Protein AF-A0A9D1K550-F1 (afdb_monomer_lite)

Radius of gyration: 41.51 Å; chains: 1; bounding box: 102×46×121 Å

pLDDT: mean 84.15, std 12.92, range [33.88, 98.69]

InterPro domains:
  IPR007110 Immunoglobulin-like domain [PS50835] (464-558)

Foldseek 3Di:
DPFQAKAWDFPDDDDDAWDKDKDKAKLADLEKFWEPFVVTGIVPFLLDPPHIKIAMWMDINLFTDDQPPPQKDKAKWKDQDPGDIDHDDPQWDADSNMTTHNHPVLVPRPNQKMKMKIKMWGQDPVPRDIDIDIDMRMGGYAYWFYDFWAKEKDKDFEWAQEQVRDTPPQKMKIFMDIDSWFWPFKWKQDPVRDTDGQDCDPQHVDGRDRIDMDGPPGPQDDPFKIKMKTAIPDNLHMYIDMHGYAADHHDDPDPFFDKDKAKQAQEAEFEAEQQQFGAWDKDKIKIWMDRHNDTAAWDKDDKDWFAPQWDWDWDDDDPSIIIIMITGYGGDNRHGRDWDKTWIWIATPPPDGDIGIRIYTYGYTHNHDDDDDPDFQDKDKEKRWSVDQEAEQQADKTKIAMFIDRRSHTPPDQKWKWKFKDDPNDTHTPPPPTDRMDIDGSVVADQKIKMKMWIDHPNDIDIDIDMHGYSWFRKYWYWDWPFPSDDDPQFDKIKIATFIDGSNDTDPPVQPPKKKFKFKAAPVRHGDPNVDTPDITRMDMDTSVNADPTMMMMIGID

Secondary structure (DSSP, 8-state):
----EEEEE-----PPPPPEEEEEEESS-SEEEE--STT--EES-TTSSSPEEEEEEEEETTEEE-TT-TTEEEEEEEEETTS--BPPPTTEEEETTEEEE-S-TTTT-TTSEEEEEEEEEEE-TTT--EEEEEEEEEEEEEEPPPPPPEEEEEE--EEEE-TT--EESS-EEEEEEEESS-EEEEEEE-TTS-EEEPPPBTTBS-SSSSEEEE-TTSTT-BTTEEEEEEEESSTT-EEEEEEEEEEPPPSSTT----EEEEES-SEEEEEE-TT-PBPSEEEEEEEEEEETTEEEPPEE---B-PPTTEEEEE---BTTEEEEEEEEPTTB-TTSSS-EEEEEEEEEEESS-EEEEEEEEEEEPPPPSS---TTSPPEEEEEE-TT-SEEETT-SEEEEEEEEEETTEE--SS-EEEEEEEETTEEEE-TT--SSEEEEEGGG-SSEEEEEEEEEETTEEEEEEEEEEEEPPPPEEEEEETT-S--BTTB-EEEEEEEEEETTEEESTTS-SS-EEEEEE-TTSPBSGGG---EESSEEEEEGGG-SS--EEEEEE-

Structure (mmCIF, N/CA/C/O backbone):
data_AF-A0A9D1K550-F1
#
_entry.id   AF-A0A9D1K550-F1
#
loop_
_atom_site.group_PDB
_atom_site.id
_atom_site.type_symbol
_atom_site.label_atom_id
_atom_site.label_alt_id
_atom_site.label_comp_id
_atom_site.label_asym_id
_atom_site.label_entity_id
_atom_site.label_seq_id
_atom_site.pdbx_PDB_ins_code
_atom_site.Cartn_x
_atom_site.Cartn_y
_atom_site.Cartn_z
_atom_site.occupancy
_atom_site.B_iso_or_equiv
_atom_site.auth_seq_id
_atom_site.auth_comp_id
_atom_site.auth_asym_id
_atom_site.auth_atom_id
_atom_site.pdbx_PDB_model_num
ATOM 1 N N . MET A 1 1 ? -35.792 16.423 38.909 1.00 47.41 1 MET A N 1
ATOM 2 C CA . MET A 1 1 ? -34.567 16.105 38.147 1.00 47.41 1 MET A CA 1
ATOM 3 C C . MET A 1 1 ? -34.907 15.042 37.115 1.00 47.41 1 MET A C 1
ATOM 5 O O . MET A 1 1 ? -36.004 14.499 37.187 1.00 47.41 1 MET A O 1
ATOM 9 N N . ALA A 1 2 ? -34.054 14.816 36.116 1.00 53.75 2 ALA A N 1
ATOM 10 C CA . ALA A 1 2 ? -34.245 13.683 35.210 1.00 53.75 2 ALA A CA 1
ATOM 11 C C . ALA A 1 2 ? -33.967 12.390 35.993 1.00 53.75 2 ALA A C 1
ATOM 13 O O . ALA A 1 2 ? -33.024 12.370 36.774 1.00 53.75 2 ALA A O 1
ATOM 14 N N . ILE A 1 3 ? -34.781 11.347 35.825 1.00 52.69 3 ILE A N 1
ATOM 15 C CA . ILE A 1 3 ? -34.518 10.038 36.445 1.00 52.69 3 ILE A CA 1
ATOM 16 C C . ILE A 1 3 ? -33.219 9.492 35.837 1.00 52.69 3 ILE A C 1
ATOM 18 O O . ILE A 1 3 ? -33.113 9.396 34.613 1.00 52.69 3 ILE A O 1
ATOM 22 N N . ILE A 1 4 ? -32.235 9.181 36.681 1.00 56.97 4 ILE A N 1
ATOM 23 C CA . ILE A 1 4 ? -30.895 8.729 36.276 1.00 56.97 4 ILE A CA 1
ATOM 24 C C . ILE A 1 4 ? -30.722 7.211 36.393 1.00 56.97 4 ILE A C 1
ATOM 26 O O . ILE A 1 4 ? -29.876 6.646 35.704 1.00 56.97 4 ILE A O 1
ATOM 30 N N . ALA A 1 5 ? -31.537 6.551 37.222 1.00 50.38 5 ALA A N 1
ATOM 31 C CA . ALA A 1 5 ? -31.625 5.097 37.321 1.00 50.38 5 ALA A CA 1
ATOM 32 C C . ALA A 1 5 ? -32.988 4.672 37.879 1.00 50.38 5 ALA A C 1
ATOM 34 O O . ALA A 1 5 ? -33.584 5.374 38.694 1.00 50.38 5 ALA A O 1
ATOM 35 N N . THR A 1 6 ? -33.458 3.490 37.491 1.00 46.06 6 THR A N 1
ATOM 36 C CA . THR A 1 6 ? -34.639 2.861 38.090 1.00 46.06 6 THR A CA 1
ATOM 37 C C . THR A 1 6 ? -34.273 1.445 38.494 1.00 46.06 6 THR A C 1
ATOM 39 O O . THR A 1 6 ? -33.836 0.654 37.662 1.00 46.06 6 THR A O 1
ATOM 42 N N . GLY A 1 7 ? -34.429 1.140 39.777 1.00 44.31 7 GLY A N 1
ATOM 43 C CA . GLY A 1 7 ? -34.317 -0.206 40.315 1.00 44.31 7 GLY A CA 1
ATOM 44 C C . GLY A 1 7 ? -35.710 -0.791 40.479 1.00 44.31 7 GLY A C 1
ATOM 45 O O . GLY A 1 7 ? -36.635 -0.103 40.906 1.00 44.31 7 GLY A O 1
ATOM 46 N N . GLN A 1 8 ? -35.877 -2.066 40.159 1.00 58.56 8 GLN A N 1
ATOM 47 C CA . GLN A 1 8 ? -37.104 -2.801 40.436 1.00 58.56 8 GLN A CA 1
ATOM 48 C C . GLN A 1 8 ? -36.719 -4.140 41.043 1.00 58.56 8 GLN A C 1
ATOM 50 O O . GLN A 1 8 ? -35.890 -4.852 40.484 1.00 58.56 8 GLN A O 1
ATOM 55 N N . ILE A 1 9 ? -37.362 -4.511 42.147 1.00 52.75 9 ILE A N 1
ATOM 56 C CA . ILE A 1 9 ? -37.317 -5.882 42.645 1.00 52.75 9 ILE A CA 1
ATOM 57 C C . ILE A 1 9 ? -38.684 -6.516 42.417 1.00 52.75 9 ILE A C 1
ATOM 59 O O . ILE A 1 9 ? -39.733 -6.002 42.815 1.00 52.75 9 ILE A O 1
ATOM 63 N N . SER A 1 10 ? -38.680 -7.615 41.671 1.00 46.44 10 SER A N 1
ATOM 64 C CA . SER A 1 10 ? -39.824 -8.497 41.499 1.00 46.44 10 SER A CA 1
ATOM 65 C C . SER A 1 10 ? -39.397 -9.868 41.952 1.00 46.44 10 SER A C 1
ATOM 67 O O . SER A 1 10 ? -38.501 -10.490 41.402 1.00 46.44 10 SER A O 1
ATOM 69 N N . ILE A 1 11 ? -40.060 -10.322 42.984 1.00 44.62 11 ILE A N 1
ATOM 70 C CA . ILE A 1 11 ? -39.816 -11.604 43.603 1.00 44.62 11 ILE A CA 1
ATOM 71 C C . ILE A 1 11 ? -40.480 -12.675 42.714 1.00 44.62 11 ILE A C 1
ATOM 73 O O . ILE A 1 11 ? -41.689 -12.834 42.844 1.00 44.62 11 ILE A O 1
ATOM 77 N N . VAL A 1 12 ? -39.755 -13.281 41.742 1.00 45.56 12 VAL A N 1
ATOM 78 C CA . VAL A 1 12 ? -39.846 -14.674 41.178 1.00 45.56 12 VAL A CA 1
ATOM 79 C C . VAL A 1 12 ? -38.707 -14.963 40.138 1.00 45.56 12 VAL A C 1
ATOM 81 O O . VAL A 1 12 ? -38.238 -14.034 39.494 1.00 45.56 12 VAL A O 1
ATOM 84 N N . ASP A 1 13 ? -38.333 -16.249 39.949 1.00 36.47 13 ASP A N 1
ATOM 85 C CA . ASP A 1 13 ? -37.163 -16.875 39.248 1.00 36.47 13 ASP A CA 1
ATOM 86 C C . ASP A 1 13 ? -37.141 -16.912 37.686 1.00 36.47 13 ASP A C 1
ATOM 88 O O . ASP A 1 13 ? -38.083 -17.438 37.087 1.00 36.47 13 ASP A O 1
ATOM 92 N N . LEU A 1 14 ? -36.049 -16.418 37.052 1.00 34.91 14 LEU A N 1
ATOM 93 C CA . LEU A 1 14 ? -35.301 -16.973 35.883 1.00 34.91 14 LEU A CA 1
ATOM 94 C C . LEU A 1 14 ? -34.209 -16.000 35.362 1.00 34.91 14 LEU A C 1
ATOM 96 O O . LEU A 1 14 ? -34.393 -14.787 35.396 1.00 34.91 14 LEU A O 1
ATOM 100 N N . SER A 1 15 ? -33.096 -16.546 34.846 1.00 46.16 15 SER A N 1
ATOM 101 C CA . SER A 1 15 ? -31.867 -15.843 34.428 1.00 46.16 15 SER A CA 1
ATOM 102 C C . SER A 1 15 ? -31.845 -15.372 32.964 1.00 46.16 15 SER A C 1
ATOM 104 O O . SER A 1 15 ? -32.106 -16.141 32.037 1.00 46.16 15 SER A O 1
ATOM 106 N N . ASP A 1 16 ? -31.451 -14.119 32.737 1.00 50.94 16 ASP A N 1
ATOM 107 C CA . ASP A 1 16 ? -31.070 -13.566 31.439 1.00 50.94 16 ASP A CA 1
ATOM 108 C C . ASP A 1 16 ? -29.541 -13.609 31.231 1.00 50.94 16 ASP A C 1
ATOM 110 O O . ASP A 1 16 ? -28.740 -13.522 32.159 1.00 50.94 16 ASP A O 1
ATOM 114 N N . GLY A 1 17 ? -29.112 -13.832 29.984 1.00 53.78 17 GLY A N 1
ATOM 115 C CA . GLY A 1 17 ? -27.692 -13.895 29.623 1.00 53.78 17 GLY A CA 1
ATOM 116 C C . GLY A 1 17 ? -27.080 -12.503 29.442 1.00 53.78 17 GLY A C 1
ATOM 117 O O . GLY A 1 17 ? -27.728 -11.593 28.926 1.00 53.78 17 GLY A O 1
ATOM 118 N N . LYS A 1 18 ? -25.804 -12.346 29.812 1.00 70.38 18 LYS A N 1
ATOM 119 C CA . LYS A 1 18 ? -25.053 -11.090 29.637 1.00 70.38 18 LYS A CA 1
ATOM 120 C C . LYS A 1 18 ? -24.854 -10.750 28.143 1.00 70.38 18 LYS A C 1
ATOM 122 O O . LYS A 1 18 ? -24.731 -11.628 27.295 1.00 70.38 18 LYS A O 1
ATOM 127 N N . SER A 1 19 ? -24.784 -9.467 27.803 1.00 78.19 19 SER A N 1
ATOM 128 C CA . SER A 1 19 ? -24.378 -8.951 26.486 1.00 78.19 19 SER A CA 1
ATOM 129 C C . SER A 1 19 ? -22.854 -8.789 26.407 1.00 78.19 19 SER A C 1
ATOM 131 O O . SER A 1 19 ? -22.213 -8.502 27.416 1.00 78.19 19 SER A O 1
ATOM 133 N N . LEU A 1 20 ? -22.258 -8.960 25.223 1.00 83.31 20 LEU A N 1
ATOM 134 C CA . LEU A 1 20 ? -20.806 -8.873 25.014 1.00 83.31 20 LEU A CA 1
ATOM 135 C C . LEU A 1 20 ? -20.486 -7.895 23.874 1.00 83.31 20 LEU A C 1
ATOM 137 O O . LEU A 1 20 ? -21.152 -7.913 22.841 1.00 83.31 20 LEU A O 1
ATOM 141 N N . SER A 1 21 ? -19.456 -7.062 24.039 1.00 85.31 21 SER A N 1
ATOM 142 C CA . SER A 1 21 ? -18.899 -6.227 22.966 1.00 85.31 21 SER A CA 1
ATOM 143 C C . SER A 1 21 ? -17.369 -6.276 22.955 1.00 85.31 21 SER A C 1
ATOM 145 O O . SER A 1 21 ? -16.747 -6.486 23.995 1.00 85.31 21 SER A O 1
ATOM 147 N N . CYS A 1 22 ? -16.760 -6.130 21.776 1.00 87.62 22 CYS A N 1
ATOM 148 C CA . CYS A 1 22 ? -15.312 -6.210 21.597 1.00 87.62 22 CYS A CA 1
ATOM 149 C C . CYS A 1 22 ? -14.833 -5.218 20.526 1.00 87.62 22 CYS A C 1
ATOM 151 O O . CYS A 1 22 ? -15.425 -5.117 19.450 1.00 87.62 22 CYS A O 1
ATOM 153 N N . TYR A 1 23 ? -13.722 -4.536 20.796 1.00 87.69 23 TYR A N 1
ATOM 154 C CA . TYR A 1 23 ? -13.047 -3.605 19.887 1.00 87.69 23 TYR A CA 1
ATOM 155 C C . TYR A 1 23 ? -11.584 -4.017 19.726 1.00 87.69 23 TYR A C 1
ATOM 157 O O . TYR A 1 23 ? -11.017 -4.597 20.646 1.00 87.69 23 TYR A O 1
ATOM 165 N N . ILE A 1 24 ? -10.963 -3.736 18.578 1.00 90.19 24 ILE A N 1
ATOM 166 C CA . ILE A 1 24 ? -9.556 -4.083 18.327 1.00 90.19 24 ILE A CA 1
ATOM 167 C C . ILE A 1 24 ? -8.733 -2.807 18.161 1.00 90.19 24 ILE A C 1
ATOM 169 O O . ILE A 1 24 ? -8.994 -1.994 17.273 1.00 90.19 24 ILE A O 1
ATOM 173 N N . THR A 1 25 ? -7.708 -2.674 18.993 1.00 92.44 25 THR A N 1
ATOM 174 C CA . THR A 1 25 ? -6.690 -1.624 18.925 1.00 92.44 25 THR A CA 1
ATOM 175 C C . THR A 1 25 ? -5.508 -2.090 18.082 1.00 92.44 25 THR A C 1
ATOM 177 O O . THR A 1 25 ? -5.098 -3.243 18.194 1.00 92.44 25 THR A O 1
ATOM 180 N N . SER A 1 26 ? -4.946 -1.190 17.271 1.00 92.81 26 SER A N 1
ATOM 181 C CA . SER A 1 26 ? -3.698 -1.400 16.527 1.00 92.81 26 SER A CA 1
ATOM 182 C C . SER A 1 26 ? -2.679 -0.350 16.945 1.00 92.81 26 SER A C 1
ATOM 184 O O . SER A 1 26 ? -2.975 0.842 16.870 1.00 92.81 26 SER A O 1
ATOM 186 N N . ASN A 1 27 ? -1.477 -0.786 17.326 1.00 95.00 27 ASN A N 1
ATOM 187 C CA . ASN A 1 27 ? -0.378 0.120 17.672 1.00 95.00 27 ASN A CA 1
ATOM 188 C C . ASN A 1 27 ? 0.268 0.800 16.448 1.00 95.00 27 ASN A C 1
ATOM 190 O O . ASN A 1 27 ? 1.025 1.749 16.611 1.00 95.00 27 ASN A O 1
ATOM 194 N N . LEU A 1 28 ? 0.004 0.298 15.239 1.00 94.19 28 LEU A N 1
ATOM 195 C CA . LEU A 1 28 ? 0.546 0.817 13.983 1.00 94.19 28 LEU A CA 1
ATOM 196 C C . LEU A 1 28 ? -0.572 1.191 12.993 1.00 94.19 28 LEU A C 1
ATOM 198 O O . LEU A 1 28 ? -1.701 0.694 13.121 1.00 94.19 28 LEU A O 1
ATOM 202 N N . PRO A 1 29 ? -0.264 2.020 11.976 1.00 90.19 29 PRO A N 1
ATOM 203 C CA . PRO A 1 29 ? -1.187 2.351 10.896 1.00 90.19 29 PRO A CA 1
ATOM 204 C C . PRO A 1 29 ? -1.807 1.126 10.221 1.00 90.19 29 PRO A C 1
ATOM 206 O O . PRO A 1 29 ? -1.158 0.101 10.006 1.00 90.19 29 PRO A O 1
ATOM 209 N N . LYS A 1 30 ? -3.074 1.266 9.813 1.00 89.25 30 LYS A N 1
ATOM 210 C CA . LYS A 1 30 ? -3.814 0.220 9.084 1.00 89.25 30 LYS A CA 1
ATOM 211 C C . LYS A 1 30 ? -3.387 0.092 7.618 1.00 89.25 30 LYS A C 1
ATOM 213 O O . LYS A 1 30 ? -3.807 -0.835 6.933 1.00 89.25 30 LYS A O 1
ATOM 218 N N . VAL A 1 31 ? -2.560 1.012 7.132 1.00 89.62 31 VAL A N 1
ATOM 219 C CA . VAL A 1 31 ? -2.038 1.021 5.767 1.00 89.62 31 VAL A CA 1
ATOM 220 C C . VAL A 1 31 ? -0.533 0.802 5.818 1.00 89.62 31 VAL A C 1
ATOM 222 O O . VAL A 1 31 ? 0.168 1.506 6.539 1.00 89.62 31 VAL A O 1
ATOM 225 N N . GLN A 1 32 ? -0.043 -0.151 5.032 1.00 92.12 32 GLN A N 1
ATOM 226 C CA . GLN A 1 32 ? 1.377 -0.362 4.785 1.00 92.12 32 GLN A CA 1
ATOM 227 C C . GLN A 1 32 ? 1.710 0.079 3.360 1.00 92.12 32 GLN A C 1
ATOM 229 O O . GLN A 1 32 ? 1.052 -0.332 2.404 1.00 92.12 32 GLN A O 1
ATOM 234 N N . VAL A 1 33 ? 2.739 0.908 3.204 1.00 88.75 33 VAL A N 1
ATOM 235 C CA . VAL A 1 33 ? 3.223 1.356 1.898 1.00 88.75 33 VAL A CA 1
ATOM 236 C C . VAL A 1 33 ? 4.479 0.580 1.517 1.00 88.75 33 VAL A C 1
ATOM 238 O O . VAL A 1 33 ? 5.413 0.489 2.308 1.00 88.75 33 VAL A O 1
ATOM 241 N N . SER A 1 34 ? 4.499 0.012 0.314 1.00 86.50 34 SER A N 1
ATOM 242 C CA . SER A 1 34 ? 5.617 -0.746 -0.247 1.00 86.50 34 SER A CA 1
ATOM 243 C C . SER A 1 34 ? 6.256 0.014 -1.399 1.00 86.50 34 SER A C 1
ATOM 245 O O . SER A 1 34 ? 5.579 0.346 -2.373 1.00 86.50 34 SER A O 1
ATOM 247 N N . ASP A 1 35 ? 7.563 0.239 -1.308 1.00 82.12 35 ASP A N 1
ATOM 248 C CA . ASP A 1 35 ? 8.385 0.681 -2.428 1.00 82.12 35 ASP A CA 1
ATOM 249 C C . ASP A 1 35 ? 9.135 -0.516 -3.039 1.00 82.12 35 ASP A C 1
ATOM 251 O O . ASP A 1 35 ? 10.073 -1.026 -2.422 1.00 82.12 35 ASP A O 1
ATOM 255 N N . PRO A 1 36 ? 8.728 -0.998 -4.230 1.00 74.31 36 PRO A N 1
ATOM 256 C CA . PRO A 1 36 ? 9.333 -2.158 -4.879 1.00 74.31 36 PRO A CA 1
ATOM 257 C C . PRO A 1 36 ? 10.646 -1.823 -5.609 1.00 74.31 36 PRO A C 1
ATOM 259 O O . PRO A 1 36 ? 11.246 -2.711 -6.220 1.00 74.31 36 PRO A O 1
ATOM 262 N N . ASN A 1 37 ? 11.076 -0.556 -5.622 1.00 71.50 37 ASN A N 1
ATOM 263 C CA . ASN A 1 37 ? 12.279 -0.140 -6.335 1.00 71.50 37 ASN A CA 1
ATOM 264 C C . ASN A 1 37 ? 13.560 -0.571 -5.598 1.00 71.50 37 ASN A C 1
ATOM 266 O O . ASN A 1 37 ? 13.537 -0.802 -4.388 1.00 71.50 37 ASN A O 1
ATOM 270 N N . PRO A 1 38 ? 14.711 -0.680 -6.292 1.00 68.00 38 PRO A N 1
ATOM 271 C CA . PRO A 1 38 ? 15.984 -0.987 -5.643 1.00 68.00 38 PRO A CA 1
ATOM 272 C C . PRO A 1 38 ? 16.301 -0.004 -4.505 1.00 68.00 38 PRO A C 1
ATOM 274 O O . PRO A 1 38 ? 16.378 1.201 -4.731 1.00 68.00 38 PRO A O 1
ATOM 277 N N . GLY A 1 39 ? 16.503 -0.524 -3.291 1.00 72.00 39 GLY A N 1
ATOM 278 C CA . GLY A 1 39 ? 16.708 0.287 -2.082 1.00 72.00 39 GLY A CA 1
ATOM 279 C C . GLY A 1 39 ? 15.419 0.774 -1.404 1.00 72.00 39 GLY A C 1
ATOM 280 O O . GLY A 1 39 ? 15.506 1.413 -0.358 1.00 72.00 39 GLY A O 1
ATOM 281 N N . GLY A 1 40 ? 14.251 0.458 -1.970 1.00 76.06 40 GLY A N 1
ATOM 282 C CA . GLY A 1 40 ? 12.937 0.663 -1.369 1.00 76.06 40 GLY A CA 1
ATOM 283 C C . GLY A 1 40 ? 12.649 -0.311 -0.222 1.00 76.06 40 GLY A C 1
ATOM 284 O O . GLY A 1 40 ? 13.395 -1.261 0.027 1.00 76.06 40 GLY A O 1
ATOM 285 N N . GLY A 1 41 ? 11.562 -0.057 0.504 1.00 86.12 41 GLY A N 1
ATOM 286 C CA . GLY A 1 41 ? 11.186 -0.814 1.696 1.00 86.12 41 GLY A CA 1
ATOM 287 C C . GLY A 1 41 ? 9.695 -0.732 2.007 1.00 86.12 41 GLY A C 1
ATOM 288 O O . GLY A 1 41 ? 8.889 -0.318 1.172 1.00 86.12 41 GLY A O 1
ATOM 289 N N . LEU A 1 42 ? 9.329 -1.153 3.217 1.00 90.25 42 LEU A N 1
ATOM 290 C CA . LEU A 1 42 ? 7.956 -1.134 3.721 1.00 90.25 42 LEU A CA 1
ATOM 291 C C . LEU A 1 42 ? 7.831 -0.119 4.850 1.00 90.25 42 LEU A C 1
ATOM 293 O O . LEU A 1 42 ? 8.739 0.004 5.669 1.00 90.25 42 LEU A O 1
ATOM 297 N N . ASN A 1 43 ? 6.704 0.587 4.907 1.00 89.75 43 ASN A N 1
ATOM 298 C CA . ASN A 1 43 ? 6.416 1.501 6.004 1.00 89.75 43 ASN A CA 1
ATOM 299 C C . ASN A 1 43 ? 4.925 1.466 6.401 1.00 89.75 43 ASN A C 1
ATOM 301 O O . ASN A 1 43 ? 4.079 1.706 5.537 1.00 89.75 43 ASN A O 1
ATOM 305 N N . PRO A 1 44 ? 4.587 1.154 7.666 1.00 92.81 44 PRO A N 1
ATOM 306 C CA . PRO A 1 44 ? 5.500 0.642 8.694 1.00 92.81 44 PRO A CA 1
ATOM 307 C C . PRO A 1 44 ? 6.057 -0.738 8.312 1.00 92.81 44 PRO A C 1
ATOM 309 O O . PRO A 1 44 ? 5.372 -1.519 7.659 1.00 92.81 44 PRO A O 1
ATOM 312 N N . ASP A 1 45 ? 7.283 -1.053 8.724 1.00 93.81 45 ASP A N 1
ATOM 313 C CA . ASP A 1 45 ? 7.856 -2.400 8.607 1.00 93.81 45 ASP A CA 1
ATOM 314 C C . ASP A 1 45 ? 7.543 -3.200 9.878 1.00 93.81 45 ASP A C 1
ATOM 316 O O . ASP A 1 45 ? 8.074 -2.916 10.948 1.00 93.81 45 ASP A O 1
ATOM 320 N N . TRP A 1 46 ? 6.695 -4.223 9.770 1.00 95.62 46 TRP A N 1
ATOM 321 C CA . TRP A 1 46 ? 6.262 -5.037 10.913 1.00 95.62 46 TRP A CA 1
ATOM 322 C C . TRP A 1 46 ? 7.340 -6.002 11.420 1.00 95.62 46 TRP A C 1
ATOM 324 O O . TRP A 1 46 ? 7.143 -6.648 12.448 1.00 95.62 46 TRP A O 1
ATOM 334 N N . THR A 1 47 ? 8.464 -6.132 10.707 1.00 94.81 47 THR A N 1
ATOM 335 C CA . THR A 1 47 ? 9.637 -6.880 11.187 1.00 94.81 47 THR A CA 1
ATOM 336 C C . THR A 1 47 ? 10.528 -6.041 12.104 1.00 94.81 47 THR A C 1
ATOM 338 O O . THR A 1 47 ? 11.313 -6.599 12.873 1.00 94.81 47 THR A O 1
ATOM 341 N N . ALA A 1 48 ? 10.407 -4.711 12.037 1.00 89.62 48 ALA A N 1
ATOM 342 C CA . ALA A 1 48 ? 11.149 -3.778 12.869 1.00 89.62 48 ALA A CA 1
ATOM 343 C C . ALA A 1 48 ? 10.473 -3.579 14.237 1.00 89.62 48 ALA A C 1
ATOM 345 O O . ALA A 1 48 ? 9.366 -4.052 14.483 1.00 89.62 48 ALA A O 1
ATOM 346 N N . SER A 1 49 ? 11.159 -2.881 15.148 1.00 89.31 49 SER A N 1
ATOM 347 C CA . SE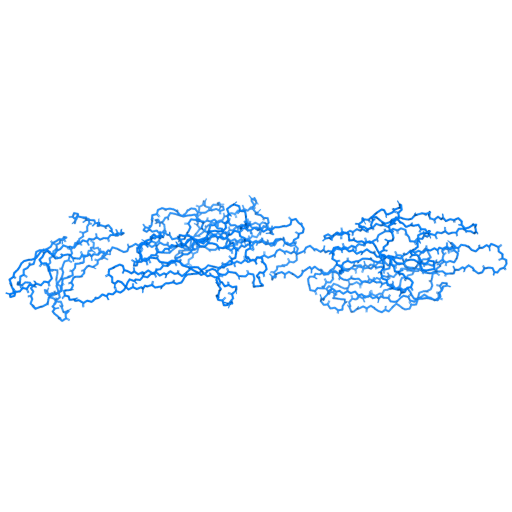R A 1 49 ? 10.585 -2.470 16.431 1.00 89.31 49 SER A CA 1
ATOM 348 C C . SER A 1 49 ? 9.993 -1.057 16.317 1.00 89.31 49 SER A C 1
ATOM 350 O O . SER A 1 49 ? 10.737 -0.149 15.939 1.00 89.31 49 SER A O 1
ATOM 352 N N . PRO A 1 50 ? 8.728 -0.836 16.716 1.00 91.50 50 PRO A N 1
ATOM 353 C CA . PRO A 1 50 ? 7.791 -1.840 17.226 1.00 91.50 50 PRO A CA 1
ATOM 354 C C . PRO A 1 50 ? 7.189 -2.703 16.102 1.00 91.50 50 PRO A C 1
ATOM 356 O O . PRO A 1 50 ? 6.880 -2.199 15.026 1.00 91.50 50 PRO A O 1
ATOM 359 N N . SER A 1 51 ? 6.971 -3.993 16.376 1.00 95.88 51 SER A N 1
ATOM 360 C CA . SER A 1 51 ? 6.197 -4.872 15.489 1.00 95.88 51 SER A CA 1
ATOM 361 C C . SER A 1 51 ? 4.700 -4.549 15.581 1.00 95.88 51 SER A C 1
ATOM 363 O O . SER A 1 51 ? 4.265 -3.857 16.509 1.00 95.88 51 SER A O 1
ATOM 365 N N . LEU A 1 52 ? 3.883 -5.088 14.672 1.00 97.94 52 LEU A N 1
ATOM 366 C CA . LEU A 1 52 ? 2.431 -4.908 14.743 1.00 97.94 52 LEU A CA 1
ATOM 367 C C . LEU A 1 52 ? 1.843 -5.714 15.913 1.00 97.94 52 LEU A C 1
ATOM 369 O O . LEU A 1 52 ? 2.099 -6.911 16.054 1.00 97.94 52 LEU A O 1
ATOM 373 N N . VAL A 1 53 ? 1.035 -5.053 16.738 1.00 98.06 53 VAL A N 1
ATOM 374 C CA . VAL A 1 53 ? 0.347 -5.615 17.903 1.00 98.06 53 VAL A CA 1
ATOM 375 C C . VAL A 1 53 ? -1.122 -5.213 17.850 1.00 98.06 53 VAL A C 1
ATOM 377 O O . VAL A 1 53 ? -1.450 -4.028 17.751 1.00 98.06 53 VAL A O 1
ATOM 380 N N . LEU A 1 54 ? -1.999 -6.214 17.931 1.00 98.12 54 LEU A N 1
ATOM 381 C CA . LEU A 1 54 ? -3.446 -6.056 17.956 1.00 98.12 54 LEU A CA 1
ATOM 382 C C . LEU A 1 54 ? -3.993 -6.468 19.322 1.00 98.12 54 LEU A C 1
ATOM 384 O O . LEU A 1 54 ? -3.877 -7.630 19.725 1.00 98.12 54 LEU A O 1
ATOM 388 N N . THR A 1 55 ? -4.618 -5.518 20.014 1.00 97.00 55 THR A N 1
ATOM 389 C CA . THR A 1 55 ? -5.107 -5.698 21.386 1.00 97.00 55 THR A CA 1
ATOM 390 C C . THR A 1 55 ? -6.629 -5.596 21.415 1.00 97.00 55 THR A C 1
ATOM 392 O O . THR A 1 55 ? -7.166 -4.540 21.070 1.00 97.00 55 THR A O 1
ATOM 395 N N . PRO A 1 56 ? -7.351 -6.656 21.815 1.00 95.31 56 PRO A N 1
ATOM 396 C CA . PRO A 1 56 ? -8.789 -6.583 21.991 1.00 95.31 56 PRO A CA 1
ATOM 397 C C . PRO A 1 56 ? -9.153 -5.893 23.311 1.00 95.31 56 PRO A C 1
ATOM 399 O O . PRO A 1 56 ? -8.513 -6.112 24.337 1.00 95.31 56 PRO A O 1
ATOM 402 N N . VAL A 1 57 ? -10.220 -5.098 23.285 1.00 92.56 57 VAL A N 1
ATOM 403 C CA . VAL A 1 57 ? -10.860 -4.491 24.457 1.00 92.56 57 VAL A CA 1
ATOM 404 C C . VAL A 1 57 ? -12.273 -5.052 24.548 1.00 92.56 57 VAL A C 1
ATOM 406 O O . VAL A 1 57 ? -13.061 -4.879 23.616 1.00 92.56 57 VAL A O 1
ATOM 409 N N . VAL A 1 58 ? -12.576 -5.753 25.640 1.00 92.06 58 VAL A N 1
ATOM 410 C CA . VAL A 1 58 ? -13.810 -6.534 25.809 1.00 92.06 58 VAL A CA 1
ATOM 411 C C . VAL A 1 58 ? -14.667 -5.929 26.915 1.00 92.06 58 VAL A C 1
ATOM 413 O O . VAL A 1 58 ? -14.146 -5.516 27.948 1.00 92.06 58 VAL A O 1
ATOM 416 N N . PHE A 1 59 ? -15.983 -5.914 26.712 1.00 86.31 59 PHE A N 1
ATOM 417 C CA . PHE A 1 59 ? -16.961 -5.486 27.710 1.00 86.31 59 PHE A CA 1
ATOM 418 C C . PHE A 1 59 ? -18.087 -6.506 27.827 1.00 86.31 59 PHE A C 1
ATOM 420 O O . PHE A 1 59 ? -18.644 -6.910 26.803 1.00 86.31 59 PHE A O 1
ATOM 427 N N . ALA A 1 60 ? -18.461 -6.859 29.054 1.00 84.62 60 ALA A N 1
ATOM 428 C CA . ALA A 1 60 ? -19.639 -7.664 29.361 1.00 84.62 60 ALA A CA 1
ATOM 429 C C . ALA A 1 60 ? -20.664 -6.783 30.085 1.00 84.62 60 ALA A C 1
ATOM 431 O O . ALA A 1 60 ? -20.335 -6.175 31.098 1.00 84.62 60 ALA A O 1
ATOM 432 N N . ASN A 1 61 ? -21.887 -6.679 29.556 1.00 79.38 61 ASN A N 1
ATOM 433 C CA . ASN A 1 61 ? -22.910 -5.746 30.048 1.00 79.38 61 ASN A CA 1
ATOM 434 C C . ASN A 1 61 ? -22.379 -4.317 30.235 1.00 79.38 61 ASN A C 1
ATOM 436 O O . ASN A 1 61 ? -22.665 -3.672 31.235 1.00 79.38 61 ASN A O 1
ATOM 440 N N . GLN A 1 62 ? -21.604 -3.838 29.256 1.00 73.25 62 GLN A N 1
ATOM 441 C CA . GLN A 1 62 ? -20.971 -2.510 29.239 1.00 73.25 62 GLN A CA 1
ATOM 442 C C . GLN A 1 62 ? -19.823 -2.313 30.243 1.00 73.25 62 GLN A C 1
ATOM 444 O O . GLN A 1 62 ? -19.021 -1.412 30.033 1.00 73.25 62 GLN A O 1
ATOM 449 N N . THR A 1 63 ? -19.633 -3.219 31.203 1.00 78.88 63 THR A N 1
ATOM 450 C CA . THR A 1 63 ? -18.488 -3.208 32.118 1.00 78.88 63 THR A CA 1
ATOM 451 C C . THR A 1 63 ? -17.239 -3.785 31.456 1.00 78.88 63 THR A C 1
ATOM 453 O O . THR A 1 63 ? -17.291 -4.837 30.808 1.00 78.88 63 THR A O 1
ATOM 456 N N . ALA A 1 64 ? -16.100 -3.109 31.627 1.00 85.81 64 ALA A N 1
ATOM 457 C CA . ALA A 1 64 ? -14.818 -3.558 31.090 1.00 85.81 64 ALA A CA 1
ATOM 458 C C . ALA A 1 64 ? -14.438 -4.938 31.648 1.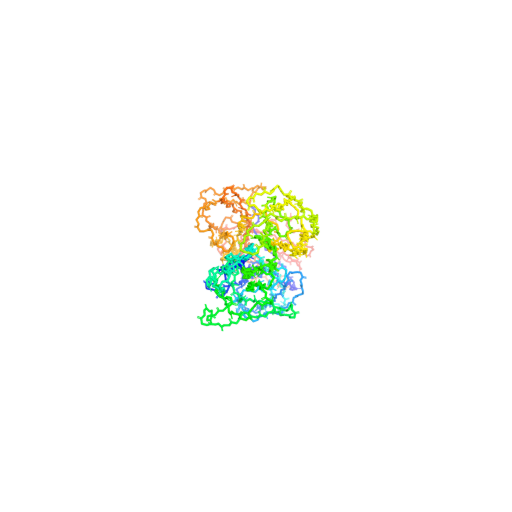00 85.81 64 ALA A C 1
ATOM 460 O O . ALA A 1 64 ? -14.442 -5.163 32.858 1.00 85.81 64 ALA A O 1
ATOM 461 N N . LEU A 1 65 ? -14.076 -5.858 30.754 1.00 89.69 65 LEU A N 1
ATOM 462 C CA . LEU A 1 65 ? -13.651 -7.211 31.085 1.00 89.69 65 LEU A CA 1
ATOM 463 C C . LEU A 1 65 ? -12.165 -7.378 30.723 1.00 89.69 65 LEU A C 1
ATOM 465 O O . LEU A 1 65 ? -11.837 -7.508 29.539 1.00 89.69 65 LEU A O 1
ATOM 469 N N . PRO A 1 66 ? -11.252 -7.361 31.714 1.00 92.69 66 PRO A N 1
ATOM 470 C CA . PRO A 1 66 ? -9.822 -7.500 31.465 1.00 92.69 66 PRO A CA 1
ATOM 471 C C . PRO A 1 66 ? -9.459 -8.801 30.740 1.00 92.69 66 PRO A C 1
ATOM 473 O O . PRO A 1 66 ? -10.042 -9.864 30.970 1.00 92.69 66 PRO A O 1
ATOM 476 N N . LEU A 1 67 ? -8.434 -8.744 29.886 1.00 93.81 67 LEU A N 1
ATOM 477 C CA . LEU A 1 67 ? -7.894 -9.951 29.263 1.00 93.81 67 LEU A CA 1
ATOM 478 C C . LEU A 1 67 ? -7.342 -10.897 30.340 1.00 93.81 67 LEU A C 1
ATOM 480 O O . LEU A 1 67 ? -6.636 -10.476 31.254 1.00 93.81 67 LEU A O 1
ATOM 484 N N . GLY A 1 68 ? -7.674 -12.184 30.224 1.00 91.88 68 GLY A N 1
ATOM 485 C CA . GLY A 1 68 ? -7.311 -13.208 31.208 1.00 91.88 68 GLY A CA 1
ATOM 486 C C . GLY A 1 68 ? -8.315 -13.397 32.351 1.00 91.88 68 GLY A C 1
ATOM 487 O O . GLY A 1 68 ? -8.101 -14.279 33.182 1.00 91.88 68 GLY A O 1
ATOM 488 N N . SER A 1 69 ? -9.414 -12.633 32.393 1.00 93.62 69 SER A N 1
ATOM 489 C CA . SER A 1 69 ? -10.522 -12.889 33.321 1.00 93.62 69 SER A CA 1
ATOM 490 C C . SER A 1 69 ? -11.061 -14.321 33.201 1.00 93.62 69 SER A C 1
ATOM 492 O O . SER A 1 69 ? -11.105 -14.906 32.117 1.00 93.62 69 SER A O 1
ATOM 494 N N . ALA A 1 70 ? -11.503 -14.895 34.323 1.00 91.44 70 ALA A N 1
ATOM 495 C CA . ALA A 1 70 ? -12.096 -16.230 34.338 1.00 91.44 70 ALA A CA 1
ATOM 496 C C . ALA A 1 70 ? -13.322 -16.301 33.410 1.00 91.44 70 ALA A C 1
ATOM 498 O O . ALA A 1 70 ? -14.131 -15.376 33.367 1.00 91.44 70 ALA A O 1
ATOM 499 N N . GLY A 1 71 ? -13.443 -17.394 32.654 1.00 91.12 71 GLY A N 1
ATOM 500 C CA . GLY A 1 71 ? -14.518 -17.580 31.674 1.00 91.12 71 GLY A CA 1
ATOM 501 C C . GLY A 1 71 ? -14.313 -16.841 30.346 1.00 91.12 71 GLY A C 1
ATOM 502 O O . GLY A 1 71 ? -15.066 -17.107 29.414 1.00 91.12 71 GLY A O 1
ATOM 503 N N . LEU A 1 72 ? -13.301 -15.970 30.220 1.00 95.62 72 LEU A N 1
ATOM 504 C CA . LEU A 1 72 ? -12.970 -15.279 28.973 1.00 95.62 72 LEU A CA 1
ATOM 505 C C . LEU A 1 72 ? -11.999 -16.106 28.118 1.00 95.62 72 LEU A C 1
ATOM 507 O O . LEU A 1 72 ? -10.902 -16.461 28.550 1.00 95.62 72 LEU A O 1
ATOM 511 N N . SER A 1 73 ? -12.377 -16.354 26.869 1.00 96.19 73 SER A N 1
ATOM 512 C CA . SER A 1 73 ? -11.535 -16.955 25.839 1.00 96.19 73 SER A CA 1
ATOM 513 C C . SER A 1 73 ? -11.437 -16.023 24.638 1.00 96.19 73 SER A C 1
ATOM 515 O O . SER A 1 73 ? -12.444 -15.489 24.178 1.00 96.19 73 SER A O 1
ATOM 517 N N . VAL A 1 74 ? -10.219 -15.836 24.127 1.00 97.88 74 VAL A N 1
ATOM 518 C CA . VAL A 1 74 ? -9.934 -15.014 22.948 1.00 97.88 74 VAL A CA 1
ATOM 519 C C . VAL A 1 74 ? -9.099 -15.830 21.973 1.00 97.88 74 VAL A C 1
ATOM 521 O O . VAL A 1 74 ? -8.037 -16.343 22.330 1.00 97.88 74 VAL A O 1
ATOM 524 N N . THR A 1 75 ? -9.565 -15.941 20.734 1.00 97.81 75 THR A N 1
ATOM 525 C CA . THR A 1 75 ? -8.856 -16.627 19.648 1.00 97.81 75 THR A CA 1
ATOM 526 C C . THR A 1 75 ? -8.846 -15.771 18.390 1.00 97.81 75 THR A C 1
ATOM 528 O O . THR A 1 75 ? -9.691 -14.899 18.210 1.00 97.81 75 THR A O 1
ATOM 531 N N . TRP A 1 76 ? -7.870 -16.007 17.516 1.00 98.62 76 TRP A N 1
ATOM 532 C CA . TRP A 1 76 ? -7.648 -15.180 16.334 1.00 98.62 76 TRP A CA 1
ATOM 533 C C . TRP A 1 76 ? -7.634 -16.011 15.054 1.00 98.62 76 TRP A C 1
ATOM 535 O O . TRP A 1 76 ? -7.124 -17.133 15.022 1.00 98.62 76 TRP A O 1
ATOM 545 N N . LYS A 1 77 ? -8.163 -15.420 13.985 1.00 98.25 77 LYS A N 1
ATOM 546 C CA . LYS A 1 77 ? -8.087 -15.918 12.608 1.00 98.25 77 LYS A CA 1
ATOM 547 C C . LYS A 1 77 ? -7.735 -14.783 11.653 1.00 98.25 77 LYS A C 1
ATOM 549 O O . LYS A 1 77 ? -7.770 -13.613 12.030 1.00 98.25 77 LYS A O 1
ATOM 554 N N . ARG A 1 78 ? -7.438 -15.123 10.400 1.00 97.62 78 ARG A N 1
ATOM 555 C CA . ARG A 1 78 ? -7.201 -14.159 9.315 1.00 97.62 78 ARG A CA 1
ATOM 556 C C . ARG A 1 78 ? -8.000 -14.506 8.064 1.00 97.62 78 ARG A C 1
ATOM 558 O O . ARG A 1 78 ? -8.351 -15.663 7.864 1.00 97.62 78 ARG A O 1
ATOM 565 N N . LYS A 1 79 ? -8.254 -13.530 7.197 1.00 95.12 79 LYS A N 1
ATOM 566 C CA . LYS A 1 79 ? -8.749 -13.744 5.827 1.00 95.12 79 LYS A CA 1
ATOM 567 C C . LYS A 1 79 ? -8.148 -12.714 4.876 1.00 95.12 79 LYS A C 1
ATOM 569 O O . LYS A 1 79 ? -7.907 -11.573 5.263 1.00 95.12 79 LYS A O 1
ATOM 574 N N . GLU A 1 80 ? -7.921 -13.114 3.633 1.00 93.00 80 GLU A N 1
ATOM 575 C CA . GLU A 1 80 ? -7.402 -12.230 2.584 1.00 93.00 80 GLU A CA 1
ATOM 576 C C . GLU A 1 80 ? -8.553 -11.662 1.754 1.00 93.00 80 GLU A C 1
ATOM 578 O O . GLU A 1 80 ? -9.320 -12.412 1.150 1.00 93.00 80 GLU A O 1
ATOM 583 N N . GLY A 1 81 ? -8.688 -10.333 1.721 1.00 87.06 81 GLY A N 1
ATOM 584 C CA . GLY A 1 81 ? -9.812 -9.648 1.080 1.00 87.06 81 GLY A CA 1
ATOM 585 C C . GLY A 1 81 ? -11.175 -10.226 1.491 1.00 87.06 81 GLY A C 1
ATOM 586 O O . GLY A 1 81 ? -11.489 -10.345 2.674 1.00 87.06 81 GLY A O 1
ATOM 587 N N . ALA A 1 82 ? -11.984 -10.607 0.499 1.00 85.62 82 ALA A N 1
ATOM 588 C CA . ALA A 1 82 ? -13.278 -11.269 0.697 1.00 85.62 82 ALA A CA 1
ATOM 589 C C . ALA A 1 82 ? -13.187 -12.813 0.728 1.00 85.62 82 ALA A C 1
ATOM 591 O O . ALA A 1 82 ? -14.198 -13.494 0.565 1.00 85.62 82 ALA A O 1
ATOM 592 N N . GLY A 1 83 ? -11.981 -13.370 0.877 1.00 89.94 83 GLY A N 1
ATOM 593 C CA . GLY A 1 83 ? -11.736 -14.809 0.930 1.00 89.94 83 GLY A CA 1
ATOM 594 C C . GLY A 1 83 ? -12.232 -15.478 2.216 1.00 89.94 83 GLY A C 1
ATOM 595 O O . GLY A 1 83 ? -12.765 -14.842 3.127 1.00 89.94 83 GLY A O 1
ATOM 596 N N . THR A 1 84 ? -12.040 -16.796 2.289 1.00 94.44 84 THR A N 1
ATOM 597 C CA . THR A 1 84 ? -12.405 -17.607 3.458 1.00 94.44 84 THR A CA 1
ATOM 598 C C . THR A 1 84 ? -11.460 -17.373 4.633 1.00 94.44 84 THR A C 1
ATOM 600 O O . THR A 1 84 ? -10.279 -17.078 4.446 1.00 94.44 84 THR A O 1
ATOM 603 N N . GLU A 1 85 ? -11.962 -17.572 5.850 1.00 96.88 85 GLU A N 1
ATOM 604 C CA . GLU A 1 85 ? -11.128 -17.547 7.051 1.00 96.88 85 GLU A CA 1
ATOM 605 C C . GLU A 1 85 ? -10.082 -18.665 7.054 1.00 96.88 85 GLU A C 1
ATOM 607 O O . GLU A 1 85 ? -10.348 -19.801 6.661 1.00 96.88 85 GLU A O 1
ATOM 612 N N . ALA A 1 86 ? -8.909 -18.340 7.578 1.00 96.56 86 ALA A N 1
ATOM 613 C CA . ALA A 1 86 ? -7.784 -19.225 7.788 1.00 96.56 86 ALA A CA 1
ATOM 614 C C . ALA A 1 86 ? -7.233 -19.055 9.211 1.00 96.56 86 ALA A C 1
ATOM 616 O O . ALA A 1 86 ? -7.445 -18.037 9.880 1.00 96.56 86 ALA A O 1
ATOM 617 N N . VAL A 1 87 ? -6.511 -20.074 9.674 1.00 97.19 87 VAL A N 1
ATOM 618 C CA . VAL A 1 87 ? -5.721 -19.997 10.909 1.00 97.19 87 VAL A CA 1
ATOM 619 C C . VAL A 1 87 ? -4.567 -18.999 10.756 1.00 97.19 87 VAL A C 1
ATOM 621 O O . VAL A 1 87 ? -4.202 -18.629 9.638 1.00 97.19 87 VAL A O 1
ATOM 624 N N . LEU A 1 88 ? -3.988 -18.578 11.881 1.00 97.69 88 LEU A N 1
ATOM 625 C CA . LEU A 1 88 ? -2.787 -17.744 11.888 1.00 97.69 88 LEU A CA 1
ATOM 626 C C . LEU A 1 88 ? -1.613 -18.440 11.178 1.00 97.69 88 LEU A C 1
ATOM 628 O O . LEU A 1 88 ? -1.444 -19.659 11.258 1.00 97.69 88 LEU A O 1
ATOM 632 N N . ALA A 1 89 ? -0.798 -17.652 10.485 1.00 95.88 89 ALA A N 1
ATOM 633 C CA . ALA A 1 89 ? 0.396 -18.091 9.776 1.00 95.88 89 ALA A CA 1
ATOM 634 C C . ALA A 1 89 ? 1.670 -17.908 10.628 1.00 95.88 89 ALA A C 1
ATOM 636 O O . ALA A 1 89 ? 1.679 -17.227 11.647 1.00 95.88 89 ALA A O 1
ATOM 637 N N . SER A 1 90 ? 2.797 -18.477 10.184 1.00 96.25 90 SER A N 1
ATOM 638 C CA . SER A 1 90 ? 4.106 -18.299 10.844 1.00 96.25 90 SER A CA 1
ATOM 639 C C . SER A 1 90 ? 4.426 -16.822 11.100 1.00 96.25 90 SER A C 1
ATOM 641 O O . SER A 1 90 ? 4.346 -16.036 10.171 1.00 96.25 90 SER A O 1
ATOM 643 N N . GLY A 1 91 ? 4.862 -16.432 12.298 1.00 96.25 91 GLY A N 1
ATOM 644 C CA . GLY A 1 91 ? 5.149 -15.024 12.621 1.00 96.25 91 GLY A CA 1
ATOM 645 C C . GLY A 1 91 ? 3.921 -14.200 13.029 1.00 96.25 91 GLY A C 1
ATOM 646 O O . GLY A 1 91 ? 4.055 -12.997 13.231 1.00 96.25 91 GLY A O 1
ATOM 647 N N . GLU A 1 92 ? 2.757 -14.836 13.165 1.00 98.25 92 GLU A N 1
ATOM 648 C CA . GLU A 1 92 ? 1.575 -14.319 13.858 1.00 98.25 92 GLU A CA 1
ATOM 649 C C . GLU A 1 92 ? 1.357 -15.168 15.115 1.00 98.25 92 GLU A C 1
ATOM 651 O O . GLU A 1 92 ? 1.123 -16.375 15.026 1.00 98.25 92 GLU A O 1
ATOM 656 N N . THR A 1 93 ? 1.442 -14.552 16.291 1.00 98.12 93 THR A N 1
ATOM 657 C CA . THR A 1 93 ? 1.371 -15.263 17.572 1.00 98.12 93 THR A CA 1
ATOM 658 C C . THR A 1 93 ? 0.317 -14.623 18.459 1.00 98.12 93 THR A C 1
ATOM 660 O O . THR A 1 93 ? 0.435 -13.453 18.813 1.00 98.12 93 THR A O 1
ATOM 663 N N . ALA A 1 94 ? -0.692 -15.402 18.852 1.00 97.50 94 ALA A N 1
ATOM 664 C CA . ALA A 1 94 ? -1.658 -15.000 19.868 1.00 97.50 94 ALA A CA 1
ATOM 665 C C . ALA A 1 94 ? -1.189 -15.466 21.256 1.00 97.50 94 ALA A C 1
ATOM 667 O O . ALA A 1 94 ? -0.952 -16.656 21.464 1.00 97.50 94 ALA A O 1
ATOM 668 N N . SER A 1 95 ? -1.066 -14.542 22.206 1.00 96.56 95 SER A N 1
ATOM 669 C CA . SER A 1 95 ? -0.702 -14.832 23.597 1.00 96.56 95 SER A CA 1
ATOM 670 C C . SER A 1 95 ? -1.430 -13.879 24.540 1.00 96.56 95 SER A C 1
ATOM 672 O O . SER A 1 95 ? -1.485 -12.678 24.289 1.00 96.56 95 SER A O 1
ATOM 674 N N . GLY A 1 96 ? -2.039 -14.407 25.607 1.00 95.00 96 GLY A N 1
ATOM 675 C CA . GLY A 1 96 ? -2.825 -13.595 26.549 1.00 95.00 96 GLY A CA 1
ATOM 676 C C . GLY A 1 96 ? -4.004 -12.849 25.903 1.00 95.00 96 GLY A C 1
ATOM 677 O O . GLY A 1 96 ? -4.402 -11.798 26.389 1.00 95.00 96 GLY A O 1
ATOM 678 N N . GLY A 1 97 ? -4.528 -13.352 24.779 1.00 95.69 97 GLY A N 1
ATOM 679 C CA . GLY A 1 97 ? -5.570 -12.694 23.979 1.00 95.69 97 GLY A CA 1
ATOM 680 C C . GLY A 1 97 ? -5.066 -11.609 23.018 1.00 95.69 97 GLY A C 1
ATOM 681 O O . GLY A 1 97 ? -5.818 -11.197 22.139 1.00 95.69 97 GLY A O 1
ATOM 682 N N . VAL A 1 98 ? -3.800 -11.199 23.114 1.00 98.06 98 VAL A N 1
ATOM 683 C CA . VAL A 1 98 ? -3.162 -10.208 22.232 1.00 98.06 98 VAL A CA 1
ATOM 684 C C . VAL A 1 98 ? -2.512 -10.910 21.041 1.00 98.06 98 VAL A C 1
ATOM 686 O O . VAL A 1 98 ? -1.885 -11.958 21.208 1.00 98.06 98 VAL A O 1
ATOM 689 N N . LEU A 1 99 ? -2.653 -10.345 19.841 1.00 98.69 99 LEU A N 1
ATOM 690 C CA . LEU A 1 99 ? -2.038 -10.866 18.620 1.00 98.69 99 LEU A CA 1
ATOM 691 C C . LEU A 1 99 ? -0.823 -10.017 18.223 1.00 98.69 99 LEU A C 1
ATOM 693 O O . LEU A 1 99 ? -0.958 -8.830 17.939 1.00 98.69 99 LEU A O 1
ATOM 697 N N . THR A 1 100 ? 0.352 -10.642 18.147 1.00 98.38 100 THR A N 1
ATOM 698 C CA . THR A 1 100 ? 1.602 -10.015 17.692 1.00 98.38 100 THR A CA 1
ATOM 699 C C . THR A 1 100 ? 1.992 -10.546 16.317 1.00 98.38 100 THR A C 1
ATOM 701 O O . THR A 1 100 ? 2.053 -11.760 16.112 1.00 98.38 100 THR A O 1
ATOM 704 N N . ILE A 1 101 ? 2.299 -9.647 15.382 1.00 98.38 101 ILE A N 1
ATOM 705 C CA . ILE A 1 101 ? 2.703 -9.957 14.011 1.00 98.38 101 ILE A CA 1
ATOM 706 C C . ILE A 1 101 ? 4.103 -9.390 13.759 1.00 98.38 101 ILE A C 1
ATOM 708 O O . ILE A 1 101 ? 4.297 -8.178 13.767 1.00 98.38 101 ILE A O 1
ATOM 712 N N . VAL A 1 102 ? 5.071 -10.276 13.508 1.00 97.44 102 VAL A N 1
ATOM 713 C CA . VAL A 1 102 ? 6.506 -9.940 13.354 1.00 97.44 102 VAL A CA 1
ATOM 714 C C . VAL A 1 102 ? 7.019 -10.095 11.917 1.00 97.44 102 VAL A C 1
ATOM 716 O O . VAL A 1 102 ? 8.217 -10.219 11.669 1.00 97.44 102 VAL A O 1
ATOM 719 N N . GLN A 1 103 ? 6.106 -10.173 10.949 1.00 96.00 103 GLN A N 1
ATOM 720 C CA . GLN A 1 103 ? 6.411 -10.300 9.524 1.00 96.00 103 GLN A CA 1
ATOM 721 C C . GLN A 1 103 ? 5.486 -9.406 8.707 1.00 96.00 103 GLN A C 1
ATOM 723 O O . GLN A 1 103 ? 4.326 -9.238 9.063 1.00 96.00 103 GLN A O 1
ATOM 728 N N . ASN A 1 104 ? 5.953 -8.908 7.563 1.00 95.06 104 ASN A N 1
ATOM 729 C CA . ASN A 1 104 ? 5.134 -8.114 6.645 1.00 95.06 104 ASN A CA 1
ATOM 730 C C . ASN A 1 104 ? 4.140 -8.992 5.872 1.00 95.06 104 ASN A C 1
ATOM 732 O O . ASN A 1 104 ? 4.394 -9.412 4.746 1.00 95.06 104 ASN A O 1
ATOM 736 N N . LYS A 1 105 ? 3.001 -9.299 6.502 1.00 94.81 105 LYS A N 1
ATOM 737 C CA . LYS A 1 105 ? 2.012 -10.273 6.006 1.00 94.81 105 LYS A CA 1
ATOM 738 C C . LYS A 1 105 ? 1.177 -9.822 4.823 1.00 94.81 105 LYS A C 1
ATOM 740 O O . LYS A 1 105 ? 0.512 -10.658 4.223 1.00 94.81 105 LYS A O 1
ATOM 745 N N . LEU A 1 106 ? 1.198 -8.533 4.516 1.00 90.69 106 LEU A N 1
ATOM 746 C CA . LEU A 1 106 ? 0.539 -7.972 3.346 1.00 90.69 106 LEU A CA 1
ATOM 747 C C . LEU A 1 106 ? 1.337 -8.205 2.054 1.00 90.69 106 LEU A C 1
ATOM 749 O O . LEU A 1 106 ? 0.753 -8.231 0.972 1.00 90.69 106 LEU A O 1
ATOM 753 N N . VAL A 1 107 ? 2.657 -8.406 2.148 1.00 84.88 107 VAL A N 1
ATOM 754 C CA . VAL A 1 107 ? 3.504 -8.669 0.979 1.00 84.88 107 VAL A CA 1
ATOM 755 C C . VAL A 1 107 ? 3.135 -10.024 0.383 1.00 84.88 107 VAL A C 1
ATOM 757 O O . VAL A 1 107 ? 3.173 -11.048 1.061 1.00 84.88 107 VAL A O 1
ATOM 760 N N . GLY A 1 108 ? 2.783 -10.026 -0.903 1.00 80.31 108 GLY A N 1
ATOM 761 C CA . GLY A 1 108 ? 2.353 -11.229 -1.616 1.00 80.31 108 GLY A CA 1
ATOM 762 C C . GLY A 1 108 ? 0.863 -11.556 -1.486 1.00 80.31 108 GLY A C 1
ATOM 763 O O . GLY A 1 108 ? 0.427 -12.515 -2.116 1.00 80.31 108 GLY A O 1
ATOM 764 N N . VAL A 1 109 ? 0.075 -10.763 -0.744 1.00 85.25 109 VAL A N 1
ATOM 765 C CA . VAL A 1 109 ? -1.393 -10.886 -0.708 1.00 85.25 109 VAL A CA 1
ATOM 766 C C . VAL A 1 109 ? -1.981 -10.256 -1.978 1.00 85.25 109 VAL A C 1
ATOM 768 O O . VAL A 1 109 ? -1.902 -9.035 -2.131 1.00 85.25 109 VAL A O 1
ATOM 771 N N . PRO A 1 110 ? -2.608 -11.026 -2.891 1.00 81.00 110 PRO A N 1
ATOM 772 C CA . PRO A 1 110 ? -3.030 -10.502 -4.195 1.00 81.00 110 PRO A CA 1
ATOM 773 C C . PRO A 1 110 ? -4.083 -9.393 -4.122 1.00 81.00 110 PRO A C 1
ATOM 775 O O . PRO A 1 110 ? -4.117 -8.515 -4.979 1.00 81.00 110 PRO A O 1
ATOM 778 N N . SER A 1 111 ? -4.953 -9.426 -3.107 1.00 84.00 111 SER A N 1
ATOM 779 C CA . SER A 1 111 ? -5.977 -8.396 -2.895 1.00 84.00 111 SER A CA 1
ATOM 780 C C . SER A 1 111 ? -5.406 -7.090 -2.340 1.00 84.00 111 SER A C 1
ATOM 782 O O . SER A 1 111 ? -6.111 -6.084 -2.332 1.00 84.00 111 SER A O 1
ATOM 784 N N . GLY A 1 112 ? -4.179 -7.114 -1.809 1.00 86.94 112 GLY A N 1
ATOM 785 C CA . GLY A 1 112 ? -3.630 -6.036 -0.994 1.00 86.94 112 GLY A CA 1
ATOM 786 C C . GLY A 1 112 ? -4.401 -5.796 0.309 1.00 86.94 112 GLY A C 1
ATOM 787 O O . GLY A 1 112 ? -4.171 -4.776 0.941 1.00 86.94 112 GLY A O 1
ATOM 788 N N . LEU A 1 113 ? -5.316 -6.687 0.714 1.00 89.25 113 LEU A N 1
ATOM 789 C CA . LEU A 1 113 ? -6.151 -6.542 1.908 1.00 89.25 113 LEU A CA 1
ATOM 790 C C . LEU A 1 113 ? -6.034 -7.777 2.800 1.00 89.25 113 LEU A C 1
ATOM 792 O O . LEU A 1 113 ? -6.284 -8.897 2.348 1.00 89.25 113 LEU A O 1
ATOM 796 N N . LEU A 1 114 ? -5.735 -7.566 4.079 1.00 95.62 114 LEU A N 1
ATOM 797 C CA . LEU A 1 114 ? -5.663 -8.622 5.083 1.00 95.62 114 LEU A CA 1
ATOM 798 C C . LEU A 1 114 ? -6.491 -8.243 6.310 1.00 95.62 114 LEU A C 1
ATOM 800 O O . LEU A 1 114 ? -6.243 -7.217 6.938 1.00 95.62 114 LEU A O 1
ATOM 804 N N . THR A 1 115 ? -7.462 -9.082 6.660 1.00 96.62 115 THR A N 1
ATOM 805 C CA . THR A 1 115 ? -8.341 -8.880 7.814 1.00 96.62 115 THR A CA 1
ATOM 806 C C . THR A 1 115 ? -8.006 -9.884 8.908 1.00 96.62 115 THR A C 1
ATOM 808 O O . THR A 1 115 ? -7.982 -11.088 8.648 1.00 96.62 115 THR A O 1
ATOM 811 N N . TYR A 1 116 ? -7.806 -9.406 10.134 1.00 98.12 116 TYR A N 1
ATOM 812 C CA . TYR A 1 116 ? -7.713 -10.241 11.332 1.00 98.12 116 TYR A CA 1
ATOM 813 C C . TYR A 1 116 ? -9.049 -10.237 12.067 1.00 98.12 116 TYR A C 1
ATOM 815 O O . TYR A 1 116 ? -9.643 -9.178 12.260 1.00 98.12 116 TYR A O 1
ATOM 823 N N . LEU A 1 117 ? -9.512 -11.420 12.468 1.00 97.31 117 LEU A N 1
ATOM 824 C CA . LEU A 1 117 ? -10.759 -11.623 13.198 1.00 97.31 117 LEU A CA 1
ATOM 825 C C . LEU A 1 117 ? -10.446 -12.100 14.615 1.00 97.31 117 LEU A C 1
ATOM 827 O O . LEU A 1 117 ? -9.780 -13.122 14.792 1.00 97.31 117 LEU A O 1
ATOM 831 N N . CYS A 1 118 ? -10.948 -11.369 15.602 1.00 96.88 118 CYS A N 1
ATOM 832 C CA . CYS A 1 118 ? -10.896 -11.693 17.017 1.00 96.88 118 CYS A CA 1
ATOM 833 C C . CYS A 1 118 ? -12.216 -12.347 17.424 1.00 96.88 118 CYS A C 1
ATOM 835 O O . CYS A 1 118 ? -13.270 -11.715 17.389 1.00 96.88 118 CYS A O 1
ATOM 837 N N . TYR A 1 119 ? -12.149 -13.616 17.798 1.00 96.56 119 TYR A N 1
ATOM 838 C CA . TYR A 1 119 ? -13.257 -14.391 18.333 1.00 96.56 119 TYR A CA 1
ATOM 839 C C . TYR A 1 119 ? -13.179 -14.369 19.855 1.00 96.56 119 TYR A C 1
ATOM 841 O O . TYR A 1 119 ? -12.194 -14.846 20.425 1.00 96.56 119 TYR A O 1
ATOM 849 N N . VAL A 1 120 ? -14.217 -13.852 20.506 1.00 95.69 120 VAL A N 1
ATOM 850 C CA . VAL A 1 120 ? -14.296 -13.752 21.964 1.00 95.69 120 VAL A CA 1
ATOM 851 C C . VAL A 1 120 ? -15.487 -14.553 22.473 1.00 95.69 120 VAL A C 1
ATOM 853 O O . VAL A 1 120 ? -16.608 -14.375 21.999 1.00 95.69 120 VAL A O 1
ATOM 856 N N . THR A 1 121 ? -15.240 -15.395 23.470 1.00 94.94 121 THR A N 1
ATOM 857 C CA . THR A 1 121 ? -16.264 -16.122 24.225 1.00 94.94 121 THR A CA 1
ATOM 858 C C . THR A 1 121 ? -16.138 -15.753 25.694 1.00 94.94 121 THR A C 1
ATOM 860 O O . THR A 1 121 ? -15.047 -15.834 26.251 1.00 94.94 121 THR A O 1
ATOM 863 N N . TYR A 1 122 ? -17.243 -15.384 26.333 1.00 93.31 122 TYR A N 1
ATOM 864 C CA . TYR A 1 122 ? -17.319 -15.202 27.778 1.00 93.31 122 TYR A CA 1
ATOM 865 C C . TYR A 1 122 ? -18.388 -16.123 28.359 1.00 93.31 122 TYR A C 1
ATOM 867 O O . TYR A 1 122 ? -19.560 -16.013 28.004 1.00 93.31 122 TYR A O 1
ATOM 875 N N . THR A 1 123 ? -17.979 -17.036 29.238 1.00 90.50 123 THR A N 1
ATOM 876 C CA . THR A 1 123 ? -18.895 -17.853 30.038 1.00 90.50 123 THR A CA 1
ATOM 877 C C . THR A 1 123 ? -19.134 -17.159 31.364 1.00 90.50 123 THR A C 1
ATOM 879 O O . THR A 1 123 ? -18.213 -17.044 32.174 1.00 90.50 123 THR A O 1
ATOM 882 N N . ASP A 1 124 ? -20.366 -16.705 31.578 1.00 80.06 124 ASP A N 1
ATOM 883 C CA . ASP A 1 124 ? -20.759 -16.041 32.815 1.00 80.06 124 ASP A CA 1
ATOM 884 C C . ASP A 1 124 ? -20.624 -17.008 34.010 1.00 80.06 124 ASP A C 1
ATOM 886 O O . ASP A 1 124 ? -21.264 -18.061 34.000 1.00 80.06 124 ASP A O 1
ATOM 890 N N . PRO A 1 125 ? -19.809 -16.699 35.035 1.00 78.25 125 PRO A N 1
ATOM 891 C CA . PRO A 1 125 ? -19.595 -17.585 36.180 1.00 78.25 125 PRO A CA 1
ATOM 892 C C . PRO A 1 125 ? -20.859 -17.882 36.995 1.00 78.25 125 PRO A C 1
ATOM 894 O O . PRO A 1 125 ? -20.913 -18.911 37.664 1.00 78.25 125 PRO A O 1
ATOM 897 N N . GLU A 1 126 ? -21.851 -16.988 36.959 1.00 75.69 126 GLU A N 1
ATOM 898 C CA . GLU A 1 126 ? -23.084 -17.111 37.745 1.00 75.69 126 GLU A CA 1
ATOM 899 C C . GLU A 1 126 ? -24.100 -18.029 37.063 1.00 75.69 126 GLU A C 1
ATOM 901 O O . GLU A 1 126 ? -24.685 -18.906 37.696 1.00 75.69 126 GLU A O 1
ATOM 906 N N . THR A 1 127 ? -24.281 -17.858 35.753 1.00 76.19 127 THR A N 1
ATOM 907 C CA . THR A 1 127 ? -25.282 -18.598 34.970 1.00 76.19 127 THR A CA 1
ATOM 908 C C . THR A 1 127 ? -24.696 -19.793 34.218 1.00 76.19 127 THR A C 1
ATOM 910 O O . THR A 1 127 ? -25.434 -20.672 33.775 1.00 76.19 127 THR A O 1
ATOM 913 N N . ASN A 1 128 ? -23.369 -19.848 34.073 1.00 80.69 128 ASN A N 1
ATOM 914 C CA . ASN A 1 128 ? -22.625 -20.801 33.247 1.00 80.69 128 ASN A CA 1
ATOM 915 C C . ASN A 1 128 ? -23.050 -20.793 31.761 1.00 80.69 128 ASN A C 1
ATOM 917 O O . ASN A 1 128 ? -22.864 -21.778 31.042 1.00 80.69 128 ASN A O 1
ATOM 921 N N . ILE A 1 129 ? -23.625 -19.679 31.290 1.00 79.62 129 ILE A N 1
ATOM 922 C CA . ILE A 1 129 ? -24.061 -19.490 29.902 1.00 79.62 129 ILE A CA 1
ATOM 923 C C . ILE A 1 129 ? -22.938 -18.802 29.104 1.00 79.62 129 ILE A C 1
ATOM 925 O O . ILE A 1 129 ? -22.458 -17.743 29.516 1.00 79.62 129 ILE A O 1
ATOM 929 N N . PRO A 1 130 ? -22.508 -19.366 27.958 1.00 86.94 130 PRO A N 1
ATOM 930 C CA . PRO A 1 130 ? -21.524 -18.733 27.088 1.00 86.94 130 PRO A CA 1
ATOM 931 C C . PRO A 1 130 ? -22.159 -17.705 26.145 1.00 86.94 130 PRO A C 1
ATOM 933 O O . PRO A 1 130 ? -23.182 -17.960 25.507 1.00 86.94 130 PRO A O 1
ATOM 936 N N . VAL A 1 131 ? -21.480 -16.573 25.984 1.00 87.25 131 VAL A N 1
ATOM 937 C CA . VAL A 1 131 ? -21.821 -15.492 25.052 1.00 87.25 131 VAL A CA 1
ATOM 938 C C . VAL A 1 131 ? -20.635 -15.269 24.121 1.00 87.25 131 VAL A C 1
ATOM 940 O O . VAL A 1 131 ? -19.489 -15.278 24.568 1.00 87.25 131 VAL A O 1
ATOM 943 N N . ASN A 1 132 ? -20.891 -15.085 22.825 1.00 91.06 132 ASN A N 1
ATOM 944 C CA . ASN A 1 132 ? -19.848 -14.988 21.803 1.00 91.06 132 ASN A CA 1
ATOM 945 C C . ASN A 1 132 ? -19.959 -13.685 21.009 1.00 91.06 132 ASN A C 1
ATOM 947 O O . ASN A 1 132 ? -21.064 -13.249 20.692 1.00 91.06 132 ASN A O 1
ATOM 951 N N . ILE A 1 133 ? -18.821 -13.118 20.612 1.00 90.12 133 ILE A N 1
ATOM 952 C CA . ILE A 1 133 ? -18.742 -12.031 19.632 1.00 90.12 133 ILE A CA 1
ATOM 953 C C . ILE A 1 133 ? -17.523 -12.217 18.728 1.00 90.12 133 ILE A C 1
ATOM 955 O O . ILE A 1 133 ? -16.517 -12.806 19.125 1.00 90.12 133 ILE A O 1
ATOM 959 N N . VAL A 1 134 ? -17.619 -11.701 17.504 1.00 92.44 134 VAL A N 1
ATOM 960 C CA . VAL A 1 134 ? -16.492 -11.588 16.579 1.00 92.44 134 VAL A CA 1
ATOM 961 C C . VAL A 1 134 ? -16.305 -10.123 16.223 1.00 92.44 134 VAL A C 1
ATOM 963 O O . VAL A 1 134 ? -17.264 -9.461 15.826 1.00 92.44 134 VAL A O 1
ATOM 966 N N . SER A 1 135 ? -15.073 -9.643 16.337 1.00 88.88 135 SER A N 1
ATOM 967 C CA . SER A 1 135 ? -14.662 -8.318 15.869 1.00 88.88 135 SER A CA 1
ATOM 968 C C . SER A 1 135 ? -13.556 -8.469 14.838 1.00 88.88 135 SER A C 1
ATOM 970 O O . SER A 1 135 ? -12.796 -9.436 14.884 1.00 88.88 135 SER A O 1
ATOM 972 N N . ASP A 1 136 ? -13.427 -7.518 13.920 1.00 93.31 136 ASP A N 1
ATOM 973 C CA . ASP A 1 136 ? -12.395 -7.566 12.890 1.00 93.31 136 ASP A CA 1
ATOM 974 C C . ASP A 1 136 ? -11.665 -6.234 12.700 1.00 93.31 136 ASP A C 1
ATOM 976 O O . ASP A 1 136 ? -12.141 -5.162 13.079 1.00 93.31 136 ASP A O 1
ATOM 980 N N . ILE A 1 137 ? -10.457 -6.327 12.148 1.00 91.31 137 ILE A N 1
ATOM 981 C CA . ILE A 1 137 ? -9.641 -5.190 11.731 1.00 91.31 137 ILE A CA 1
ATOM 982 C C . ILE A 1 137 ? -8.967 -5.519 10.400 1.00 91.31 137 ILE A C 1
ATOM 984 O O . ILE A 1 137 ? -8.375 -6.587 10.235 1.00 91.31 137 ILE A O 1
ATOM 988 N N . THR A 1 138 ? -9.061 -4.600 9.440 1.00 93.00 138 THR A N 1
ATOM 989 C CA . THR A 1 138 ? -8.516 -4.781 8.088 1.00 93.00 138 THR A CA 1
ATOM 990 C C . THR A 1 138 ? -7.341 -3.846 7.840 1.00 93.00 138 THR A C 1
ATOM 992 O O . THR A 1 138 ? -7.429 -2.649 8.112 1.00 93.00 138 THR A O 1
ATOM 995 N N . PHE A 1 139 ? -6.268 -4.415 7.293 1.00 93.62 139 PHE A N 1
ATOM 996 C CA . PHE A 1 139 ? -5.069 -3.721 6.846 1.00 93.62 139 PHE A CA 1
ATOM 997 C C . PHE A 1 139 ? -4.974 -3.735 5.321 1.00 93.62 139 PHE A C 1
ATOM 999 O O . PHE A 1 139 ? -5.400 -4.704 4.684 1.00 93.62 139 PHE A O 1
ATOM 1006 N N . SER A 1 140 ? -4.392 -2.687 4.740 1.00 91.12 140 SER A N 1
ATOM 1007 C CA . SER A 1 140 ? -4.198 -2.564 3.294 1.00 91.12 140 SER A CA 1
ATOM 1008 C C . SER A 1 140 ? -2.742 -2.315 2.900 1.00 91.12 140 SER A C 1
ATOM 1010 O O . SER A 1 140 ? -1.991 -1.662 3.621 1.00 91.12 140 SER A O 1
ATOM 1012 N N . LEU A 1 141 ? -2.349 -2.835 1.736 1.00 88.19 141 LEU A N 1
ATOM 1013 C CA . LEU A 1 141 ? -1.067 -2.574 1.091 1.00 88.19 141 LEU A CA 1
ATOM 1014 C C . LEU A 1 141 ? -1.246 -1.579 -0.050 1.00 88.19 141 LEU A C 1
ATOM 1016 O O . LEU A 1 141 ? -2.042 -1.805 -0.962 1.00 88.19 141 LEU A O 1
ATOM 1020 N N . ILE A 1 142 ? -0.448 -0.519 -0.038 1.00 84.31 142 ILE A N 1
ATOM 1021 C CA . ILE A 1 142 ? -0.318 0.412 -1.158 1.00 84.31 142 ILE A CA 1
ATOM 1022 C C . ILE A 1 142 ? 1.088 0.270 -1.726 1.00 84.31 142 ILE A C 1
ATOM 1024 O O . ILE A 1 142 ? 2.062 0.338 -0.988 1.00 84.31 142 ILE A O 1
ATOM 1028 N N . GLN A 1 143 ? 1.209 0.088 -3.038 1.00 79.06 143 GLN A N 1
ATOM 1029 C CA . GLN A 1 143 ? 2.507 -0.016 -3.704 1.00 79.06 143 GLN A CA 1
ATOM 1030 C C . GLN A 1 143 ? 2.823 1.270 -4.471 1.00 79.06 143 GLN A C 1
ATOM 1032 O O . GLN A 1 143 ? 1.967 1.795 -5.188 1.00 79.06 143 GLN A O 1
ATOM 1037 N N . THR A 1 144 ? 4.051 1.771 -4.335 1.00 71.81 144 THR A N 1
ATOM 1038 C CA . THR A 1 144 ? 4.539 2.918 -5.111 1.00 71.81 144 THR A CA 1
ATOM 1039 C C . THR A 1 144 ? 4.798 2.530 -6.574 1.00 71.81 144 THR A C 1
ATOM 1041 O O . THR A 1 144 ? 4.770 1.356 -6.958 1.00 71.81 144 THR A O 1
ATOM 1044 N N . ALA A 1 145 ? 5.021 3.532 -7.428 1.00 61.91 145 ALA A N 1
ATOM 1045 C CA . ALA A 1 145 ? 5.314 3.298 -8.837 1.00 61.91 145 ALA A CA 1
ATOM 1046 C C . ALA A 1 145 ? 6.706 2.671 -9.029 1.00 61.91 145 ALA A C 1
ATOM 1048 O O . ALA A 1 145 ? 7.679 3.075 -8.396 1.00 61.91 145 ALA A O 1
ATOM 1049 N N . LEU A 1 146 ? 6.808 1.726 -9.964 1.00 64.94 146 LEU A N 1
ATOM 1050 C CA . LEU A 1 146 ? 8.089 1.182 -10.410 1.00 64.94 146 LEU A CA 1
ATOM 1051 C C . LEU A 1 146 ? 8.830 2.193 -11.289 1.00 64.94 146 LEU A C 1
ATOM 1053 O O . LEU A 1 146 ? 8.236 2.816 -12.174 1.00 64.94 146 LEU A O 1
ATOM 1057 N N . HIS A 1 147 ? 10.141 2.307 -11.101 1.00 64.31 147 HIS A N 1
ATOM 1058 C CA . HIS A 1 147 ? 10.995 3.092 -11.977 1.00 64.31 147 HIS A CA 1
ATOM 1059 C C . HIS A 1 147 ? 11.032 2.494 -13.393 1.00 64.31 147 HIS A C 1
ATOM 1061 O O . HIS A 1 147 ? 11.050 1.275 -13.576 1.00 64.31 147 HIS A O 1
ATOM 1067 N N . ALA A 1 148 ? 11.110 3.352 -14.414 1.00 62.94 148 ALA A N 1
ATOM 1068 C CA . ALA A 1 148 ? 11.343 2.906 -15.785 1.00 62.94 148 ALA A CA 1
ATOM 1069 C C . ALA A 1 148 ? 12.735 2.261 -15.910 1.00 62.94 148 ALA A C 1
ATOM 1071 O O . ALA A 1 148 ? 13.736 2.834 -15.476 1.00 62.94 148 ALA A O 1
ATOM 1072 N N . GLN A 1 149 ? 12.789 1.075 -16.512 1.00 68.44 149 GLN A N 1
ATOM 1073 C CA . GLN A 1 149 ? 14.013 0.298 -16.707 1.00 68.44 149 GLN A CA 1
ATOM 1074 C C . GLN A 1 149 ? 14.534 0.475 -18.131 1.00 68.44 149 GLN A C 1
ATOM 1076 O O . GLN A 1 149 ? 13.770 0.305 -19.074 1.00 68.44 149 GLN A O 1
ATOM 1081 N N . SER A 1 150 ? 15.814 0.793 -18.323 1.00 70.00 150 SER A N 1
ATOM 1082 C CA . SER A 1 150 ? 16.380 0.932 -19.672 1.00 70.00 150 SER A CA 1
ATOM 1083 C C . SER A 1 150 ? 17.847 0.535 -19.748 1.00 70.00 150 SER A C 1
ATOM 1085 O O . SER A 1 150 ? 18.567 0.531 -18.750 1.00 70.00 150 SER A O 1
ATOM 1087 N N . VAL A 1 151 ? 18.287 0.212 -20.963 1.00 77.75 151 VAL A N 1
ATOM 1088 C CA . VAL A 1 151 ? 19.698 0.060 -21.308 1.00 77.75 151 VAL A CA 1
ATOM 1089 C C . VAL A 1 151 ? 19.914 0.503 -22.752 1.00 77.75 151 VAL A C 1
ATOM 1091 O O . VAL A 1 151 ? 19.045 0.283 -23.591 1.00 77.75 151 VAL A O 1
ATOM 1094 N N . TRP A 1 152 ? 21.046 1.142 -23.036 1.00 78.19 152 TRP A N 1
ATOM 1095 C CA . TRP A 1 152 ? 21.482 1.439 -24.402 1.00 78.19 152 TRP A CA 1
ATOM 1096 C C . TRP A 1 152 ? 23.008 1.396 -24.520 1.00 78.19 152 TRP A C 1
ATOM 1098 O O . TRP A 1 152 ? 23.711 1.619 -23.535 1.00 78.19 152 TRP A O 1
ATOM 1108 N N . ILE A 1 153 ? 23.520 1.091 -25.708 1.00 84.69 153 ILE A N 1
ATOM 1109 C CA . ILE A 1 153 ? 24.932 0.901 -26.024 1.00 84.69 153 ILE A CA 1
ATOM 1110 C C . ILE A 1 153 ? 25.428 2.083 -26.861 1.00 84.69 153 ILE A C 1
ATOM 1112 O O . ILE A 1 153 ? 24.777 2.525 -27.804 1.00 84.69 153 ILE A O 1
ATOM 1116 N N . SER A 1 154 ? 26.620 2.577 -26.540 1.00 81.12 154 SER A N 1
ATOM 1117 C CA . SER A 1 154 ? 27.348 3.574 -27.330 1.00 81.12 154 SER A CA 1
ATOM 1118 C C . SER A 1 154 ? 28.765 3.109 -27.628 1.00 81.12 154 SER A C 1
ATOM 1120 O O . SER A 1 154 ? 29.384 2.490 -26.766 1.00 81.12 154 SER A O 1
ATOM 1122 N N . GLY A 1 155 ? 29.323 3.479 -28.777 1.00 84.00 155 GLY A N 1
ATOM 1123 C CA . GLY A 1 155 ? 30.730 3.239 -29.094 1.00 84.00 155 GLY A CA 1
ATOM 1124 C C . GLY A 1 155 ? 31.034 3.412 -30.579 1.00 84.00 155 GLY A C 1
ATOM 1125 O O . GLY A 1 155 ? 30.146 3.714 -31.371 1.00 84.00 155 GLY A O 1
ATOM 1126 N N . GLU A 1 156 ? 32.299 3.230 -30.950 1.00 85.94 156 GLU A N 1
ATOM 1127 C CA . GLU A 1 156 ? 32.721 3.185 -32.356 1.00 85.94 156 GLU A CA 1
ATOM 1128 C C . GLU A 1 156 ? 32.196 1.904 -33.030 1.00 85.94 156 GLU A C 1
ATOM 1130 O O . GLU A 1 156 ? 32.126 0.855 -32.392 1.00 85.94 156 GLU A O 1
ATOM 1135 N N . GLN A 1 157 ? 31.836 1.975 -34.314 1.00 86.00 157 GLN A N 1
ATOM 1136 C CA . GLN A 1 157 ? 31.281 0.833 -35.056 1.00 86.00 157 GLN A CA 1
ATOM 1137 C C . GLN A 1 157 ? 32.263 0.238 -36.062 1.00 86.00 157 GLN A C 1
ATOM 1139 O O . GLN A 1 157 ? 32.026 -0.864 -36.559 1.00 86.00 157 GLN A O 1
ATOM 1144 N N . LEU A 1 158 ? 33.362 0.933 -36.371 1.00 86.69 158 LEU A N 1
ATOM 1145 C CA . LEU A 1 158 ? 34.234 0.563 -37.478 1.00 86.69 158 LEU A CA 1
ATOM 1146 C C . LEU A 1 158 ? 35.655 0.207 -37.054 1.00 86.69 158 LEU A C 1
ATOM 1148 O O . LEU A 1 158 ? 36.317 0.918 -36.306 1.00 86.69 158 LEU A O 1
ATOM 1152 N N . PHE A 1 159 ? 36.156 -0.851 -37.682 1.00 87.75 159 PHE A N 1
ATOM 1153 C CA . PHE A 1 159 ? 37.570 -1.169 -37.800 1.00 87.75 159 PHE A CA 1
ATOM 1154 C C . PHE A 1 159 ? 38.006 -0.970 -39.247 1.00 87.75 159 PHE A C 1
ATOM 1156 O O . PHE A 1 159 ? 37.597 -1.738 -40.116 1.00 87.75 159 PHE A O 1
ATOM 1163 N N . LYS A 1 160 ? 38.824 0.047 -39.525 1.00 85.88 160 LYS A N 1
ATOM 1164 C CA . LYS A 1 160 ? 39.285 0.349 -40.888 1.00 85.88 160 LYS A CA 1
ATOM 1165 C C . LYS A 1 160 ? 40.651 -0.268 -41.133 1.00 85.88 160 LYS A C 1
ATOM 1167 O O . LYS A 1 160 ? 41.572 -0.018 -40.364 1.00 85.88 160 LYS A O 1
ATOM 1172 N N . TYR A 1 161 ? 40.777 -1.036 -42.205 1.00 84.62 161 TYR A N 1
ATOM 1173 C CA . TYR A 1 161 ? 42.015 -1.638 -42.677 1.00 84.62 161 TYR A CA 1
ATOM 1174 C C . TYR A 1 161 ? 42.498 -0.894 -43.919 1.00 84.62 161 TYR A C 1
ATOM 1176 O O . TYR A 1 161 ? 41.747 -0.784 -44.890 1.00 84.62 161 TYR A O 1
ATOM 1184 N N . ASN A 1 162 ? 43.739 -0.411 -43.893 1.00 81.94 162 ASN A N 1
ATOM 1185 C CA . ASN A 1 162 ? 44.385 0.127 -45.090 1.00 81.94 162 ASN A CA 1
ATOM 1186 C C . ASN A 1 162 ? 44.799 -1.003 -46.059 1.00 81.94 162 ASN A C 1
ATOM 1188 O O . ASN A 1 162 ? 44.650 -2.188 -45.746 1.00 81.94 162 ASN A O 1
ATOM 1192 N N . ALA A 1 163 ? 45.338 -0.637 -47.225 1.00 77.50 163 ALA A N 1
ATOM 1193 C CA . ALA A 1 163 ? 45.755 -1.586 -48.261 1.00 77.50 163 ALA A CA 1
ATOM 1194 C C . ALA A 1 163 ? 46.848 -2.570 -47.787 1.00 77.50 163 ALA A C 1
ATOM 1196 O O . ALA A 1 163 ? 46.910 -3.711 -48.251 1.00 77.50 163 ALA A O 1
ATOM 1197 N N . GLU A 1 164 ? 47.683 -2.162 -46.826 1.00 80.88 164 GLU A N 1
ATOM 1198 C CA . GLU A 1 164 ? 48.708 -3.003 -46.195 1.00 80.88 164 GLU A CA 1
ATOM 1199 C C . GLU A 1 164 ? 48.160 -3.902 -45.066 1.00 80.88 164 GLU A C 1
ATOM 1201 O O . GLU A 1 164 ? 48.903 -4.704 -44.499 1.00 80.88 164 GLU A O 1
ATOM 1206 N N . GLY A 1 165 ? 46.870 -3.794 -44.729 1.00 81.50 165 GLY A N 1
ATOM 1207 C CA . GLY A 1 165 ? 46.205 -4.585 -43.690 1.00 81.50 165 GLY A CA 1
ATOM 1208 C C . GLY A 1 165 ? 46.366 -4.055 -42.258 1.00 81.50 165 GLY A C 1
ATOM 1209 O O . GLY A 1 165 ? 45.976 -4.739 -41.309 1.00 81.50 165 GLY A O 1
ATOM 1210 N N . ALA A 1 166 ? 46.907 -2.850 -42.071 1.00 86.19 166 ALA A N 1
ATOM 1211 C CA . ALA A 1 166 ? 46.951 -2.179 -40.775 1.00 86.19 166 ALA A CA 1
ATOM 1212 C C . ALA A 1 166 ? 45.556 -1.674 -40.377 1.00 86.19 166 ALA A C 1
ATOM 1214 O O . ALA A 1 166 ? 44.870 -1.043 -41.180 1.00 86.19 166 ALA A O 1
ATOM 1215 N N . VAL A 1 167 ? 45.150 -1.936 -39.129 1.00 90.88 167 VAL A N 1
ATOM 1216 C CA . VAL A 1 167 ? 43.810 -1.620 -38.613 1.00 90.88 167 VAL A CA 1
ATOM 1217 C C . VAL A 1 167 ? 43.804 -0.386 -37.708 1.00 90.88 167 VAL A C 1
ATOM 1219 O O . VAL A 1 167 ? 44.656 -0.248 -36.830 1.00 90.88 167 VAL A O 1
ATOM 1222 N N . SER A 1 168 ? 42.817 0.493 -37.888 1.00 89.44 168 SER A N 1
ATOM 1223 C CA . SER A 1 168 ? 42.565 1.649 -37.027 1.00 89.44 168 SER A CA 1
ATOM 1224 C C . SER A 1 168 ? 41.058 1.865 -36.799 1.00 89.44 168 SER A C 1
ATOM 1226 O O . SER A 1 168 ? 40.301 1.899 -37.776 1.00 89.44 168 SER A O 1
ATOM 1228 N N . PRO A 1 169 ? 40.606 2.028 -35.541 1.00 94.00 169 PRO A N 1
ATOM 1229 C CA . PRO A 1 169 ? 41.374 1.827 -34.304 1.00 94.00 169 PRO A CA 1
ATOM 1230 C C . PRO A 1 169 ? 41.752 0.345 -34.096 1.00 94.00 169 PRO A C 1
ATOM 1232 O O . PRO A 1 169 ? 41.120 -0.539 -34.651 1.00 94.00 169 PRO A O 1
ATOM 1235 N N . ALA A 1 170 ? 42.773 0.025 -33.293 1.00 94.31 170 ALA A N 1
ATOM 1236 C CA . ALA A 1 170 ? 43.132 -1.381 -33.015 1.00 94.31 170 ALA A CA 1
ATOM 1237 C C . ALA A 1 170 ? 42.181 -2.074 -32.013 1.00 94.31 170 ALA A C 1
ATOM 1239 O O . ALA A 1 170 ? 42.135 -3.303 -31.929 1.00 94.31 170 ALA A O 1
ATOM 1240 N N . GLN A 1 171 ? 41.428 -1.278 -31.253 1.00 95.88 171 GLN A N 1
ATOM 1241 C CA . GLN A 1 171 ? 40.428 -1.694 -30.276 1.00 95.88 171 GLN A CA 1
ATOM 1242 C C . GLN A 1 171 ? 39.360 -0.602 -30.183 1.00 95.88 171 GLN A C 1
ATOM 1244 O O . GLN A 1 171 ? 39.689 0.583 -30.225 1.00 95.88 171 GLN A O 1
ATOM 1249 N N . ILE A 1 172 ? 38.106 -1.003 -30.009 1.00 95.50 172 ILE A N 1
ATOM 1250 C CA . ILE A 1 172 ? 36.995 -0.110 -29.667 1.00 95.50 172 ILE A CA 1
ATOM 1251 C C . ILE A 1 172 ? 36.480 -0.453 -28.271 1.00 95.50 172 ILE A C 1
ATOM 1253 O O . ILE A 1 172 ? 36.586 -1.600 -27.826 1.00 95.50 172 ILE A O 1
ATOM 1257 N N . ALA A 1 173 ? 35.909 0.536 -27.593 1.00 96.06 173 ALA A N 1
ATOM 1258 C CA . ALA A 1 173 ? 35.184 0.347 -26.347 1.00 96.06 173 ALA A CA 1
ATOM 1259 C C . ALA A 1 173 ? 33.703 0.639 -26.594 1.00 96.06 173 ALA A C 1
ATOM 1261 O O . ALA A 1 173 ? 33.354 1.716 -27.079 1.00 96.06 173 ALA A O 1
ATOM 1262 N N . LEU A 1 174 ? 32.854 -0.330 -26.266 1.00 95.44 174 LEU A N 1
ATOM 1263 C CA . LEU A 1 174 ? 31.411 -0.153 -26.205 1.00 95.44 174 LEU A CA 1
ATOM 1264 C C . LEU A 1 174 ? 31.014 0.075 -24.750 1.00 95.44 174 LEU A C 1
ATOM 1266 O O . LEU A 1 174 ? 31.537 -0.589 -23.856 1.00 95.44 174 LEU A O 1
ATOM 1270 N N . THR A 1 175 ? 30.089 0.993 -24.505 1.00 94.12 175 THR A N 1
ATOM 1271 C CA . THR A 1 175 ? 29.599 1.332 -23.167 1.00 94.12 175 THR A CA 1
ATOM 1272 C C . THR A 1 175 ? 28.093 1.151 -23.114 1.00 94.12 175 THR A C 1
ATOM 1274 O O . THR A 1 175 ? 27.378 1.750 -23.912 1.00 94.12 175 THR A O 1
ATOM 1277 N N . ALA A 1 176 ? 27.619 0.338 -22.175 1.00 90.44 176 ALA A N 1
ATOM 1278 C CA . ALA A 1 176 ? 26.214 0.187 -21.844 1.00 90.44 176 ALA A CA 1
ATOM 1279 C C . ALA A 1 176 ? 25.821 1.153 -20.721 1.00 90.44 176 ALA A C 1
ATOM 1281 O O . ALA A 1 176 ? 26.457 1.213 -19.667 1.00 90.44 176 ALA A O 1
ATOM 1282 N N . HIS A 1 177 ? 24.728 1.870 -20.944 1.00 83.12 177 HIS A N 1
ATOM 1283 C CA . HIS A 1 177 ? 24.151 2.853 -20.037 1.00 83.12 177 HIS A CA 1
ATOM 1284 C C . HIS A 1 177 ? 22.831 2.305 -19.506 1.00 83.12 177 HIS A C 1
ATOM 1286 O O . HIS A 1 177 ? 21.805 2.381 -20.181 1.00 83.12 177 HIS A O 1
ATOM 1292 N N . ALA A 1 178 ? 22.874 1.705 -18.319 1.00 83.25 178 ALA A N 1
ATOM 1293 C CA . ALA A 1 178 ? 21.716 1.091 -17.678 1.00 83.25 178 ALA A CA 1
ATOM 1294 C C . ALA A 1 178 ? 21.052 2.042 -16.669 1.00 83.25 178 ALA A C 1
ATOM 1296 O O . ALA A 1 178 ? 21.737 2.733 -15.915 1.00 83.25 178 ALA A O 1
ATOM 1297 N N . ALA A 1 179 ? 19.720 2.038 -16.616 1.00 77.56 179 ALA A N 1
ATOM 1298 C CA . ALA A 1 179 ? 18.927 2.740 -15.611 1.00 77.56 179 ALA A CA 1
ATOM 1299 C C . ALA A 1 179 ? 17.930 1.776 -14.955 1.00 77.56 179 ALA A C 1
ATOM 1301 O O . ALA A 1 179 ? 17.167 1.101 -15.645 1.00 77.56 179 ALA A O 1
ATOM 1302 N N . ASN A 1 180 ? 17.936 1.720 -13.617 1.00 72.19 180 ASN A N 1
ATOM 1303 C CA . ASN A 1 180 ? 17.069 0.861 -12.789 1.00 72.19 180 ASN A CA 1
ATOM 1304 C C . ASN A 1 180 ? 17.160 -0.653 -13.085 1.00 72.19 180 ASN A C 1
ATOM 1306 O O . ASN A 1 180 ? 16.285 -1.422 -12.688 1.00 72.19 180 ASN A O 1
ATOM 1310 N N . VAL A 1 181 ? 18.238 -1.076 -13.749 1.00 79.44 181 VAL A N 1
ATOM 1311 C CA . VAL A 1 181 ? 18.642 -2.469 -13.992 1.00 79.44 181 VAL A CA 1
ATOM 1312 C C . VAL A 1 181 ? 20.162 -2.573 -13.883 1.00 79.44 181 VAL A C 1
ATOM 1314 O O . VAL A 1 181 ? 20.868 -1.582 -14.074 1.00 79.44 181 VAL A O 1
ATOM 1317 N N . SER A 1 182 ? 20.681 -3.764 -13.586 1.0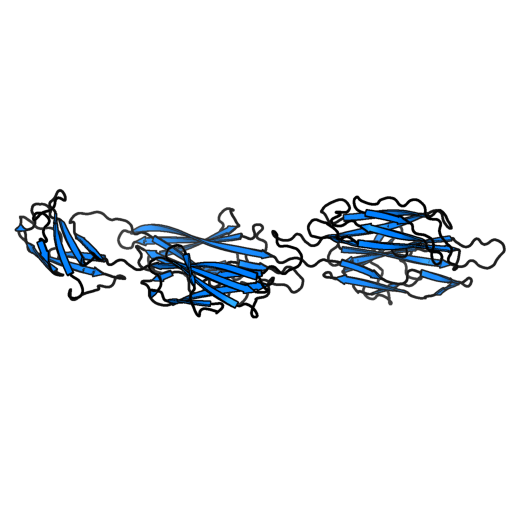0 89.06 182 SER A N 1
ATOM 1318 C CA . SER A 1 182 ? 22.122 -4.042 -13.626 1.00 89.06 182 SER A CA 1
ATOM 1319 C C . SER A 1 182 ? 22.487 -4.832 -14.880 1.00 89.06 182 SER A C 1
ATOM 1321 O O . SER A 1 182 ? 21.660 -5.555 -15.432 1.00 89.06 182 SER A O 1
ATOM 1323 N N . ILE A 1 183 ? 23.725 -4.702 -15.358 1.00 94.56 183 ILE A N 1
ATOM 1324 C CA . ILE A 1 183 ? 24.198 -5.477 -16.510 1.00 94.56 183 ILE A CA 1
ATOM 1325 C C . ILE A 1 183 ? 24.444 -6.912 -16.051 1.00 94.56 183 ILE A C 1
ATOM 1327 O O . ILE A 1 183 ? 25.251 -7.165 -15.161 1.00 94.56 183 ILE A O 1
ATOM 1331 N N . ALA A 1 184 ? 23.736 -7.856 -16.665 1.00 95.88 184 ALA A N 1
ATOM 1332 C CA . ALA A 1 184 ? 23.912 -9.272 -16.393 1.00 95.88 184 ALA A CA 1
ATOM 1333 C C . ALA A 1 184 ? 25.090 -9.827 -17.195 1.00 95.88 184 ALA A C 1
ATOM 1335 O O . ALA A 1 184 ? 25.953 -10.484 -16.618 1.00 95.88 184 ALA A O 1
ATOM 1336 N N . ARG A 1 185 ? 25.125 -9.577 -18.515 1.00 96.69 185 ARG A N 1
ATOM 1337 C CA . ARG A 1 185 ? 26.229 -9.996 -19.395 1.00 96.69 185 ARG A CA 1
ATOM 1338 C C . ARG A 1 185 ? 26.172 -9.384 -20.802 1.00 96.69 185 ARG A C 1
ATOM 1340 O O . ARG A 1 185 ? 25.089 -9.096 -21.309 1.00 96.69 185 ARG A O 1
ATOM 1347 N N . TRP A 1 186 ? 27.321 -9.302 -21.468 1.00 97.94 186 TRP A N 1
ATOM 1348 C CA . TRP A 1 186 ? 27.443 -9.064 -22.909 1.00 97.94 186 TRP A CA 1
ATOM 1349 C C . TRP A 1 186 ? 27.389 -10.369 -23.708 1.00 97.94 186 TRP A C 1
ATOM 1351 O O . TRP A 1 186 ? 27.946 -11.390 -23.301 1.00 97.94 186 TRP A O 1
ATOM 1361 N N . GLN A 1 187 ? 26.742 -10.332 -24.869 1.00 97.31 187 GLN A N 1
ATOM 1362 C CA . GLN A 1 187 ? 26.600 -11.474 -25.772 1.00 97.31 187 GLN A CA 1
ATOM 1363 C C . GLN A 1 187 ? 26.877 -11.063 -27.221 1.00 97.31 187 GLN A C 1
ATOM 1365 O O . GLN A 1 187 ? 26.754 -9.893 -27.577 1.00 97.31 187 GLN A O 1
ATOM 1370 N N . TYR A 1 188 ? 27.233 -12.030 -28.061 1.00 96.56 188 TYR A N 1
ATOM 1371 C CA . TYR A 1 188 ? 27.366 -11.867 -29.507 1.00 96.56 188 TYR A CA 1
ATOM 1372 C C . TYR A 1 188 ? 26.491 -12.882 -30.240 1.00 96.56 188 TYR A C 1
ATOM 1374 O O . TYR A 1 188 ? 26.132 -13.927 -29.693 1.00 96.56 188 TYR A O 1
ATOM 1382 N N . ARG A 1 189 ? 26.131 -12.566 -31.482 1.00 94.06 189 ARG A N 1
ATOM 1383 C CA . ARG A 1 189 ? 25.407 -13.479 -32.359 1.00 94.06 189 ARG A CA 1
ATOM 1384 C C . ARG A 1 189 ? 26.401 -14.347 -33.123 1.00 94.06 189 ARG A C 1
ATOM 1386 O O . ARG A 1 189 ? 27.236 -13.830 -33.861 1.00 94.06 189 ARG A O 1
ATOM 1393 N N . ASN A 1 190 ? 26.326 -15.657 -32.927 1.00 93.88 190 ASN A N 1
ATOM 1394 C CA . ASN A 1 190 ? 27.234 -16.610 -33.559 1.00 93.88 190 ASN A CA 1
ATOM 1395 C C . ASN A 1 190 ? 26.832 -16.907 -35.025 1.00 93.88 190 ASN A C 1
ATOM 1397 O O . ASN A 1 190 ? 25.838 -16.391 -35.542 1.00 93.88 190 ASN A O 1
ATOM 1401 N N . ALA A 1 191 ? 27.591 -17.776 -35.702 1.00 89.94 191 ALA A N 1
ATOM 1402 C CA . ALA A 1 191 ? 27.338 -18.142 -37.099 1.00 89.94 191 ALA A CA 1
ATOM 1403 C C . ALA A 1 191 ? 26.016 -18.911 -37.328 1.00 89.94 191 ALA A C 1
ATOM 1405 O O . ALA A 1 191 ? 25.499 -18.879 -38.443 1.00 89.94 191 ALA A O 1
ATOM 1406 N N . SER A 1 192 ? 25.449 -19.568 -36.303 1.00 92.06 192 SER A N 1
ATOM 1407 C CA . SER A 1 192 ? 24.112 -20.186 -36.363 1.00 92.06 192 SER A CA 1
ATOM 1408 C C . SER A 1 192 ? 22.978 -19.183 -36.115 1.00 92.06 192 SER A C 1
ATOM 1410 O O . SER A 1 192 ? 21.807 -19.530 -36.249 1.00 92.06 192 SER A O 1
ATOM 1412 N N . GLY A 1 193 ? 23.297 -17.923 -35.799 1.00 84.12 193 GLY A N 1
ATOM 1413 C CA . GLY A 1 193 ? 22.312 -16.885 -35.510 1.00 84.12 193 GLY A CA 1
ATOM 1414 C C . GLY A 1 193 ? 21.787 -16.907 -34.071 1.00 84.12 193 GLY A C 1
ATOM 1415 O O . GLY A 1 193 ? 20.803 -16.218 -33.782 1.00 84.12 193 GLY A O 1
ATOM 1416 N N . GLU A 1 194 ? 22.424 -17.658 -33.177 1.00 92.69 194 GLU A N 1
ATOM 1417 C CA . GLU A 1 194 ? 22.081 -17.756 -31.759 1.00 92.69 194 GLU A CA 1
ATOM 1418 C C . GLU A 1 194 ? 22.898 -16.763 -30.926 1.00 92.69 194 GLU A C 1
ATOM 1420 O O . GLU A 1 194 ? 24.014 -16.381 -31.286 1.00 92.69 194 GLU A O 1
ATOM 1425 N N . TRP A 1 195 ? 22.337 -16.335 -29.795 1.00 94.94 195 TRP A N 1
ATOM 1426 C CA . TRP A 1 195 ? 23.038 -15.481 -28.841 1.00 94.94 195 TRP A CA 1
ATOM 1427 C C . TRP A 1 195 ? 23.942 -16.318 -27.934 1.00 94.94 195 TRP A C 1
ATOM 1429 O O . TRP A 1 195 ? 23.463 -17.184 -27.204 1.00 94.94 195 TRP A O 1
ATOM 1439 N N . THR A 1 196 ? 25.239 -16.025 -27.948 1.00 96.88 196 THR A N 1
ATOM 1440 C CA . THR A 1 196 ? 26.258 -16.666 -27.109 1.00 96.88 196 THR A CA 1
ATOM 1441 C C . THR A 1 196 ? 26.948 -15.621 -26.237 1.00 96.88 196 THR A C 1
ATOM 1443 O O . THR A 1 196 ? 27.138 -14.481 -26.658 1.00 96.88 196 THR A O 1
ATOM 1446 N N . ASP A 1 197 ? 27.332 -15.994 -25.016 1.00 97.81 197 ASP A N 1
ATOM 1447 C CA . ASP A 1 197 ? 28.094 -15.119 -24.119 1.00 97.81 197 ASP A CA 1
ATOM 1448 C C . ASP A 1 197 ? 29.395 -14.654 -24.781 1.00 97.81 197 ASP A C 1
ATOM 1450 O O . ASP A 1 197 ? 30.093 -15.429 -25.440 1.00 97.81 197 ASP A O 1
ATOM 1454 N N . TYR A 1 198 ? 29.709 -13.366 -24.631 1.00 97.62 198 TYR A N 1
ATOM 1455 C CA . TYR A 1 198 ? 30.957 -12.819 -25.147 1.00 97.62 198 TYR A CA 1
ATOM 1456 C C . TYR A 1 198 ? 32.141 -13.513 -24.448 1.00 97.62 198 TYR A C 1
ATOM 1458 O O . TYR A 1 198 ? 32.096 -13.703 -23.230 1.00 97.62 198 TYR A O 1
ATOM 1466 N N . PRO A 1 199 ? 33.200 -13.921 -25.170 1.00 95.00 199 PRO A N 1
ATOM 1467 C CA . PRO A 1 199 ? 34.311 -14.635 -24.554 1.00 95.00 199 PRO A CA 1
ATOM 1468 C C . PRO A 1 199 ? 35.038 -13.746 -23.541 1.00 95.00 199 PRO A C 1
ATOM 1470 O O . PRO A 1 199 ? 35.377 -12.600 -23.837 1.00 95.00 199 PRO A O 1
ATOM 1473 N N . THR A 1 200 ? 35.343 -14.281 -22.359 1.00 93.62 200 THR A N 1
ATOM 1474 C CA . THR A 1 200 ? 36.258 -13.611 -21.430 1.00 93.62 200 THR A CA 1
ATOM 1475 C C . THR A 1 200 ? 37.662 -13.624 -22.025 1.00 93.62 200 THR A C 1
ATOM 1477 O O . THR A 1 200 ? 38.209 -14.691 -22.313 1.00 93.62 200 THR A O 1
ATOM 1480 N N . THR A 1 201 ? 38.248 -12.448 -22.216 1.00 88.88 201 THR A N 1
ATOM 1481 C CA . THR A 1 201 ? 39.607 -12.274 -22.748 1.00 88.88 201 THR A CA 1
ATOM 1482 C C . THR A 1 201 ? 40.458 -11.497 -21.747 1.00 88.88 201 THR A C 1
ATOM 1484 O O . THR A 1 201 ? 39.950 -11.009 -20.739 1.00 88.88 201 THR A O 1
ATOM 1487 N N . SER A 1 202 ? 41.754 -11.318 -22.019 1.00 92.00 202 SER A N 1
ATOM 1488 C CA . SER A 1 202 ? 42.580 -10.382 -21.240 1.00 92.00 202 SER A CA 1
ATOM 1489 C C . SER A 1 202 ? 42.041 -8.946 -21.268 1.00 92.00 202 SER A C 1
ATOM 1491 O O . SER A 1 202 ? 42.323 -8.174 -20.360 1.00 92.00 202 SER A O 1
ATOM 1493 N N . ASP A 1 203 ? 41.263 -8.594 -22.296 1.00 93.19 203 ASP A N 1
ATOM 1494 C CA . ASP A 1 203 ? 40.647 -7.272 -22.459 1.00 93.19 203 ASP A CA 1
ATOM 1495 C C . ASP A 1 203 ? 39.288 -7.153 -21.752 1.00 93.19 203 ASP A C 1
ATOM 1497 O O . ASP A 1 203 ? 38.831 -6.040 -21.486 1.00 93.19 203 ASP A O 1
ATOM 1501 N N . ASN A 1 204 ? 38.649 -8.293 -21.456 1.00 94.81 204 ASN A N 1
ATOM 1502 C CA . ASN A 1 204 ? 37.368 -8.400 -20.757 1.00 94.81 204 ASN A CA 1
ATOM 1503 C C . ASN A 1 204 ? 37.419 -9.577 -19.778 1.00 94.81 204 ASN A C 1
ATOM 1505 O O . ASN A 1 204 ? 36.961 -10.682 -20.079 1.00 94.81 204 ASN A O 1
ATOM 1509 N N . THR A 1 205 ? 37.987 -9.346 -18.596 1.00 93.50 205 THR A N 1
ATOM 1510 C CA . THR A 1 205 ? 38.060 -10.360 -17.532 1.00 93.50 205 THR A CA 1
ATOM 1511 C C . THR A 1 205 ? 36.684 -10.703 -16.953 1.00 93.50 205 THR A C 1
ATOM 1513 O O . THR A 1 205 ? 36.505 -11.785 -16.399 1.00 93.50 205 THR A O 1
ATOM 1516 N N . ALA A 1 206 ? 35.704 -9.811 -17.125 1.00 93.69 206 ALA A N 1
ATOM 1517 C CA . ALA A 1 206 ? 34.293 -10.028 -16.844 1.00 93.69 206 ALA A CA 1
ATOM 1518 C C . ALA A 1 206 ? 33.435 -9.415 -17.958 1.00 93.69 206 ALA A C 1
ATOM 1520 O O . ALA A 1 206 ? 33.823 -8.432 -18.587 1.00 93.69 206 ALA A O 1
ATOM 1521 N N . ILE A 1 207 ? 32.251 -9.987 -18.173 1.00 96.06 207 ILE A N 1
ATOM 1522 C CA . ILE A 1 207 ? 31.301 -9.544 -19.206 1.00 96.06 207 ILE A CA 1
ATOM 1523 C C . ILE A 1 207 ? 30.026 -8.938 -18.620 1.00 96.06 207 ILE A C 1
ATOM 1525 O O . ILE A 1 207 ? 29.094 -8.675 -19.361 1.00 96.06 207 ILE A O 1
ATOM 1529 N N . ASN A 1 208 ? 29.957 -8.720 -17.309 1.00 95.88 208 ASN A N 1
ATOM 1530 C CA . ASN A 1 208 ? 28.829 -8.079 -16.622 1.00 95.88 208 ASN A CA 1
ATOM 1531 C C . ASN A 1 208 ? 29.082 -6.585 -16.322 1.00 95.88 208 ASN A C 1
ATOM 1533 O O . ASN A 1 208 ? 28.313 -5.950 -15.607 1.00 95.88 208 ASN A O 1
ATOM 1537 N N . GLY A 1 209 ? 30.176 -6.026 -16.846 1.00 94.00 209 GLY A N 1
ATOM 1538 C CA . GLY A 1 209 ? 30.536 -4.621 -16.677 1.00 94.00 209 GLY A CA 1
ATOM 1539 C C . GLY A 1 209 ? 29.870 -3.697 -17.697 1.00 94.00 209 GLY A C 1
ATOM 1540 O O . GLY A 1 209 ? 29.411 -4.129 -18.755 1.00 94.00 209 GLY A O 1
ATOM 1541 N N . ALA A 1 210 ? 29.881 -2.396 -17.399 1.00 94.31 210 ALA A N 1
ATOM 1542 C CA . ALA A 1 210 ? 29.376 -1.351 -18.294 1.00 94.31 210 ALA A CA 1
ATOM 1543 C C . ALA A 1 210 ? 30.167 -1.214 -19.596 1.00 94.31 210 ALA A C 1
ATOM 1545 O O . ALA A 1 210 ? 29.607 -0.778 -20.594 1.00 94.31 210 ALA A O 1
ATOM 1546 N N . THR A 1 211 ? 31.437 -1.614 -19.615 1.00 96.25 211 THR A N 1
ATOM 1547 C CA . THR A 1 211 ? 32.301 -1.480 -20.790 1.00 96.25 211 THR A CA 1
ATOM 1548 C C . THR A 1 211 ? 32.642 -2.842 -21.374 1.00 96.25 211 THR A C 1
ATOM 1550 O O . THR A 1 211 ? 33.021 -3.751 -20.637 1.00 96.25 211 THR A O 1
ATOM 1553 N N . LEU A 1 212 ? 32.565 -2.952 -22.700 1.00 97.62 212 LEU A N 1
ATOM 1554 C CA . LEU A 1 212 ? 33.034 -4.091 -23.479 1.00 97.62 212 LEU A CA 1
ATOM 1555 C C . LEU A 1 212 ? 34.121 -3.636 -24.458 1.00 97.62 212 LEU A C 1
ATOM 1557 O O . LEU A 1 212 ? 33.865 -2.860 -25.378 1.00 97.62 212 LEU A O 1
ATOM 1561 N N . ASN A 1 213 ? 35.335 -4.147 -24.283 1.00 97.44 213 ASN A N 1
ATOM 1562 C CA . ASN A 1 213 ? 36.442 -3.916 -25.203 1.00 97.44 213 ASN A CA 1
ATOM 1563 C C . ASN A 1 213 ? 36.390 -4.926 -26.352 1.00 97.44 213 ASN A C 1
ATOM 1565 O O . ASN A 1 213 ? 36.427 -6.143 -26.139 1.00 97.44 213 ASN A O 1
ATOM 1569 N N . VAL A 1 214 ? 36.357 -4.446 -27.589 1.00 97.25 214 VAL A N 1
ATOM 1570 C CA . VAL A 1 214 ? 36.326 -5.310 -28.770 1.00 97.25 214 VAL A CA 1
ATOM 1571 C C . VAL A 1 214 ? 37.570 -5.077 -29.609 1.00 97.25 214 VAL A C 1
ATOM 1573 O O . VAL A 1 214 ? 37.951 -3.938 -29.864 1.00 97.25 214 VAL A O 1
ATOM 1576 N N . LYS A 1 215 ? 38.210 -6.166 -30.040 1.00 95.56 215 LYS A N 1
ATOM 1577 C CA . LYS A 1 215 ? 39.313 -6.153 -31.002 1.00 95.56 215 LYS A CA 1
ATOM 1578 C C . LYS A 1 215 ? 38.905 -6.908 -32.259 1.00 95.56 215 LYS A C 1
ATOM 1580 O O . LYS A 1 215 ? 38.165 -7.889 -32.154 1.00 95.56 215 LYS A O 1
ATOM 1585 N N . PRO A 1 216 ? 39.459 -6.561 -33.431 1.00 92.62 216 PRO A N 1
ATOM 1586 C CA . PRO A 1 216 ? 39.188 -7.296 -34.662 1.00 92.62 216 PRO A CA 1
ATOM 1587 C C . PRO A 1 216 ? 39.601 -8.776 -34.609 1.00 92.62 216 PRO A C 1
ATOM 1589 O O . PRO A 1 216 ? 39.116 -9.580 -35.406 1.00 92.62 216 PRO A O 1
ATOM 1592 N N . THR A 1 217 ? 40.507 -9.130 -33.693 1.00 92.25 217 THR A N 1
ATOM 1593 C CA . THR A 1 217 ? 41.023 -10.487 -33.472 1.00 92.25 217 THR A CA 1
ATOM 1594 C C . THR A 1 217 ? 40.141 -11.348 -32.566 1.00 92.25 217 THR A C 1
ATOM 1596 O O . THR A 1 217 ? 40.382 -12.548 -32.465 1.00 92.25 217 THR A O 1
ATOM 1599 N N . HIS A 1 218 ? 39.126 -10.781 -31.906 1.00 94.81 218 HIS A N 1
ATOM 1600 C CA . HIS A 1 218 ? 38.200 -11.565 -31.090 1.00 94.81 218 HIS A CA 1
ATOM 1601 C C . HIS A 1 218 ? 37.327 -12.473 -31.966 1.00 94.81 218 HIS A C 1
ATOM 1603 O O . HIS A 1 218 ? 36.854 -12.070 -33.030 1.00 94.81 218 HIS A O 1
ATOM 1609 N N . SER A 1 219 ? 37.064 -13.694 -31.497 1.00 92.56 219 SER A N 1
ATOM 1610 C CA . SER A 1 219 ? 36.261 -14.707 -32.194 1.00 92.56 219 SER A CA 1
ATOM 1611 C C . SER A 1 219 ? 34.750 -14.456 -32.058 1.00 92.56 219 SER A C 1
ATOM 1613 O O . SER A 1 219 ? 34.004 -15.339 -31.646 1.00 92.56 219 SER A O 1
ATOM 1615 N N . VAL A 1 220 ? 34.316 -13.230 -32.356 1.00 94.88 220 VAL A N 1
ATOM 1616 C CA . VAL A 1 220 ? 32.918 -12.760 -32.247 1.00 94.88 220 VAL A CA 1
ATOM 1617 C C . VAL A 1 220 ? 32.349 -12.260 -33.578 1.00 94.88 220 VAL A C 1
ATOM 1619 O O . VAL A 1 220 ? 31.168 -11.939 -33.665 1.00 94.88 220 VAL A O 1
ATOM 1622 N N . PHE A 1 221 ? 33.187 -12.192 -34.616 1.00 92.25 221 PHE A N 1
ATOM 1623 C CA . PHE A 1 221 ? 32.803 -11.768 -35.961 1.00 92.25 221 PHE A CA 1
ATOM 1624 C C . PHE A 1 221 ? 32.352 -12.960 -36.810 1.00 92.25 221 PHE A C 1
ATOM 1626 O O . PHE A 1 221 ? 33.026 -13.990 -36.855 1.00 92.25 221 PHE A O 1
ATOM 1633 N N . VAL A 1 222 ? 31.253 -12.782 -37.541 1.00 87.38 222 VAL A N 1
ATOM 1634 C CA . VAL A 1 222 ? 30.784 -13.674 -38.604 1.00 87.38 222 VAL A CA 1
ATOM 1635 C C . VAL A 1 222 ? 31.084 -12.981 -39.934 1.00 87.38 222 VAL A C 1
ATOM 1637 O O . VAL A 1 222 ? 30.390 -12.054 -40.349 1.00 87.38 222 VAL A O 1
ATOM 1640 N N . GLY A 1 223 ? 32.181 -13.385 -40.577 1.00 87.00 223 GLY A N 1
ATOM 1641 C CA . GLY A 1 223 ? 32.760 -12.624 -41.686 1.00 87.00 223 GLY A CA 1
ATOM 1642 C C . GLY A 1 223 ? 33.369 -11.310 -41.188 1.00 87.00 223 GLY A C 1
ATOM 1643 O O . GLY A 1 223 ? 34.198 -11.314 -40.276 1.00 87.00 223 GLY A O 1
ATOM 1644 N N . ASP A 1 224 ? 32.955 -10.191 -41.781 1.00 86.25 224 ASP A N 1
ATOM 1645 C CA . ASP A 1 224 ? 33.431 -8.851 -41.416 1.00 86.25 224 ASP A CA 1
ATOM 1646 C C . ASP A 1 224 ? 32.488 -8.099 -40.458 1.00 86.25 224 ASP A C 1
ATOM 1648 O O . ASP A 1 224 ? 32.805 -6.985 -40.056 1.00 86.25 224 ASP A O 1
ATOM 1652 N N . GLY A 1 225 ? 31.367 -8.696 -40.038 1.00 85.69 225 GLY A N 1
ATOM 1653 C CA . GLY A 1 225 ? 30.427 -8.096 -39.082 1.00 85.69 225 GLY A CA 1
ATOM 1654 C C . GLY A 1 225 ? 30.356 -8.854 -37.757 1.00 85.69 225 GLY A C 1
ATOM 1655 O O . GLY A 1 225 ? 30.541 -10.069 -37.719 1.00 85.69 225 GLY A O 1
ATOM 1656 N N . ALA A 1 226 ? 30.058 -8.152 -36.667 1.00 91.62 226 ALA A N 1
ATOM 1657 C CA . ALA A 1 226 ? 29.646 -8.751 -35.400 1.00 91.62 226 ALA A CA 1
ATOM 1658 C C . ALA A 1 226 ? 28.405 -8.028 -34.867 1.00 91.62 226 ALA A C 1
ATOM 1660 O O . ALA A 1 226 ? 28.381 -6.801 -34.802 1.00 91.62 226 ALA A O 1
ATOM 1661 N N . THR A 1 227 ? 27.393 -8.793 -34.459 1.00 91.75 227 THR A N 1
ATOM 1662 C CA . THR A 1 227 ? 26.201 -8.272 -33.780 1.00 91.75 227 THR A CA 1
ATOM 1663 C C . THR A 1 227 ? 26.297 -8.626 -32.305 1.00 91.75 227 THR A C 1
ATOM 1665 O O . THR A 1 227 ? 26.412 -9.798 -31.947 1.00 91.75 227 THR A O 1
ATOM 1668 N N . LEU A 1 228 ? 26.269 -7.613 -31.454 1.00 94.44 228 LEU A N 1
ATOM 1669 C CA . LEU A 1 228 ? 26.468 -7.696 -30.014 1.00 94.44 228 LEU A CA 1
ATOM 1670 C C . LEU A 1 228 ? 25.183 -7.281 -29.297 1.00 94.44 228 LEU A C 1
ATOM 1672 O O . LEU A 1 228 ? 24.392 -6.518 -29.842 1.00 94.44 228 LEU A O 1
ATOM 1676 N N . ARG A 1 229 ? 24.969 -7.761 -28.073 1.00 92.50 229 ARG A N 1
ATOM 1677 C CA . ARG A 1 229 ? 23.907 -7.261 -27.194 1.00 92.50 229 ARG A CA 1
ATOM 1678 C C . ARG A 1 229 ? 24.341 -7.191 -25.743 1.00 92.50 229 ARG A C 1
ATOM 1680 O O . ARG A 1 229 ? 25.204 -7.959 -25.314 1.00 92.50 229 ARG A O 1
ATOM 1687 N N . VAL A 1 230 ? 23.669 -6.337 -24.983 1.00 93.38 230 VAL A N 1
ATOM 1688 C CA . VAL A 1 230 ? 23.739 -6.308 -23.520 1.00 93.38 230 VAL A CA 1
ATOM 1689 C C . VAL A 1 230 ? 22.454 -6.893 -22.934 1.00 93.38 230 VAL A C 1
ATOM 1691 O O . VAL A 1 230 ? 21.351 -6.477 -23.286 1.00 93.38 230 VAL A O 1
ATOM 1694 N N . LEU A 1 231 ? 22.600 -7.883 -22.054 1.00 91.69 231 LEU A N 1
ATOM 1695 C CA . LEU A 1 231 ? 21.518 -8.457 -21.256 1.00 91.69 231 LEU A CA 1
ATOM 1696 C C . LEU A 1 231 ? 21.584 -7.873 -19.845 1.00 91.69 231 LEU A C 1
ATOM 1698 O O . LEU A 1 231 ? 22.670 -7.794 -19.263 1.00 91.69 231 LEU A O 1
ATOM 1702 N N . THR A 1 232 ? 20.442 -7.489 -19.283 1.00 88.00 232 THR A N 1
ATOM 1703 C CA . THR A 1 232 ? 20.366 -6.901 -17.937 1.00 88.00 232 THR A CA 1
ATOM 1704 C C . THR A 1 232 ? 19.753 -7.872 -16.925 1.00 88.00 232 THR A C 1
ATOM 1706 O O . THR A 1 232 ? 19.402 -9.003 -17.263 1.00 88.00 232 THR A O 1
ATOM 1709 N N . SER A 1 233 ? 19.634 -7.450 -15.664 1.00 84.50 233 SER A N 1
ATOM 1710 C CA . SER A 1 233 ? 18.917 -8.172 -14.608 1.00 84.50 233 SER A CA 1
ATOM 1711 C C . SER A 1 233 ? 17.445 -8.430 -14.943 1.00 84.50 233 SER A C 1
ATOM 1713 O O . SER A 1 233 ? 16.843 -9.322 -14.353 1.00 84.50 233 SER A O 1
ATOM 1715 N N . ASN A 1 234 ? 16.875 -7.673 -15.886 1.00 78.00 234 ASN A N 1
ATOM 1716 C CA . ASN A 1 234 ? 15.608 -7.983 -16.531 1.00 78.00 234 ASN A CA 1
ATOM 1717 C C . ASN A 1 234 ? 15.885 -8.461 -17.968 1.00 78.00 234 ASN A C 1
ATOM 1719 O O . ASN A 1 234 ? 16.380 -7.700 -18.798 1.00 78.00 234 ASN A O 1
ATOM 1723 N N . ALA A 1 235 ? 15.556 -9.718 -18.272 1.00 78.25 235 ALA A N 1
ATOM 1724 C CA . ALA A 1 235 ? 15.848 -10.320 -19.573 1.00 78.25 235 ALA A CA 1
ATOM 1725 C C . ALA A 1 235 ? 15.115 -9.647 -20.749 1.00 78.25 235 ALA A C 1
ATOM 1727 O O . ALA A 1 235 ? 15.577 -9.758 -21.884 1.00 78.25 235 ALA A O 1
ATOM 1728 N N . ASP A 1 236 ? 14.028 -8.922 -20.474 1.00 74.38 236 ASP A N 1
ATOM 1729 C CA . ASP A 1 236 ? 13.258 -8.177 -21.474 1.00 74.38 236 ASP A CA 1
ATOM 1730 C C . ASP A 1 236 ? 13.845 -6.779 -21.755 1.00 74.38 236 ASP A C 1
ATOM 1732 O O . ASP A 1 236 ? 13.470 -6.124 -22.726 1.00 74.38 236 ASP A O 1
ATOM 1736 N N . VAL A 1 237 ? 14.792 -6.312 -20.930 1.00 73.56 237 VAL A N 1
ATOM 1737 C CA . VAL A 1 237 ? 15.482 -5.024 -21.094 1.00 73.56 237 VAL A CA 1
ATOM 1738 C C . VAL A 1 237 ? 16.874 -5.291 -21.659 1.00 73.56 237 VAL A C 1
ATOM 1740 O O . VAL A 1 237 ? 17.802 -5.656 -20.931 1.00 73.56 237 VAL A O 1
ATOM 1743 N N . THR A 1 238 ? 17.010 -5.130 -22.976 1.00 82.25 238 THR A N 1
ATOM 1744 C CA . THR A 1 238 ? 18.252 -5.372 -23.725 1.00 82.25 238 THR A CA 1
ATOM 1745 C C . THR A 1 238 ? 18.485 -4.299 -24.777 1.00 82.25 238 THR A C 1
ATOM 1747 O O . THR A 1 238 ? 17.550 -3.619 -25.197 1.00 82.25 238 THR A O 1
ATOM 1750 N N . ASP A 1 239 ? 19.733 -4.180 -25.222 1.00 82.06 239 ASP A N 1
ATOM 1751 C CA . ASP A 1 239 ? 20.084 -3.390 -26.399 1.00 82.06 239 ASP A CA 1
ATOM 1752 C C . ASP A 1 239 ? 21.043 -4.167 -27.309 1.00 82.06 239 ASP A C 1
ATOM 1754 O O . ASP A 1 239 ? 21.813 -4.998 -26.822 1.00 82.06 239 ASP A O 1
ATOM 1758 N N . VAL A 1 240 ? 20.977 -3.918 -28.618 1.00 85.12 240 VAL A N 1
ATOM 1759 C CA . VAL A 1 240 ? 21.719 -4.609 -29.680 1.00 85.12 240 VAL A CA 1
ATOM 1760 C C . VAL A 1 240 ? 22.546 -3.588 -30.455 1.00 85.12 240 VAL A C 1
ATOM 1762 O O . VAL A 1 240 ? 22.040 -2.545 -30.851 1.00 85.12 240 VAL A O 1
ATOM 1765 N N . PHE A 1 241 ? 23.807 -3.915 -30.718 1.00 83.94 241 PHE A N 1
ATOM 1766 C CA . PHE A 1 241 ? 24.771 -3.037 -31.371 1.00 83.94 241 PHE A CA 1
ATOM 1767 C C . PHE A 1 241 ? 25.600 -3.823 -32.388 1.00 83.94 241 PHE A C 1
ATOM 1769 O O . PHE A 1 241 ? 26.067 -4.920 -32.079 1.00 83.94 241 PHE A O 1
ATOM 1776 N N . SER A 1 242 ? 25.798 -3.294 -33.597 1.00 87.00 242 SER A N 1
ATOM 1777 C CA . SER A 1 242 ? 26.600 -3.966 -34.630 1.00 87.00 242 SER A CA 1
ATOM 1778 C C . SER A 1 242 ? 27.891 -3.214 -34.926 1.00 87.00 242 SER A C 1
ATOM 1780 O O . SER A 1 242 ? 27.925 -1.986 -34.923 1.00 87.00 242 SER A O 1
ATOM 1782 N N . ILE A 1 243 ? 28.955 -3.971 -35.189 1.00 88.31 243 ILE A N 1
ATOM 1783 C CA . ILE A 1 243 ? 30.283 -3.458 -35.533 1.00 88.31 243 ILE A CA 1
ATOM 1784 C C . ILE A 1 243 ? 30.819 -4.165 -36.778 1.00 88.31 243 ILE A C 1
ATOM 1786 O O . ILE A 1 243 ? 30.478 -5.323 -37.040 1.00 88.31 243 ILE A O 1
ATOM 1790 N N . TYR A 1 244 ? 31.692 -3.491 -37.526 1.00 85.50 244 TYR A N 1
ATOM 1791 C CA . TYR A 1 244 ? 32.131 -3.949 -38.840 1.00 85.50 244 TYR A CA 1
ATOM 1792 C C . TYR A 1 244 ? 33.622 -3.714 -39.103 1.00 85.50 244 TYR A C 1
ATOM 1794 O O . TYR A 1 244 ? 34.225 -2.746 -38.639 1.00 85.50 244 TYR A O 1
ATOM 1802 N N . LYS A 1 245 ? 34.210 -4.599 -39.910 1.00 85.31 245 LYS A N 1
ATOM 1803 C CA . LYS A 1 245 ? 35.544 -4.469 -40.501 1.00 85.31 245 LYS A CA 1
ATOM 1804 C C . LYS A 1 245 ? 35.405 -3.928 -41.922 1.00 85.31 245 LYS A C 1
ATOM 1806 O O . LYS A 1 245 ? 34.698 -4.507 -42.739 1.00 85.31 245 LYS A O 1
ATOM 1811 N N . VAL A 1 246 ? 36.105 -2.840 -42.218 1.00 81.75 246 VAL A N 1
ATOM 1812 C CA . VAL A 1 246 ? 36.124 -2.171 -43.527 1.00 81.75 246 VAL A CA 1
ATOM 1813 C C . VAL A 1 246 ? 37.526 -2.285 -44.098 1.00 81.75 246 VAL A C 1
ATOM 1815 O O . VAL A 1 246 ? 38.474 -1.968 -43.387 1.00 81.75 246 VAL A O 1
ATOM 1818 N N . ARG A 1 247 ? 37.689 -2.730 -45.346 1.00 78.50 247 ARG A N 1
ATOM 1819 C CA . ARG A 1 247 ? 39.016 -2.985 -45.930 1.00 78.50 247 ARG A CA 1
ATOM 1820 C C . ARG A 1 247 ? 39.211 -2.251 -47.250 1.00 78.50 247 ARG A C 1
ATOM 1822 O O . ARG A 1 247 ? 38.326 -2.297 -48.102 1.00 78.50 247 ARG A O 1
ATOM 1829 N N . ASP A 1 248 ? 40.386 -1.656 -47.432 1.00 68.06 248 ASP A N 1
ATOM 1830 C CA . ASP A 1 248 ? 40.877 -1.262 -48.753 1.00 68.06 248 ASP A CA 1
ATOM 1831 C C . ASP A 1 248 ? 41.441 -2.469 -49.515 1.00 68.06 248 ASP A C 1
ATOM 1833 O O . ASP A 1 248 ? 42.034 -3.380 -48.932 1.00 68.06 248 ASP A O 1
ATOM 1837 N N . GLY A 1 249 ? 41.224 -2.496 -50.832 1.00 59.50 249 GLY A N 1
ATOM 1838 C CA . GLY A 1 249 ? 41.881 -3.455 -51.721 1.00 59.50 249 GLY A CA 1
ATOM 1839 C C . GLY A 1 249 ? 43.331 -3.047 -51.990 1.00 59.50 249 GLY A C 1
ATOM 1840 O O . GLY A 1 249 ? 43.673 -1.876 -51.859 1.00 59.50 249 GLY A O 1
ATOM 1841 N N . GLN A 1 250 ? 44.188 -3.994 -52.386 1.00 53.25 250 GLN A N 1
ATOM 1842 C CA . GLN A 1 250 ? 45.501 -3.630 -52.928 1.00 53.25 250 GLN A CA 1
ATOM 1843 C C . GLN A 1 250 ? 45.337 -2.927 -54.280 1.00 53.25 250 GLN A C 1
ATOM 1845 O O . GLN A 1 250 ? 44.526 -3.359 -55.103 1.00 53.25 250 GLN A O 1
ATOM 1850 N N . ASP A 1 251 ? 46.137 -1.888 -54.524 1.00 50.50 251 ASP A N 1
ATOM 1851 C CA . ASP A 1 251 ? 46.187 -1.201 -55.814 1.00 50.50 251 ASP A CA 1
ATOM 1852 C C . ASP A 1 251 ? 46.694 -2.154 -56.911 1.00 50.50 251 ASP A C 1
ATOM 1854 O O . ASP A 1 251 ? 47.887 -2.420 -57.057 1.00 50.50 251 ASP A O 1
ATOM 1858 N N . GLY A 1 252 ? 45.759 -2.676 -57.704 1.00 48.47 252 GLY A N 1
ATOM 1859 C CA . GLY A 1 252 ? 45.989 -3.458 -58.916 1.00 48.47 252 GLY A CA 1
ATOM 1860 C C . GLY A 1 252 ? 44.821 -3.260 -59.882 1.00 48.47 252 GLY A C 1
ATOM 1861 O O . GLY A 1 252 ? 43.682 -3.056 -59.455 1.00 48.47 252 GLY A O 1
ATOM 1862 N N . THR A 1 253 ? 45.084 -3.269 -61.193 1.00 47.03 253 THR A N 1
ATOM 1863 C CA . THR A 1 253 ? 44.063 -3.021 -62.223 1.00 47.03 253 THR A CA 1
ATOM 1864 C C . THR A 1 253 ? 42.890 -4.003 -62.071 1.00 47.03 253 THR A C 1
ATOM 1866 O O . THR A 1 253 ? 43.023 -5.190 -62.352 1.00 47.03 253 THR A O 1
ATOM 1869 N N . LEU A 1 254 ? 41.735 -3.471 -61.636 1.00 49.06 254 LEU A N 1
ATOM 1870 C CA . LEU A 1 254 ? 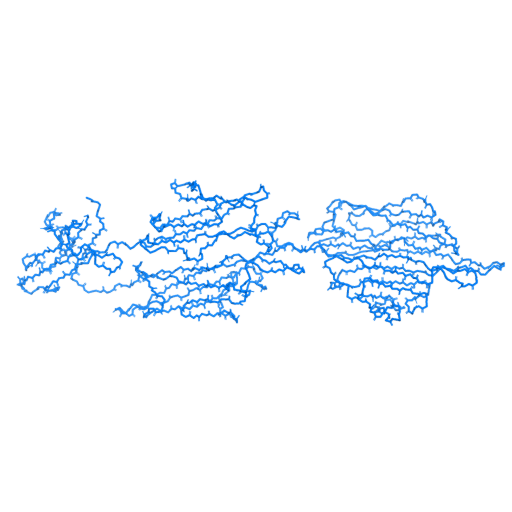40.447 -4.151 -61.394 1.00 49.06 254 LEU A CA 1
ATOM 1871 C C . LEU A 1 254 ? 40.346 -5.066 -60.149 1.00 49.06 254 LEU A C 1
ATOM 1873 O O . LEU A 1 254 ? 39.670 -6.093 -60.187 1.00 49.06 254 LEU A O 1
ATOM 1877 N N . GLY A 1 255 ? 40.901 -4.661 -59.004 1.00 49.12 255 GLY A N 1
ATOM 1878 C CA . GLY A 1 255 ? 40.413 -5.136 -57.699 1.00 49.12 255 GLY A CA 1
ATOM 1879 C C . GLY A 1 255 ? 39.197 -4.320 -57.237 1.00 49.12 255 GLY A C 1
ATOM 1880 O O . GLY A 1 255 ? 39.357 -3.185 -56.804 1.00 49.12 255 GLY A O 1
ATOM 1881 N N . ALA A 1 256 ? 37.972 -4.845 -57.350 1.00 49.09 256 ALA A N 1
ATOM 1882 C CA . ALA A 1 256 ? 36.767 -4.118 -56.933 1.00 49.09 256 ALA A CA 1
ATOM 1883 C C . ALA A 1 256 ? 36.746 -3.903 -55.405 1.00 49.09 256 ALA A C 1
ATOM 1885 O O . ALA A 1 256 ? 36.715 -4.869 -54.644 1.00 49.09 256 ALA A O 1
ATOM 1886 N N . SER A 1 257 ? 36.743 -2.645 -54.952 1.00 57.25 257 SER A N 1
ATOM 1887 C CA . SER A 1 257 ? 36.543 -2.283 -53.543 1.00 57.25 257 SER A CA 1
ATOM 1888 C C . SER A 1 257 ? 35.248 -2.908 -53.011 1.00 57.25 257 SER A C 1
ATOM 1890 O O . SER A 1 257 ? 34.200 -2.743 -53.639 1.00 57.25 257 SER A O 1
ATOM 1892 N N . ALA A 1 258 ? 35.298 -3.600 -51.867 1.00 63.91 258 ALA A N 1
ATOM 1893 C CA . ALA A 1 258 ? 34.118 -4.219 -51.263 1.00 63.91 258 ALA A CA 1
ATOM 1894 C C . ALA A 1 258 ? 33.144 -3.128 -50.772 1.00 63.91 258 ALA A C 1
ATOM 1896 O O . ALA A 1 258 ? 33.512 -2.348 -49.887 1.00 63.91 258 ALA A O 1
ATOM 1897 N N . PRO A 1 259 ? 31.931 -3.018 -51.345 1.00 74.06 259 PRO A N 1
ATOM 1898 C CA . PRO A 1 259 ? 30.955 -2.044 -50.894 1.00 74.06 259 PRO A CA 1
ATOM 1899 C C . PRO A 1 259 ? 30.249 -2.548 -49.633 1.00 74.06 259 PRO A C 1
ATOM 1901 O O . PRO A 1 259 ? 29.887 -3.721 -49.532 1.00 74.06 259 PRO A O 1
ATOM 1904 N N . MET A 1 260 ? 30.000 -1.650 -48.687 1.00 78.94 260 MET A N 1
ATOM 1905 C CA . MET A 1 260 ? 29.230 -1.942 -47.481 1.00 78.94 260 MET A CA 1
ATOM 1906 C C . MET A 1 260 ? 28.289 -0.794 -47.142 1.00 78.94 260 MET A C 1
ATOM 1908 O O . MET A 1 260 ? 28.554 0.361 -47.472 1.00 78.94 260 MET A O 1
ATOM 1912 N N . ALA A 1 261 ? 27.202 -1.118 -46.452 1.00 82.81 261 ALA A N 1
ATOM 1913 C CA . ALA A 1 261 ? 26.282 -0.149 -45.884 1.00 82.81 261 ALA A CA 1
ATOM 1914 C C . ALA A 1 261 ? 25.900 -0.590 -44.470 1.00 82.81 261 ALA A C 1
ATOM 1916 O O . ALA A 1 261 ? 25.781 -1.788 -44.213 1.00 82.81 261 ALA A O 1
ATOM 1917 N N . PHE A 1 262 ? 25.720 0.368 -43.570 1.00 80.81 262 PHE A N 1
ATOM 1918 C CA . PHE A 1 262 ? 25.291 0.151 -42.191 1.00 80.81 262 PHE A CA 1
ATOM 1919 C C . PHE A 1 262 ? 24.477 1.356 -41.699 1.00 80.81 262 PHE A C 1
ATOM 1921 O O . PHE A 1 262 ? 24.349 2.369 -42.393 1.00 80.81 262 PHE A O 1
ATOM 1928 N N . LEU A 1 263 ? 23.875 1.218 -40.523 1.00 81.88 263 LEU A N 1
ATOM 1929 C CA . LEU A 1 263 ? 23.091 2.267 -39.882 1.00 81.88 263 LEU A CA 1
ATOM 1930 C C . LEU A 1 263 ? 23.942 2.901 -38.782 1.00 81.88 263 LEU A C 1
ATOM 1932 O O . LEU A 1 263 ? 24.626 2.195 -38.058 1.00 81.88 263 LEU A O 1
ATOM 1936 N N . SER A 1 264 ? 23.875 4.219 -38.616 1.00 76.81 264 SER A N 1
ATOM 1937 C CA . SER A 1 264 ? 24.542 4.897 -37.494 1.00 76.81 264 SER A CA 1
ATOM 1938 C C . SER A 1 264 ? 23.911 4.554 -36.142 1.00 76.81 264 SER A C 1
ATOM 1940 O O . SER A 1 264 ? 24.454 4.896 -35.096 1.00 76.81 264 SER A O 1
ATOM 1942 N N . ASN A 1 265 ? 22.696 3.999 -36.166 1.00 72.12 265 ASN A N 1
ATOM 1943 C CA . ASN A 1 265 ? 22.042 3.422 -35.008 1.00 72.12 265 ASN A CA 1
ATOM 1944 C C . ASN A 1 265 ? 21.045 2.332 -35.436 1.00 72.12 265 ASN A C 1
ATOM 1946 O O . ASN A 1 265 ? 19.998 2.620 -36.021 1.00 72.12 265 ASN A O 1
ATOM 1950 N N . GLU A 1 266 ? 21.361 1.078 -35.139 1.00 75.50 266 GLU A N 1
ATOM 1951 C CA . GLU A 1 266 ? 20.512 -0.073 -35.431 1.00 75.50 266 GLU A CA 1
ATOM 1952 C C . GLU A 1 266 ? 19.398 -0.311 -34.401 1.00 75.50 266 GLU A C 1
ATOM 1954 O O . GLU A 1 266 ? 18.514 -1.116 -34.694 1.00 75.50 266 GLU A O 1
ATOM 1959 N N . ASN A 1 267 ? 19.397 0.352 -33.233 1.00 71.94 267 ASN A N 1
ATOM 1960 C CA . ASN A 1 267 ? 18.373 0.132 -32.208 1.00 71.94 267 ASN A CA 1
ATOM 1961 C C . ASN A 1 267 ? 17.841 1.418 -31.557 1.00 71.94 267 ASN A C 1
ATOM 1963 O O . ASN A 1 267 ? 18.575 2.281 -31.072 1.00 71.94 267 ASN A O 1
ATOM 1967 N N . LEU A 1 268 ? 16.515 1.544 -31.511 1.00 78.50 268 LEU A N 1
ATOM 1968 C CA . LEU A 1 268 ? 15.828 2.711 -30.969 1.00 78.50 268 LEU A CA 1
ATOM 1969 C C . LEU A 1 268 ? 14.849 2.310 -29.870 1.00 78.50 268 LEU A C 1
ATOM 1971 O O . LEU A 1 268 ? 13.863 1.621 -30.111 1.00 78.50 268 LEU A O 1
ATOM 1975 N N . SER A 1 269 ? 15.089 2.816 -28.663 1.00 77.19 269 SER A N 1
ATOM 1976 C CA . SER A 1 269 ? 14.183 2.623 -27.531 1.00 77.19 269 SER A CA 1
ATOM 1977 C C . SER A 1 269 ? 13.258 3.825 -27.340 1.00 77.19 269 SER A C 1
ATOM 1979 O O . SER A 1 269 ? 13.697 4.981 -27.334 1.00 77.19 269 SER A O 1
ATOM 1981 N N . PHE A 1 270 ? 11.974 3.547 -27.123 1.00 82.12 270 PHE A N 1
ATOM 1982 C CA . PHE A 1 270 ? 10.946 4.542 -26.830 1.00 82.12 270 PHE A CA 1
ATOM 1983 C C . PHE A 1 270 ? 10.351 4.310 -25.441 1.00 82.12 270 PHE A C 1
ATOM 1985 O O . PHE A 1 270 ? 9.831 3.233 -25.151 1.00 82.12 270 PHE A O 1
ATOM 1992 N N . ALA A 1 271 ? 10.395 5.333 -24.587 1.00 77.50 271 ALA A N 1
ATOM 1993 C CA . ALA A 1 271 ? 9.752 5.283 -23.279 1.00 77.50 271 ALA A CA 1
ATOM 1994 C C . ALA A 1 271 ? 8.227 5.403 -23.421 1.00 77.50 271 ALA A C 1
ATOM 1996 O O . ALA A 1 271 ? 7.725 6.290 -24.118 1.00 77.50 271 ALA A O 1
ATOM 1997 N N . ALA A 1 272 ? 7.503 4.528 -22.732 1.00 76.12 272 ALA A N 1
ATOM 1998 C CA . ALA A 1 272 ? 6.053 4.483 -22.697 1.00 76.12 272 ALA A CA 1
ATOM 1999 C C . ALA A 1 272 ? 5.522 4.427 -21.258 1.00 76.12 272 ALA A C 1
ATOM 2001 O O . ALA A 1 272 ? 6.192 3.963 -20.332 1.00 76.12 272 ALA A O 1
ATOM 2002 N N . ASN A 1 273 ? 4.289 4.888 -21.060 1.00 74.56 273 ASN A N 1
ATOM 2003 C CA . ASN A 1 273 ? 3.598 4.751 -19.777 1.00 74.56 273 ASN A CA 1
ATOM 2004 C C . ASN A 1 273 ? 3.117 3.301 -19.534 1.00 74.56 273 ASN A C 1
ATOM 2006 O O . ASN A 1 273 ? 3.312 2.419 -20.371 1.00 74.56 273 ASN A O 1
ATOM 2010 N N . ALA A 1 274 ? 2.455 3.057 -18.398 1.00 71.88 274 ALA A N 1
ATOM 2011 C CA . ALA A 1 274 ? 1.920 1.740 -18.027 1.00 71.88 274 ALA A CA 1
ATOM 2012 C C . ALA A 1 274 ? 0.893 1.162 -19.021 1.00 71.88 274 ALA A C 1
ATOM 2014 O O . ALA A 1 274 ? 0.751 -0.052 -19.126 1.00 71.88 274 ALA A O 1
ATOM 2015 N N . ASN A 1 275 ? 0.221 2.019 -19.796 1.00 76.00 275 ASN A N 1
ATOM 2016 C CA . ASN A 1 275 ? -0.716 1.612 -20.850 1.00 76.00 275 ASN A CA 1
ATOM 2017 C C . ASN A 1 275 ? -0.018 1.391 -22.204 1.00 76.00 275 ASN A C 1
ATOM 2019 O O . ASN A 1 275 ? -0.673 1.201 -23.231 1.00 76.00 275 ASN A O 1
ATOM 2023 N N . GLY A 1 276 ? 1.313 1.467 -22.228 1.00 80.19 276 GLY A N 1
ATOM 2024 C CA . GLY A 1 276 ? 2.123 1.315 -23.422 1.00 80.19 276 GLY A CA 1
ATOM 2025 C C . GLY A 1 276 ? 2.035 2.488 -24.392 1.00 80.19 276 GLY A C 1
ATOM 2026 O O . GLY A 1 276 ? 2.267 2.274 -25.578 1.00 80.19 276 GLY A O 1
ATOM 2027 N N . GLN A 1 277 ? 1.708 3.695 -23.923 1.00 87.69 277 GLN A N 1
ATOM 2028 C CA . GLN A 1 277 ? 1.614 4.905 -24.745 1.00 87.69 277 GLN A CA 1
ATOM 2029 C C . GLN A 1 277 ? 2.912 5.720 -24.705 1.00 87.69 277 GLN A C 1
ATOM 2031 O O . GLN A 1 277 ? 3.418 6.030 -23.626 1.00 87.69 277 GLN A O 1
ATOM 2036 N N . VAL A 1 278 ? 3.416 6.102 -25.878 1.00 84.19 278 VAL A N 1
ATOM 2037 C CA . VAL A 1 278 ? 4.665 6.856 -26.065 1.00 84.19 278 VAL A CA 1
ATOM 2038 C C . VAL A 1 278 ? 4.374 8.357 -26.199 1.00 84.19 278 VAL A C 1
ATOM 2040 O O . VAL A 1 278 ? 3.414 8.763 -26.858 1.00 84.19 278 VAL A O 1
ATOM 2043 N N . ALA A 1 279 ? 5.199 9.205 -25.576 1.00 84.44 279 ALA A N 1
ATOM 2044 C CA . ALA A 1 279 ? 5.128 10.656 -25.768 1.00 84.44 279 ALA A CA 1
ATOM 2045 C C . ALA A 1 279 ? 5.577 11.046 -27.187 1.00 84.44 279 ALA A C 1
ATOM 2047 O O . ALA A 1 279 ? 6.419 10.371 -27.777 1.00 84.44 279 ALA A O 1
ATOM 2048 N N . ALA A 1 280 ? 5.060 12.157 -27.726 1.00 88.88 280 ALA A N 1
ATOM 2049 C CA . ALA A 1 280 ? 5.484 12.620 -29.047 1.00 88.88 280 ALA A CA 1
ATOM 2050 C C . ALA A 1 280 ? 7.006 12.799 -29.084 1.00 88.88 280 ALA A C 1
ATOM 2052 O O . ALA A 1 280 ? 7.580 13.523 -28.267 1.00 88.88 280 ALA A O 1
ATOM 2053 N N . THR A 1 281 ? 7.669 12.107 -30.005 1.00 89.38 281 THR A N 1
ATOM 2054 C CA . THR A 1 281 ? 9.126 12.135 -30.079 1.00 89.38 281 THR A CA 1
ATOM 2055 C C . THR A 1 281 ? 9.622 11.804 -31.472 1.00 89.38 281 THR A C 1
ATOM 2057 O O . THR A 1 281 ? 8.951 11.116 -32.240 1.00 89.38 281 THR A O 1
ATOM 2060 N N . THR A 1 282 ? 10.827 12.273 -31.771 1.00 88.19 282 THR A N 1
ATOM 2061 C CA . THR A 1 282 ? 11.492 12.035 -33.047 1.00 88.19 282 THR A CA 1
ATOM 2062 C C . THR A 1 282 ? 12.886 11.473 -32.800 1.00 88.19 282 THR A C 1
ATOM 2064 O O . THR A 1 282 ? 13.594 11.908 -31.886 1.00 88.19 282 THR A O 1
ATOM 2067 N N . ARG A 1 283 ? 13.279 10.475 -33.590 1.00 84.00 283 ARG A N 1
ATOM 2068 C CA . ARG A 1 283 ? 14.627 9.898 -33.609 1.00 84.00 283 ARG A CA 1
ATOM 2069 C C . ARG A 1 283 ? 15.161 9.904 -35.029 1.00 84.00 283 ARG A C 1
ATOM 2071 O O . ARG A 1 283 ? 14.392 9.774 -35.977 1.00 84.00 283 ARG A O 1
ATOM 2078 N N . VAL A 1 284 ? 16.470 10.067 -35.162 1.00 85.06 284 VAL A N 1
ATOM 2079 C CA . VAL A 1 284 ? 17.152 10.044 -36.456 1.00 85.06 284 VAL A CA 1
ATOM 2080 C C . VAL A 1 284 ? 18.214 8.958 -36.420 1.00 85.06 284 VAL A C 1
ATOM 2082 O O . VAL A 1 284 ? 18.979 8.868 -35.464 1.00 85.06 284 VAL A O 1
ATOM 2085 N N . CYS A 1 285 ? 18.232 8.141 -37.463 1.00 84.50 285 CYS A N 1
ATOM 2086 C CA . CYS A 1 285 ? 19.282 7.182 -37.759 1.00 84.50 285 CYS A CA 1
ATOM 2087 C C . CYS A 1 285 ? 19.782 7.458 -39.175 1.00 84.50 285 CYS A C 1
ATOM 2089 O O . CYS A 1 285 ? 18.972 7.715 -40.056 1.00 84.50 285 CYS A O 1
ATOM 2091 N N . ASN A 1 286 ? 21.086 7.419 -39.414 1.00 86.62 286 ASN A N 1
ATOM 2092 C CA . ASN A 1 286 ? 21.647 7.660 -40.734 1.00 86.62 286 ASN A CA 1
ATOM 2093 C C . ASN A 1 286 ? 22.027 6.346 -41.412 1.00 86.62 286 ASN A C 1
ATOM 2095 O O . ASN A 1 286 ? 22.607 5.462 -40.789 1.00 86.62 286 ASN A O 1
ATOM 2099 N N . VAL A 1 287 ? 21.747 6.230 -42.707 1.00 90.38 287 VAL A N 1
ATOM 2100 C CA . VAL A 1 287 ? 22.352 5.198 -43.549 1.00 90.38 287 VAL A CA 1
ATOM 2101 C C . VAL A 1 287 ? 23.704 5.701 -44.013 1.00 90.38 287 VAL A C 1
ATOM 2103 O O . VAL A 1 287 ? 23.793 6.748 -44.659 1.00 90.38 287 VAL A O 1
ATOM 2106 N N . VAL A 1 288 ? 24.736 4.917 -43.734 1.00 88.19 288 VAL A N 1
ATOM 2107 C CA . VAL A 1 288 ? 26.115 5.194 -44.118 1.00 88.19 288 VAL A CA 1
ATOM 2108 C C . VAL A 1 288 ? 26.598 4.087 -45.037 1.00 88.19 288 VAL A C 1
ATOM 2110 O O . VAL A 1 288 ? 26.320 2.912 -44.797 1.00 88.19 288 VAL A O 1
ATOM 2113 N N . ALA A 1 289 ? 27.331 4.442 -46.088 1.00 86.56 289 ALA A N 1
ATOM 2114 C CA . ALA A 1 289 ? 27.958 3.462 -46.956 1.00 86.56 289 ALA A CA 1
ATOM 2115 C C . ALA A 1 289 ? 29.408 3.805 -47.274 1.00 86.56 289 ALA A C 1
ATOM 2117 O O . ALA A 1 289 ? 29.822 4.965 -47.278 1.00 86.56 289 ALA A O 1
ATOM 2118 N N . TYR A 1 290 ? 30.173 2.756 -47.544 1.00 81.00 290 TYR A N 1
ATOM 2119 C CA . TYR A 1 290 ? 31.583 2.820 -47.882 1.00 81.00 290 TYR A CA 1
ATOM 2120 C C . TYR A 1 290 ? 31.873 1.949 -49.098 1.00 81.00 290 TYR A C 1
ATOM 2122 O O . TYR A 1 290 ? 31.252 0.903 -49.299 1.00 81.00 290 TYR A O 1
ATOM 2130 N N . GLN A 1 291 ? 32.841 2.386 -49.894 1.00 80.12 291 GLN A N 1
ATOM 2131 C CA . GLN A 1 291 ? 33.480 1.598 -50.936 1.00 80.12 291 GLN A CA 1
ATOM 2132 C C . GLN A 1 291 ? 34.989 1.654 -50.673 1.00 80.12 291 GLN A C 1
ATOM 2134 O O . GLN A 1 291 ? 35.616 2.697 -50.853 1.00 80.12 291 GLN A O 1
ATOM 2139 N N . GLY A 1 292 ? 35.553 0.556 -50.159 1.00 74.94 292 GLY A N 1
ATOM 2140 C CA . GLY A 1 292 ? 36.853 0.617 -49.478 1.00 74.94 292 GLY A CA 1
ATOM 2141 C C . GLY A 1 292 ? 36.743 1.433 -48.184 1.00 74.94 292 GLY A C 1
ATOM 2142 O O . GLY A 1 292 ? 35.724 1.378 -47.502 1.00 74.94 292 GLY A O 1
ATOM 2143 N N . THR A 1 293 ? 37.745 2.242 -47.854 1.00 73.38 293 THR A N 1
ATOM 2144 C CA . THR A 1 293 ? 37.735 3.171 -46.709 1.00 73.38 293 THR A CA 1
ATOM 2145 C C . THR A 1 293 ? 37.097 4.525 -47.026 1.00 73.38 293 THR A C 1
ATOM 2147 O O . THR A 1 293 ? 36.909 5.349 -46.123 1.00 73.38 293 THR A O 1
ATOM 2150 N N . SER A 1 294 ? 36.699 4.749 -48.284 1.00 79.69 294 SER A N 1
ATOM 2151 C CA . SER A 1 294 ? 36.030 5.971 -48.732 1.00 79.69 294 SER A CA 1
ATOM 2152 C C . SER A 1 294 ? 34.523 5.901 -48.516 1.00 79.69 294 SER A C 1
ATOM 2154 O O . SER A 1 294 ? 33.851 4.966 -48.954 1.00 79.69 294 SER A O 1
ATOM 2156 N N . LYS A 1 295 ? 33.983 6.920 -47.847 1.00 84.69 295 LYS A N 1
ATOM 2157 C CA . LYS A 1 295 ? 32.545 7.073 -47.621 1.00 84.69 295 LYS A CA 1
ATOM 2158 C C . LYS A 1 295 ? 31.861 7.483 -48.926 1.00 84.69 295 LYS A C 1
ATOM 2160 O O . LYS A 1 295 ? 32.325 8.407 -49.591 1.00 84.69 295 LYS A O 1
ATOM 2165 N N . VAL A 1 296 ? 30.757 6.830 -49.275 1.00 89.62 296 VAL A N 1
ATOM 2166 C CA . VAL A 1 296 ? 29.981 7.089 -50.498 1.00 89.62 296 VAL A CA 1
ATOM 2167 C C . VAL A 1 296 ? 28.509 7.293 -50.156 1.00 89.62 296 VAL A C 1
ATOM 2169 O O . VAL A 1 296 ? 28.011 6.700 -49.204 1.00 89.62 296 VAL A O 1
ATOM 2172 N N . THR A 1 297 ? 27.800 8.123 -50.926 1.00 92.44 297 THR A N 1
ATOM 2173 C CA . THR A 1 297 ? 26.364 8.361 -50.695 1.00 92.44 297 THR A CA 1
ATOM 2174 C C . THR A 1 297 ? 25.553 7.098 -51.038 1.00 92.44 297 THR A C 1
ATOM 2176 O O . THR A 1 297 ? 25.580 6.674 -52.198 1.00 92.44 297 THR A O 1
ATOM 2179 N N . PRO A 1 298 ? 24.807 6.498 -50.087 1.00 93.12 298 PRO A N 1
ATOM 2180 C CA . PRO A 1 298 ? 23.985 5.326 -50.364 1.00 93.12 298 PRO A CA 1
ATOM 2181 C C . PRO A 1 298 ? 22.680 5.678 -51.085 1.00 93.12 298 PRO A C 1
ATOM 2183 O O . PRO A 1 298 ? 22.096 6.744 -50.883 1.00 93.12 298 PRO A O 1
ATOM 2186 N N . ALA A 1 299 ? 22.164 4.731 -51.870 1.00 93.38 299 ALA A N 1
ATOM 2187 C CA . ALA A 1 299 ? 20.804 4.781 -52.395 1.00 93.38 299 ALA A CA 1
ATOM 2188 C C . ALA A 1 299 ? 19.874 3.943 -51.507 1.00 93.38 299 ALA A C 1
ATOM 2190 O O . ALA A 1 299 ? 20.040 2.728 -51.403 1.00 93.38 299 ALA A O 1
ATOM 2191 N N . VAL A 1 300 ? 18.899 4.603 -50.875 1.00 94.81 300 VAL A N 1
ATOM 2192 C CA . VAL A 1 300 ? 17.942 3.989 -49.938 1.00 94.81 300 VAL A CA 1
ATOM 2193 C C . VAL A 1 300 ? 16.557 3.891 -50.581 1.00 94.81 300 VAL A C 1
ATOM 2195 O O . VAL A 1 300 ? 16.005 4.905 -51.038 1.00 94.81 300 VAL A O 1
ATOM 2198 N N . GLY A 1 301 ? 16.011 2.674 -50.607 1.00 92.31 301 GLY A N 1
ATOM 2199 C CA . GLY A 1 301 ? 14.668 2.342 -51.080 1.00 92.31 301 GLY A CA 1
ATOM 2200 C C . GLY A 1 301 ? 13.559 2.739 -50.100 1.00 92.31 301 GLY A C 1
ATOM 2201 O O . GLY A 1 301 ? 13.769 3.532 -49.182 1.00 92.31 301 GLY A O 1
ATOM 2202 N N . GLU A 1 302 ? 12.354 2.213 -50.317 1.00 93.88 302 GLU A N 1
ATOM 2203 C CA . GLU A 1 302 ? 11.214 2.448 -49.426 1.00 93.88 302 GLU A CA 1
ATOM 2204 C C . GLU A 1 302 ? 11.382 1.675 -48.112 1.00 93.88 302 GLU A C 1
ATOM 2206 O O . GLU A 1 302 ? 11.643 0.472 -48.114 1.00 93.88 302 GLU A O 1
ATOM 2211 N N . ILE A 1 303 ? 11.242 2.378 -46.988 1.00 94.69 303 ILE A N 1
ATOM 2212 C CA . ILE A 1 303 ? 11.378 1.796 -45.652 1.00 94.69 303 ILE A CA 1
ATOM 2213 C C . ILE A 1 303 ? 10.030 1.211 -45.242 1.00 94.69 303 ILE A C 1
ATOM 2215 O O . ILE A 1 303 ? 9.003 1.879 -45.348 1.00 94.69 303 ILE A O 1
ATOM 2219 N N . THR A 1 304 ? 10.034 -0.026 -44.753 1.00 93.00 304 THR A N 1
ATOM 2220 C CA . THR A 1 304 ? 8.814 -0.779 -44.422 1.00 93.00 304 THR A CA 1
ATOM 2221 C C . THR A 1 304 ? 8.858 -1.307 -42.985 1.00 93.00 304 THR A C 1
ATOM 2223 O O . THR A 1 304 ? 9.900 -1.262 -42.334 1.00 93.00 304 THR A O 1
ATOM 2226 N N . GLY A 1 305 ? 7.722 -1.790 -42.465 1.00 89.56 305 GLY A N 1
ATOM 2227 C CA . GLY A 1 305 ? 7.633 -2.392 -41.122 1.00 89.56 305 GLY A CA 1
ATOM 2228 C C . GLY A 1 305 ? 7.249 -1.434 -39.988 1.00 89.56 305 GLY A C 1
ATOM 2229 O O . GLY A 1 305 ? 7.253 -1.833 -38.826 1.00 89.56 305 GLY A O 1
ATOM 2230 N N . ALA A 1 306 ? 6.897 -0.181 -40.297 1.00 91.12 306 ALA A N 1
ATOM 2231 C CA . ALA A 1 306 ? 6.474 0.782 -39.282 1.00 91.12 306 ALA A CA 1
ATOM 2232 C C . ALA A 1 306 ? 5.147 0.355 -38.616 1.00 91.12 306 ALA A C 1
ATOM 2234 O O . ALA A 1 306 ? 4.162 0.128 -39.325 1.00 91.12 306 ALA A O 1
ATOM 2235 N N . PRO A 1 307 ? 5.086 0.249 -37.273 1.00 90.31 307 PRO A N 1
ATOM 2236 C CA . PRO A 1 307 ? 3.842 -0.031 -36.567 1.00 90.31 307 PRO A CA 1
ATOM 2237 C C . PRO A 1 307 ? 2.893 1.175 -36.610 1.00 90.31 307 PRO A C 1
ATOM 2239 O O . PRO A 1 307 ? 3.296 2.315 -36.857 1.00 90.31 307 PRO A O 1
ATOM 2242 N N . ALA A 1 308 ? 1.620 0.943 -36.285 1.00 87.94 308 ALA A N 1
ATOM 2243 C CA . ALA A 1 308 ? 0.644 2.021 -36.150 1.00 87.94 308 ALA A CA 1
ATOM 2244 C C . ALA A 1 308 ? 1.119 3.085 -35.136 1.00 87.94 308 ALA A C 1
ATOM 2246 O O . ALA A 1 308 ? 1.486 2.768 -34.002 1.00 87.94 308 ALA A O 1
ATOM 2247 N N . GLY A 1 309 ? 1.095 4.355 -35.551 1.00 87.19 309 GLY A N 1
ATOM 2248 C CA . GLY A 1 309 ? 1.559 5.493 -34.748 1.00 87.19 309 GLY A CA 1
ATOM 2249 C C . GLY A 1 309 ? 3.044 5.849 -34.909 1.00 87.19 309 GLY A C 1
ATOM 2250 O O . GLY A 1 309 ? 3.483 6.831 -34.309 1.00 87.19 309 GLY A O 1
ATOM 2251 N N . MET A 1 310 ? 3.797 5.109 -35.734 1.00 93.88 310 MET A N 1
ATOM 2252 C CA . MET A 1 310 ? 5.147 5.466 -36.177 1.00 93.88 310 MET A CA 1
ATOM 2253 C C . MET A 1 310 ? 5.118 5.925 -37.637 1.00 93.88 310 MET A C 1
ATOM 2255 O O . MET A 1 310 ? 4.649 5.208 -38.516 1.00 93.88 310 MET A O 1
ATOM 2259 N N . SER A 1 311 ? 5.638 7.121 -37.896 1.00 93.94 311 SER A N 1
ATOM 2260 C CA . SER A 1 311 ? 5.835 7.659 -39.246 1.00 93.94 311 SER A CA 1
ATOM 2261 C C . SER A 1 311 ? 7.320 7.699 -39.582 1.00 93.94 311 SER A C 1
ATOM 2263 O O . SER A 1 311 ? 8.129 8.099 -38.745 1.00 93.94 311 SER A O 1
ATOM 2265 N N . ILE A 1 312 ? 7.673 7.313 -40.807 1.00 95.19 312 ILE A N 1
ATOM 2266 C CA . ILE A 1 312 ? 9.057 7.269 -41.287 1.00 95.19 312 ILE A CA 1
ATOM 2267 C C . ILE A 1 312 ? 9.227 8.261 -42.431 1.00 95.19 312 ILE A C 1
ATOM 2269 O O . ILE A 1 312 ? 8.425 8.271 -43.364 1.00 95.19 312 ILE A O 1
ATOM 2273 N N . SER A 1 313 ? 10.292 9.059 -42.398 1.00 93.62 313 SER A N 1
ATOM 2274 C CA . SER A 1 313 ? 10.684 9.899 -43.529 1.00 93.62 313 SER A CA 1
ATOM 2275 C C . SER A 1 313 ? 12.163 9.743 -43.859 1.00 93.62 313 SER A C 1
ATOM 2277 O O . SER A 1 313 ? 13.020 9.836 -42.980 1.00 93.62 313 SER A O 1
ATOM 2279 N N . LYS A 1 314 ? 12.454 9.560 -45.149 1.00 93.31 314 LYS A N 1
ATOM 2280 C CA . LYS A 1 314 ? 13.806 9.609 -45.710 1.00 93.31 314 LYS A CA 1
ATOM 2281 C C . LYS A 1 314 ? 14.170 11.061 -46.026 1.00 93.31 314 LYS A C 1
ATOM 2283 O O . LYS A 1 314 ? 13.471 11.702 -46.809 1.00 93.31 314 LYS A O 1
ATOM 2288 N N . GLY A 1 315 ? 15.244 11.567 -45.432 1.00 90.56 315 GLY A N 1
ATOM 2289 C CA . GLY A 1 315 ? 15.752 12.912 -45.691 1.00 90.56 315 GLY A CA 1
ATOM 2290 C C . GLY A 1 315 ? 16.688 12.992 -46.900 1.00 90.56 315 GLY A C 1
ATOM 2291 O O . GLY A 1 315 ? 17.001 11.992 -47.550 1.00 90.56 315 GLY A O 1
ATOM 2292 N N . ALA A 1 316 ? 17.122 14.214 -47.211 1.00 92.31 316 ALA A N 1
ATOM 2293 C CA . ALA A 1 316 ? 18.132 14.471 -48.234 1.00 92.31 316 ALA A CA 1
ATOM 2294 C C . ALA A 1 316 ? 19.529 14.062 -47.744 1.00 92.31 316 ALA A C 1
ATOM 2296 O O . ALA A 1 316 ? 19.796 14.088 -46.543 1.00 92.31 316 ALA A O 1
ATOM 2297 N N . ALA A 1 317 ? 20.417 13.712 -48.678 1.00 91.75 317 ALA A N 1
ATOM 2298 C CA . ALA A 1 317 ? 21.786 13.339 -48.346 1.00 91.75 317 ALA A CA 1
ATOM 2299 C C . ALA A 1 317 ? 22.558 14.507 -47.715 1.00 91.75 317 ALA A C 1
ATOM 2301 O O . ALA A 1 317 ? 22.540 15.619 -48.247 1.00 91.75 317 ALA A O 1
ATOM 2302 N N . ALA A 1 318 ? 23.274 14.230 -46.628 1.00 89.88 318 ALA A N 1
ATOM 2303 C CA . ALA A 1 318 ? 24.210 15.148 -45.983 1.00 89.88 318 ALA A CA 1
ATOM 2304 C C . ALA A 1 318 ? 25.480 14.371 -45.609 1.00 89.88 318 ALA A C 1
ATOM 2306 O O . ALA A 1 318 ? 25.388 13.265 -45.088 1.00 89.88 318 ALA A O 1
ATOM 2307 N N . ASP A 1 319 ? 26.662 14.901 -45.932 1.00 89.25 319 ASP A N 1
ATOM 2308 C CA . ASP A 1 319 ? 27.965 14.270 -45.645 1.00 89.25 319 ASP A CA 1
ATOM 2309 C C . ASP A 1 319 ? 28.093 12.799 -46.089 1.00 89.25 319 ASP A C 1
ATOM 2311 O O . ASP A 1 319 ? 28.713 11.972 -45.412 1.00 89.25 319 ASP A O 1
ATOM 2315 N N . ASN A 1 320 ? 27.522 12.470 -47.254 1.00 90.44 320 ASN A N 1
ATOM 2316 C CA . ASN A 1 320 ? 27.416 11.107 -47.793 1.00 90.44 320 ASN A CA 1
ATOM 2317 C C . ASN A 1 320 ? 26.608 10.127 -46.917 1.00 90.44 320 ASN A C 1
ATOM 2319 O O . ASN A 1 320 ? 26.806 8.917 -47.000 1.00 90.44 320 ASN A O 1
ATOM 2323 N N . GLU A 1 321 ? 25.684 10.624 -46.100 1.00 92.00 321 GLU A N 1
ATOM 2324 C CA . GLU A 1 321 ? 24.730 9.823 -45.331 1.00 92.00 321 GLU A CA 1
ATOM 2325 C C . GLU A 1 321 ? 23.290 10.184 -45.689 1.00 92.00 321 GLU A C 1
ATOM 2327 O O . GLU A 1 321 ? 23.003 11.311 -46.095 1.00 92.00 321 GLU A O 1
ATOM 2332 N N . ILE A 1 322 ? 22.373 9.232 -45.517 1.00 94.38 322 ILE A N 1
ATOM 2333 C CA . ILE A 1 322 ? 20.933 9.461 -45.678 1.00 94.38 322 ILE A CA 1
ATOM 2334 C C . ILE A 1 322 ? 20.253 9.388 -44.304 1.00 94.38 322 ILE A C 1
ATOM 2336 O O . ILE A 1 322 ? 20.141 8.287 -43.761 1.00 94.38 322 ILE A O 1
ATOM 2340 N N . PRO A 1 323 ? 19.754 10.503 -43.743 1.00 92.25 323 PRO A N 1
ATOM 2341 C CA . PRO A 1 323 ? 19.005 10.478 -42.495 1.00 92.25 323 PRO A CA 1
ATOM 2342 C C . PRO A 1 323 ? 17.628 9.832 -42.687 1.00 92.25 323 PRO A C 1
ATOM 2344 O O . PRO A 1 323 ? 16.861 10.178 -43.588 1.00 92.25 323 PRO A O 1
ATOM 2347 N N . ILE A 1 324 ? 17.294 8.916 -41.790 1.00 93.94 324 ILE A N 1
ATOM 2348 C CA . ILE A 1 324 ? 15.988 8.294 -41.604 1.00 93.94 324 ILE A CA 1
ATOM 2349 C C . ILE A 1 324 ? 15.410 8.855 -40.315 1.00 93.94 324 ILE A C 1
ATOM 2351 O O . ILE A 1 324 ? 15.930 8.623 -39.224 1.00 93.94 324 ILE A O 1
ATOM 2355 N N . THR A 1 325 ? 14.322 9.602 -40.436 1.00 91.88 325 THR A N 1
ATOM 2356 C CA . THR A 1 325 ? 13.615 10.181 -39.298 1.00 91.88 325 THR A CA 1
ATOM 2357 C C . THR A 1 325 ? 12.412 9.317 -38.943 1.00 91.88 325 THR A C 1
ATOM 2359 O O . THR A 1 325 ? 11.547 9.071 -39.782 1.00 91.88 325 THR A O 1
ATOM 2362 N N . LEU A 1 326 ? 12.360 8.878 -37.689 1.00 93.38 326 LEU A N 1
ATOM 2363 C CA . LEU A 1 326 ? 11.244 8.168 -37.085 1.00 93.38 326 LEU A CA 1
ATOM 2364 C C . LEU A 1 326 ? 10.495 9.143 -36.180 1.00 93.38 326 LEU A C 1
ATOM 2366 O O . LEU A 1 326 ? 11.067 9.640 -35.210 1.00 93.38 326 LEU A O 1
ATOM 2370 N N . SER A 1 327 ? 9.227 9.397 -36.475 1.00 92.62 327 SER A N 1
ATOM 2371 C CA . SER A 1 327 ? 8.364 10.291 -35.702 1.00 92.62 327 SER A CA 1
ATOM 2372 C C . SER A 1 327 ? 7.220 9.506 -35.076 1.00 92.62 327 SER A C 1
ATOM 2374 O O . SER A 1 327 ? 6.448 8.851 -35.778 1.00 92.62 327 SER A O 1
ATOM 2376 N N . ILE A 1 328 ? 7.108 9.586 -33.752 1.00 93.56 328 ILE A N 1
ATOM 2377 C CA . ILE A 1 328 ? 6.071 8.925 -32.963 1.00 93.56 328 ILE A CA 1
ATOM 2378 C C . ILE A 1 328 ? 5.024 9.955 -32.561 1.00 93.56 328 ILE A C 1
ATOM 2380 O O . ILE A 1 328 ? 5.354 10.989 -31.973 1.00 93.56 328 ILE A O 1
ATOM 2384 N N . SER A 1 329 ? 3.760 9.681 -32.874 1.00 88.38 329 SER A N 1
ATOM 2385 C CA . SER A 1 329 ? 2.649 10.528 -32.438 1.00 88.38 329 SER A CA 1
ATOM 2386 C C . SER A 1 329 ? 2.436 10.419 -30.926 1.00 88.38 329 SER A C 1
ATOM 2388 O O . SER A 1 329 ? 2.640 9.357 -30.337 1.00 88.38 329 SER A O 1
ATOM 2390 N N . ALA A 1 330 ? 1.979 11.503 -30.291 1.00 88.12 330 ALA A N 1
ATOM 2391 C CA . ALA A 1 330 ? 1.605 11.462 -28.880 1.00 88.12 330 ALA A CA 1
ATOM 2392 C C . ALA A 1 330 ? 0.570 10.358 -28.624 1.00 88.12 330 ALA A C 1
ATOM 2394 O O . ALA A 1 330 ? -0.402 10.218 -29.366 1.00 88.12 330 ALA A O 1
ATOM 2395 N N . ASN A 1 331 ? 0.774 9.612 -27.543 1.00 88.75 331 ASN A N 1
ATOM 2396 C CA . ASN A 1 331 ? -0.071 8.513 -27.089 1.00 88.75 331 ASN A CA 1
ATOM 2397 C C . ASN A 1 331 ? -0.110 7.283 -28.014 1.00 88.75 331 ASN A C 1
ATOM 2399 O O . ASN A 1 331 ? -0.943 6.398 -27.811 1.00 88.75 331 ASN A O 1
ATOM 2403 N N . ALA A 1 332 ? 0.785 7.192 -29.004 1.00 90.50 332 ALA A N 1
ATOM 2404 C CA . ALA A 1 332 ? 0.897 6.011 -29.852 1.00 90.50 332 ALA A CA 1
ATOM 2405 C C . ALA A 1 332 ? 1.304 4.780 -29.030 1.00 90.50 332 ALA A C 1
ATOM 2407 O O . ALA A 1 332 ? 2.182 4.857 -28.169 1.00 90.50 332 ALA A O 1
ATOM 2408 N N . THR A 1 333 ? 0.690 3.632 -29.323 1.00 88.25 333 THR A N 1
ATOM 2409 C CA . THR A 1 333 ? 0.982 2.362 -28.639 1.00 88.25 333 THR A CA 1
ATOM 2410 C C . THR A 1 333 ? 1.952 1.467 -29.400 1.00 88.25 333 THR A C 1
ATOM 2412 O O . THR A 1 333 ? 2.363 0.439 -28.872 1.00 88.25 333 THR A O 1
ATOM 2415 N N . LEU A 1 334 ? 2.328 1.837 -30.627 1.00 87.69 334 LEU A N 1
ATOM 2416 C CA . LEU A 1 334 ? 3.290 1.113 -31.466 1.00 87.69 334 LEU A CA 1
ATOM 2417 C C . LEU A 1 334 ? 2.990 -0.388 -31.605 1.00 87.69 334 LEU A C 1
ATOM 2419 O O . LEU A 1 334 ? 3.911 -1.184 -31.687 1.00 87.69 334 LEU A O 1
ATOM 2423 N N . GLY A 1 335 ? 1.704 -0.755 -31.656 1.00 77.75 335 GLY A N 1
ATOM 2424 C CA . GLY A 1 335 ? 1.250 -2.137 -31.859 1.00 77.75 335 GLY A CA 1
ATOM 2425 C C . GLY A 1 335 ? 0.540 -2.790 -30.664 1.00 77.75 335 GLY A C 1
ATOM 2426 O O . GLY A 1 335 ? 0.111 -3.936 -30.786 1.00 77.75 335 GLY A O 1
ATOM 2427 N N . GLY A 1 336 ? 0.369 -2.111 -29.518 1.00 82.19 336 GLY A N 1
ATOM 2428 C CA . GLY A 1 336 ? -0.460 -2.602 -28.395 1.00 82.19 336 GLY A CA 1
ATOM 2429 C C . GLY A 1 336 ? 0.037 -2.201 -27.003 1.00 82.19 336 GLY A C 1
ATOM 2430 O O . GLY A 1 336 ? 1.015 -1.484 -26.889 1.00 82.19 336 GLY A O 1
ATOM 2431 N N . ALA A 1 337 ? -0.630 -2.628 -25.925 1.00 69.12 337 ALA A N 1
ATOM 2432 C CA . ALA A 1 337 ? -0.323 -2.166 -24.559 1.00 69.12 337 ALA A CA 1
ATOM 2433 C C . ALA A 1 337 ? 0.865 -2.879 -23.884 1.00 69.12 337 ALA A C 1
ATOM 2435 O O . ALA A 1 337 ? 1.445 -2.317 -22.965 1.00 69.12 337 ALA A O 1
ATOM 2436 N N . GLY A 1 338 ? 1.256 -4.079 -24.326 1.00 67.00 338 GLY A N 1
ATOM 2437 C CA . GLY A 1 338 ? 2.395 -4.812 -23.751 1.00 67.00 338 GLY A CA 1
ATOM 2438 C C . GLY A 1 338 ? 3.764 -4.204 -24.104 1.00 67.00 338 GLY A C 1
ATOM 2439 O O . GLY A 1 338 ? 3.828 -3.314 -24.965 1.00 67.00 338 GLY A O 1
ATOM 2440 N N . PRO A 1 339 ? 4.856 -4.676 -23.469 1.00 62.41 339 PRO A N 1
ATOM 2441 C CA . PRO A 1 339 ? 6.209 -4.466 -23.975 1.00 62.41 339 PRO A CA 1
ATOM 2442 C C . PRO A 1 339 ? 6.274 -4.986 -25.409 1.00 62.41 339 PRO A C 1
ATOM 2444 O O . PRO A 1 339 ? 5.825 -6.099 -25.691 1.00 62.41 339 PRO A O 1
ATOM 2447 N N . GLN A 1 340 ? 6.752 -4.158 -26.333 1.00 74.06 340 GLN A N 1
ATOM 2448 C CA . GLN A 1 340 ? 6.785 -4.514 -27.747 1.00 74.06 340 GLN A CA 1
ATOM 2449 C C . GLN A 1 340 ? 8.112 -4.147 -28.373 1.00 74.06 340 GLN A C 1
ATOM 2451 O O . GLN A 1 340 ? 8.728 -3.145 -28.022 1.00 74.06 340 GLN A O 1
ATOM 2456 N N . GLN A 1 341 ? 8.509 -4.976 -29.327 1.00 79.06 341 GLN A N 1
ATOM 2457 C CA . GLN A 1 341 ? 9.678 -4.790 -30.161 1.00 79.06 341 GLN A CA 1
ATOM 2458 C C . GLN A 1 341 ? 9.290 -5.046 -31.614 1.00 79.06 341 GLN A C 1
ATOM 2460 O O . GLN A 1 341 ? 8.373 -5.825 -31.890 1.00 79.06 341 GLN A O 1
ATOM 2465 N N . GLY A 1 342 ? 9.997 -4.418 -32.539 1.00 80.06 342 GLY A N 1
ATOM 2466 C CA . GLY A 1 342 ? 9.797 -4.629 -33.963 1.00 80.06 342 GLY A CA 1
ATOM 2467 C C . GLY A 1 342 ? 11.018 -4.239 -34.775 1.00 80.06 342 GLY A C 1
ATOM 2468 O O . GLY A 1 342 ? 12.015 -3.753 -34.245 1.00 80.06 342 GLY A O 1
ATOM 2469 N N . GLU A 1 343 ? 10.932 -4.470 -36.079 1.00 85.31 343 GLU A N 1
ATOM 2470 C CA . GLU A 1 343 ? 11.996 -4.159 -37.027 1.00 85.31 343 GLU A CA 1
ATOM 2471 C C . GLU A 1 343 ? 11.432 -3.296 -38.157 1.00 85.31 343 GLU A C 1
ATOM 2473 O O . GLU A 1 343 ? 10.366 -3.587 -38.702 1.00 85.31 343 GLU A O 1
ATOM 2478 N N . LEU A 1 344 ? 12.168 -2.255 -38.535 1.00 89.50 344 LEU A N 1
ATOM 2479 C CA . LEU A 1 344 ? 11.995 -1.572 -39.810 1.00 89.50 344 LEU A CA 1
ATOM 2480 C C . LEU A 1 344 ? 13.007 -2.126 -40.802 1.00 89.50 344 LEU A C 1
ATOM 2482 O O . LEU A 1 344 ? 14.187 -2.258 -40.474 1.00 89.50 344 LEU A O 1
ATOM 2486 N N . LEU A 1 345 ? 12.562 -2.397 -42.022 1.00 90.75 345 LEU A N 1
ATOM 2487 C CA . LEU A 1 345 ? 13.426 -2.842 -43.108 1.00 90.75 345 LEU A CA 1
ATOM 2488 C C . LEU A 1 345 ? 13.824 -1.637 -43.955 1.00 90.75 345 LEU A C 1
ATOM 2490 O O . LEU A 1 345 ? 12.960 -0.915 -44.451 1.00 90.75 345 LEU A O 1
ATOM 2494 N N . VAL A 1 346 ? 15.129 -1.438 -44.126 1.00 94.00 346 VAL A N 1
ATOM 2495 C CA . VAL A 1 346 ? 15.745 -0.328 -44.860 1.00 94.00 346 VAL A CA 1
ATOM 2496 C C . VAL A 1 346 ? 16.502 -0.894 -46.070 1.00 94.00 346 VAL A C 1
ATOM 2498 O O . VAL A 1 346 ? 17.661 -1.300 -45.938 1.00 94.00 346 VAL A O 1
ATOM 2501 N N . PRO A 1 347 ? 15.874 -0.965 -47.257 1.00 93.31 347 PRO A N 1
ATOM 2502 C CA . PRO A 1 347 ? 16.524 -1.474 -48.460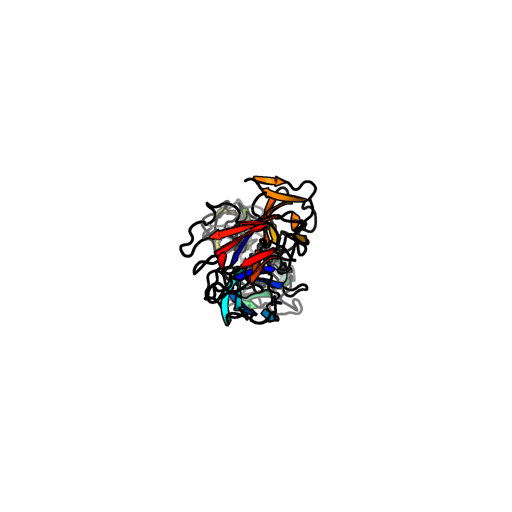 1.00 93.31 347 PRO A CA 1
ATOM 2503 C C . PRO A 1 347 ? 17.598 -0.506 -48.959 1.00 93.31 347 PRO A C 1
ATOM 2505 O O . PRO A 1 347 ? 17.337 0.685 -49.131 1.00 93.31 347 PRO A O 1
ATOM 2508 N N . ILE A 1 348 ? 18.786 -1.023 -49.245 1.00 93.56 348 ILE A N 1
ATOM 2509 C CA . ILE A 1 348 ? 19.904 -0.306 -49.858 1.00 93.56 348 ILE A CA 1
ATOM 2510 C C . ILE A 1 348 ? 20.115 -0.882 -51.253 1.00 93.56 348 ILE A C 1
ATOM 2512 O O . ILE A 1 348 ? 20.263 -2.092 -51.407 1.00 93.56 348 ILE A O 1
ATOM 2516 N N . THR A 1 349 ? 20.116 -0.027 -52.273 1.00 90.44 349 THR A N 1
ATOM 2517 C CA . THR A 1 349 ? 20.275 -0.440 -53.678 1.00 90.44 349 THR A CA 1
ATOM 2518 C C . THR A 1 349 ? 21.636 -0.062 -54.265 1.00 90.44 349 THR A C 1
ATOM 2520 O O . THR A 1 349 ? 21.974 -0.508 -55.357 1.00 90.44 349 THR A O 1
ATOM 2523 N N . SER A 1 350 ? 22.410 0.776 -53.571 1.00 89.06 350 SER A N 1
ATOM 2524 C CA . SER A 1 350 ? 23.775 1.184 -53.930 1.00 89.06 350 SER A CA 1
ATOM 2525 C C . SER A 1 350 ? 24.490 1.724 -52.684 1.00 89.06 350 SER A C 1
ATOM 2527 O O . SER A 1 350 ? 23.825 2.367 -51.866 1.00 89.06 350 SER A O 1
ATOM 2529 N N . PRO A 1 351 ? 25.807 1.502 -52.502 1.00 83.19 351 PRO A N 1
ATOM 2530 C CA . PRO A 1 351 ? 26.743 0.791 -53.390 1.00 83.19 351 PRO A CA 1
ATOM 2531 C C . PRO A 1 351 ? 26.645 -0.740 -53.300 1.00 83.19 351 PRO A C 1
ATOM 2533 O O . PRO A 1 351 ? 27.247 -1.450 -54.100 1.00 83.19 351 PRO A O 1
ATOM 2536 N N . VAL A 1 352 ? 25.883 -1.254 -52.335 1.00 82.69 352 VAL A N 1
ATOM 2537 C CA . VAL A 1 352 ? 25.605 -2.678 -52.140 1.00 82.69 352 VAL A CA 1
ATOM 2538 C C . VAL A 1 352 ? 24.097 -2.904 -52.169 1.00 82.69 352 VAL A C 1
ATOM 2540 O O . VAL A 1 352 ? 23.339 -2.062 -51.691 1.00 82.69 352 VAL A O 1
ATOM 2543 N N . ASN A 1 353 ? 23.662 -4.034 -52.729 1.00 85.75 353 ASN A N 1
ATOM 2544 C CA . ASN A 1 353 ? 22.269 -4.461 -52.655 1.00 85.75 353 ASN A CA 1
ATOM 2545 C C . ASN A 1 353 ? 22.064 -5.288 -51.378 1.00 85.75 353 ASN A C 1
ATOM 2547 O O . ASN A 1 353 ? 22.526 -6.425 -51.294 1.00 85.75 353 ASN A O 1
ATOM 2551 N N . THR A 1 354 ? 21.438 -4.694 -50.365 1.00 84.00 354 THR A N 1
ATOM 2552 C CA . THR A 1 354 ? 21.168 -5.339 -49.072 1.00 84.00 354 THR A CA 1
ATOM 2553 C C . THR A 1 354 ? 19.958 -4.700 -48.394 1.00 84.00 354 THR A C 1
ATOM 2555 O O . THR A 1 354 ? 19.455 -3.676 -48.840 1.00 84.00 354 THR A O 1
ATOM 2558 N N . THR A 1 355 ? 19.463 -5.285 -47.309 1.00 86.00 355 THR A N 1
ATOM 2559 C CA . THR A 1 355 ? 18.429 -4.673 -46.464 1.00 86.00 355 THR A CA 1
ATOM 2560 C C . THR A 1 355 ? 18.951 -4.575 -45.041 1.00 86.00 355 THR A C 1
ATOM 2562 O O . THR A 1 355 ? 19.218 -5.592 -44.403 1.00 86.00 355 THR A O 1
ATOM 2565 N N . LEU A 1 356 ? 19.105 -3.345 -44.557 1.00 85.44 356 LEU A N 1
ATOM 2566 C CA . LEU A 1 356 ? 19.461 -3.061 -43.171 1.00 85.44 356 LEU A CA 1
ATOM 2567 C C . LEU A 1 356 ? 18.205 -3.074 -42.303 1.00 85.44 356 LEU A C 1
ATOM 2569 O O . LEU A 1 356 ? 17.090 -2.921 -42.804 1.00 85.44 356 LEU A O 1
ATOM 2573 N N . LYS A 1 357 ? 18.382 -3.267 -40.998 1.00 82.25 357 LYS A N 1
ATOM 2574 C CA . LYS A 1 357 ? 17.276 -3.346 -40.047 1.00 82.25 357 LYS A CA 1
ATOM 2575 C C . LYS A 1 357 ? 17.459 -2.329 -38.934 1.00 82.25 357 LYS A C 1
ATOM 2577 O O . LYS A 1 357 ? 18.500 -2.332 -38.287 1.00 82.25 357 LYS A O 1
ATOM 2582 N N . ILE A 1 358 ? 16.441 -1.504 -38.704 1.00 83.62 358 ILE A N 1
ATOM 2583 C CA . ILE A 1 358 ? 16.337 -0.703 -37.481 1.00 83.62 358 ILE A CA 1
ATOM 2584 C C . ILE A 1 358 ? 15.437 -1.484 -36.531 1.00 83.62 358 ILE A C 1
ATOM 2586 O O . ILE A 1 358 ? 14.229 -1.573 -36.756 1.00 83.62 358 ILE A O 1
ATOM 2590 N N . ALA A 1 359 ? 16.018 -2.067 -35.492 1.00 79.75 359 ALA A N 1
ATOM 2591 C CA . ALA A 1 359 ? 15.253 -2.591 -34.377 1.00 79.75 359 ALA A CA 1
ATOM 2592 C C . ALA A 1 359 ? 14.682 -1.421 -33.568 1.00 79.75 359 ALA A C 1
ATOM 2594 O O . ALA A 1 359 ? 15.302 -0.364 -33.422 1.00 79.75 359 ALA A O 1
ATOM 2595 N N . TRP A 1 360 ? 13.477 -1.594 -33.048 1.00 83.31 360 TRP A N 1
ATOM 2596 C CA . TRP A 1 360 ? 12.928 -0.683 -32.062 1.00 83.31 360 TRP A CA 1
ATOM 2597 C C . TRP A 1 360 ? 12.306 -1.462 -30.920 1.00 83.31 360 TRP A C 1
ATOM 2599 O O . TRP A 1 360 ? 11.761 -2.551 -31.109 1.00 83.31 360 TRP A O 1
ATOM 2609 N N . SER A 1 361 ? 12.360 -0.872 -29.735 1.00 79.12 361 SER A N 1
ATOM 2610 C CA . SER A 1 361 ? 11.699 -1.382 -28.547 1.00 79.12 361 SER A CA 1
ATOM 2611 C C . SER A 1 361 ? 10.879 -0.281 -27.894 1.00 79.12 361 SER A C 1
ATOM 2613 O O . SER A 1 361 ? 11.189 0.914 -27.954 1.00 79.12 361 SER A O 1
ATOM 2615 N N . LYS A 1 362 ? 9.787 -0.695 -27.271 1.00 82.25 362 LYS A N 1
ATOM 2616 C CA . LYS A 1 362 ? 8.958 0.150 -26.436 1.00 82.25 362 LYS A CA 1
ATOM 2617 C C . LYS A 1 362 ? 9.061 -0.338 -25.003 1.00 82.25 362 LYS A C 1
ATOM 2619 O O . LYS A 1 362 ? 8.733 -1.483 -24.696 1.00 82.25 362 LYS A O 1
ATOM 2624 N N . ILE A 1 363 ? 9.489 0.571 -24.142 1.00 72.75 363 ILE A N 1
ATOM 2625 C CA . ILE A 1 363 ? 9.749 0.321 -22.734 1.00 72.75 363 ILE A CA 1
ATOM 2626 C C . ILE A 1 363 ? 8.592 0.909 -21.937 1.00 72.75 363 ILE A C 1
ATOM 2628 O O . ILE A 1 363 ? 8.508 2.124 -21.757 1.00 72.75 363 ILE A O 1
ATOM 2632 N N . ASN A 1 364 ? 7.694 0.048 -21.470 1.00 71.75 364 ASN A N 1
ATOM 2633 C CA . ASN A 1 364 ? 6.582 0.471 -20.631 1.00 71.75 364 ASN A CA 1
ATOM 2634 C C . ASN A 1 364 ? 7.055 0.711 -19.199 1.00 71.75 364 ASN A C 1
ATOM 2636 O O . ASN A 1 364 ? 7.826 -0.067 -18.640 1.00 71.75 364 ASN A O 1
ATOM 2640 N N . THR A 1 365 ? 6.521 1.752 -18.573 1.00 63.16 365 THR A N 1
ATOM 2641 C CA . THR A 1 365 ? 6.565 1.879 -17.114 1.00 63.16 365 THR A CA 1
ATOM 2642 C C . THR A 1 365 ? 5.767 0.719 -16.501 1.00 63.16 365 THR A C 1
ATOM 2644 O O . THR A 1 365 ? 4.772 0.294 -17.090 1.00 63.16 365 THR A O 1
ATOM 2647 N N . GLY A 1 366 ? 6.189 0.180 -15.352 1.00 57.22 366 GLY A N 1
ATOM 2648 C CA . GLY A 1 366 ? 5.462 -0.910 -14.691 1.00 57.22 366 GLY A CA 1
ATOM 2649 C C . GLY A 1 366 ? 3.994 -0.552 -14.427 1.00 57.22 366 GLY A C 1
ATOM 2650 O O . GLY A 1 366 ? 3.660 0.623 -14.254 1.00 57.22 366 GLY A O 1
ATOM 2651 N N . ALA A 1 367 ? 3.113 -1.560 -14.422 1.00 44.44 367 ALA A N 1
ATOM 2652 C CA . ALA A 1 367 ? 1.696 -1.368 -14.131 1.00 44.44 367 ALA A CA 1
ATOM 2653 C C . ALA A 1 367 ? 1.543 -0.698 -12.759 1.00 44.44 367 ALA A C 1
ATOM 2655 O O . ALA A 1 367 ? 1.946 -1.249 -11.737 1.00 44.44 367 ALA A O 1
ATOM 2656 N N . THR A 1 368 ? 0.992 0.512 -12.738 1.00 46.56 368 THR A N 1
ATOM 2657 C CA . THR A 1 368 ? 0.638 1.194 -11.495 1.00 46.56 368 THR A CA 1
ATOM 2658 C C . THR A 1 368 ? -0.451 0.394 -10.780 1.00 46.56 368 THR A C 1
ATOM 2660 O O . THR A 1 368 ? -1.462 0.057 -11.404 1.00 46.56 368 THR A O 1
ATOM 2663 N N . GLY A 1 369 ? -0.301 0.166 -9.471 1.00 43.50 369 GLY A N 1
ATOM 2664 C CA . GLY A 1 369 ? -1.467 -0.007 -8.600 1.00 43.50 369 GLY A CA 1
ATOM 2665 C C . GLY A 1 369 ? -2.444 1.162 -8.809 1.00 43.50 369 GLY A C 1
ATOM 2666 O O . GLY A 1 369 ? -2.030 2.246 -9.218 1.00 43.50 369 GLY A O 1
ATOM 2667 N N . GLN A 1 370 ? -3.742 0.913 -8.639 1.00 33.88 370 GLN A N 1
ATOM 2668 C CA . GLN A 1 370 ? -4.848 1.746 -9.140 1.00 33.88 370 GLN A CA 1
ATOM 2669 C C . GLN A 1 370 ? -4.634 3.277 -9.014 1.00 33.88 370 GLN A C 1
ATOM 2671 O O . GLN A 1 370 ? -4.542 3.830 -7.926 1.00 33.88 370 GLN A O 1
ATOM 2676 N N . THR A 1 371 ? -4.582 3.925 -10.185 1.00 36.75 371 THR A N 1
ATOM 2677 C CA . THR A 1 371 ? -4.761 5.354 -10.527 1.00 36.75 371 THR A CA 1
ATOM 2678 C C . THR A 1 371 ? -4.353 6.455 -9.531 1.00 36.75 371 THR A C 1
ATOM 2680 O O . THR A 1 371 ? -5.139 6.884 -8.691 1.00 36.75 371 THR A O 1
ATOM 2683 N N . GLY A 1 372 ? -3.215 7.087 -9.839 1.00 36.12 372 GLY A N 1
ATOM 2684 C CA . GLY A 1 372 ? -2.960 8.528 -9.709 1.00 36.12 372 GLY A CA 1
ATOM 2685 C C . GLY A 1 372 ? -2.195 9.021 -10.953 1.00 36.12 372 GLY A C 1
ATOM 2686 O O . GLY A 1 372 ? -1.520 8.228 -11.606 1.00 36.12 372 GLY A O 1
ATOM 2687 N N . ALA A 1 373 ? -2.342 10.291 -11.352 1.00 34.78 373 ALA A N 1
ATOM 2688 C CA . ALA A 1 373 ? -1.690 10.847 -12.549 1.00 34.78 373 ALA A CA 1
ATOM 2689 C C . ALA A 1 373 ? -0.148 10.702 -12.528 1.00 34.78 373 ALA A C 1
ATOM 2691 O O . ALA A 1 373 ? 0.466 10.674 -11.464 1.00 34.78 373 ALA A O 1
ATOM 2692 N N . ALA A 1 374 ? 0.465 10.634 -13.716 1.00 36.94 374 ALA A N 1
ATOM 2693 C CA . ALA A 1 374 ? 1.879 10.321 -13.935 1.00 36.94 374 ALA A CA 1
ATOM 2694 C C . ALA A 1 374 ? 2.869 11.103 -13.039 1.00 36.94 374 ALA A C 1
ATOM 2696 O O . ALA A 1 374 ? 2.895 12.332 -13.055 1.00 36.94 374 ALA A O 1
ATOM 2697 N N . GLY A 1 375 ? 3.748 10.367 -12.347 1.00 49.59 375 GLY A N 1
ATOM 2698 C CA . GLY A 1 375 ? 5.071 10.843 -11.921 1.00 49.59 375 GLY A CA 1
ATOM 2699 C C . GLY A 1 375 ? 5.177 11.640 -10.617 1.00 49.59 375 GLY A C 1
ATOM 2700 O O . GLY A 1 375 ? 6.267 12.120 -10.322 1.00 49.59 375 GLY A O 1
ATOM 2701 N N . ALA A 1 376 ? 4.112 11.784 -9.826 1.00 50.88 376 ALA A N 1
ATOM 2702 C CA . ALA A 1 376 ? 4.229 12.276 -8.452 1.00 50.88 376 ALA A CA 1
ATOM 2703 C C . ALA A 1 376 ? 4.087 11.101 -7.481 1.00 50.88 376 ALA A C 1
ATOM 2705 O O . ALA A 1 376 ? 3.119 10.347 -7.586 1.00 50.88 376 ALA A O 1
ATOM 2706 N N . ASP A 1 377 ? 5.032 10.956 -6.549 1.00 58.00 377 ASP A N 1
ATOM 2707 C CA . ASP A 1 377 ? 4.931 9.975 -5.467 1.00 58.00 377 ASP A CA 1
ATOM 2708 C C . ASP A 1 377 ? 3.557 10.087 -4.798 1.00 58.00 377 ASP A C 1
ATOM 2710 O O . ASP A 1 377 ? 3.127 11.184 -4.418 1.00 58.00 377 ASP A O 1
ATOM 2714 N N . ALA A 1 378 ? 2.851 8.959 -4.692 1.00 67.38 378 ALA A N 1
ATOM 2715 C CA . ALA A 1 378 ? 1.565 8.923 -4.020 1.00 67.38 378 ALA A CA 1
ATOM 2716 C C . ALA A 1 378 ? 1.759 9.363 -2.565 1.00 67.38 378 ALA A C 1
ATOM 2718 O O . ALA A 1 378 ? 2.638 8.849 -1.868 1.00 67.38 378 ALA A O 1
ATOM 2719 N N . ILE A 1 379 ? 0.948 10.330 -2.135 1.00 84.75 379 ILE A N 1
ATOM 2720 C CA . ILE A 1 379 ? 0.857 10.695 -0.728 1.00 84.75 379 ILE A CA 1
ATOM 2721 C C . ILE A 1 379 ? -0.207 9.803 -0.102 1.00 84.75 379 ILE A C 1
ATOM 2723 O O . ILE A 1 379 ? -1.373 9.863 -0.494 1.00 84.75 379 ILE A O 1
ATOM 2727 N N . VAL A 1 380 ? 0.206 8.975 0.848 1.00 85.75 380 VAL A N 1
ATOM 2728 C CA . VAL A 1 380 ? -0.690 8.166 1.674 1.00 85.75 380 VAL A CA 1
ATOM 2729 C C . VAL A 1 380 ? -0.833 8.874 3.008 1.00 85.75 380 VAL A C 1
ATOM 2731 O O . VAL A 1 380 ? 0.166 9.261 3.603 1.00 85.75 380 VAL A O 1
ATOM 2734 N N . PHE A 1 381 ? -2.067 9.063 3.460 1.00 88.94 381 PHE A N 1
ATOM 2735 C CA . PHE A 1 381 ? -2.389 9.698 4.732 1.00 88.94 381 PHE A CA 1
ATOM 2736 C C . PHE A 1 381 ? -3.432 8.848 5.448 1.00 88.94 381 PHE A C 1
ATOM 2738 O O . PHE A 1 381 ? -4.434 8.482 4.835 1.00 88.94 381 PHE A O 1
ATOM 2745 N N . SER A 1 382 ? -3.189 8.527 6.715 1.00 88.38 382 SER A N 1
ATOM 2746 C CA . SER A 1 382 ? -4.119 7.746 7.531 1.00 88.38 382 SER A CA 1
ATOM 2747 C C . SER A 1 382 ? -4.023 8.112 9.006 1.00 88.38 382 SER A C 1
ATOM 2749 O O . SER A 1 382 ? -2.955 8.502 9.480 1.00 88.38 382 SER A O 1
ATOM 2751 N N . LEU A 1 383 ? -5.124 7.936 9.729 1.00 87.44 383 LEU A N 1
ATOM 2752 C CA . LEU A 1 383 ? -5.206 8.046 11.175 1.00 87.44 383 LEU A CA 1
ATOM 2753 C C . LEU A 1 383 ? -5.217 6.666 11.834 1.00 87.44 383 LEU A C 1
ATOM 2755 O O . LEU A 1 383 ? -5.827 5.709 11.351 1.00 87.44 383 LEU A O 1
ATOM 2759 N N . PHE A 1 384 ? -4.579 6.582 12.993 1.00 85.94 384 PHE A N 1
ATOM 2760 C CA . PHE A 1 384 ? -4.638 5.428 13.883 1.00 85.94 384 PHE A CA 1
ATOM 2761 C C . PHE A 1 384 ? -4.629 5.897 15.342 1.00 85.94 384 PHE A C 1
ATOM 2763 O O . PHE A 1 384 ? -4.419 7.076 15.618 1.00 85.94 384 PHE A O 1
ATOM 2770 N N . ALA A 1 385 ? -4.929 4.996 16.274 1.00 86.25 385 ALA A N 1
ATOM 2771 C CA . ALA A 1 385 ? -4.982 5.311 17.697 1.00 86.25 385 ALA A CA 1
ATOM 2772 C C . ALA A 1 385 ? -4.174 4.254 18.465 1.00 86.25 385 ALA A C 1
ATOM 2774 O O . ALA A 1 385 ? -4.706 3.165 18.712 1.00 86.25 385 ALA A O 1
ATOM 2775 N N . PRO A 1 386 ? -2.888 4.523 18.768 1.00 80.44 386 PRO A N 1
ATOM 2776 C CA . PRO A 1 386 ? -1.974 3.517 19.312 1.00 80.44 386 PRO A CA 1
ATOM 2777 C C . PRO A 1 386 ? -2.424 2.978 20.674 1.00 80.44 386 PRO A C 1
ATOM 2779 O O . PRO A 1 386 ? -2.258 1.790 20.947 1.00 80.44 386 PRO A O 1
ATOM 2782 N N . ASP A 1 387 ? -3.068 3.828 21.476 1.00 83.06 387 ASP A N 1
ATOM 2783 C CA . ASP A 1 387 ? -3.588 3.485 22.805 1.00 83.06 387 ASP A CA 1
ATOM 2784 C C . ASP A 1 387 ? -5.036 2.963 22.769 1.00 83.06 387 ASP A C 1
ATOM 2786 O O . ASP A 1 387 ? -5.622 2.635 23.799 1.00 83.06 387 ASP A O 1
ATOM 2790 N N . GLY A 1 388 ? -5.622 2.849 21.575 1.00 78.31 388 GLY A N 1
ATOM 2791 C CA . GLY A 1 388 ? -6.979 2.357 21.368 1.00 78.31 388 GLY A CA 1
ATOM 2792 C C . GLY A 1 388 ? -8.012 3.438 21.108 1.00 78.31 388 GLY A C 1
ATOM 2793 O O . GLY A 1 388 ? -7.711 4.617 20.970 1.00 78.31 388 GLY A O 1
ATOM 2794 N N . THR A 1 389 ? -9.261 2.997 20.958 1.00 81.75 389 THR A N 1
ATOM 2795 C CA . THR A 1 389 ? -10.379 3.848 20.509 1.00 81.75 389 THR A CA 1
ATOM 2796 C C . THR A 1 389 ? -11.539 3.909 21.496 1.00 81.75 389 THR A C 1
ATOM 2798 O O . THR A 1 389 ? -12.582 4.478 21.179 1.00 81.75 389 THR A O 1
ATOM 2801 N N . VAL A 1 390 ? -11.380 3.316 22.680 1.00 83.00 390 VAL A N 1
ATOM 2802 C CA . VAL A 1 390 ? -12.459 3.177 23.656 1.00 83.00 390 VAL A CA 1
ATOM 2803 C C . VAL A 1 390 ? -12.044 3.787 24.984 1.00 83.00 390 VAL A C 1
ATOM 2805 O O . VAL A 1 390 ? -11.062 3.353 25.582 1.00 83.00 390 VAL A O 1
ATOM 2808 N N . PHE A 1 391 ? -12.812 4.772 25.435 1.00 84.62 391 PHE A N 1
ATOM 2809 C CA . PHE A 1 391 ? -12.789 5.247 26.809 1.00 84.62 391 PHE A CA 1
ATOM 2810 C C . PHE A 1 391 ? -13.712 4.394 27.672 1.00 84.62 391 PHE A C 1
ATOM 2812 O O . PHE A 1 391 ? -14.700 3.829 27.194 1.00 84.62 391 PHE A O 1
ATOM 2819 N N . VAL A 1 392 ? -13.370 4.322 28.952 1.00 80.00 392 VAL A N 1
ATOM 2820 C CA . VAL A 1 392 ? -14.214 3.727 29.982 1.00 80.00 392 VAL A CA 1
ATOM 2821 C C . VAL A 1 392 ? -14.596 4.853 30.927 1.00 80.00 392 VAL A C 1
ATOM 2823 O O . VAL A 1 392 ? -13.713 5.478 31.514 1.00 80.00 392 VAL A O 1
ATOM 2826 N N . ASN A 1 393 ? -15.897 5.110 31.058 1.00 74.69 393 ASN A N 1
ATOM 2827 C CA . ASN A 1 393 ? -16.448 6.117 31.969 1.00 74.69 393 ASN A CA 1
ATOM 2828 C C . ASN A 1 393 ? -15.912 7.544 31.760 1.00 74.69 393 ASN A C 1
ATOM 2830 O O . ASN A 1 393 ? -15.786 8.300 32.717 1.00 74.69 393 ASN A O 1
ATOM 2834 N N . GLY A 1 394 ? -15.575 7.919 30.523 1.00 77.19 394 GLY A N 1
ATOM 2835 C CA . GLY A 1 394 ? -15.040 9.247 30.217 1.00 77.19 394 GLY A CA 1
ATOM 2836 C C . GLY A 1 394 ? -13.683 9.550 30.870 1.00 77.19 394 GLY A C 1
ATOM 2837 O O . GLY A 1 394 ? -13.245 10.701 30.869 1.00 77.19 394 GLY A O 1
ATOM 2838 N N . GLU A 1 395 ? -12.994 8.545 31.411 1.00 83.00 395 GLU A N 1
ATOM 2839 C CA . GLU A 1 395 ? -11.731 8.727 32.124 1.00 83.00 395 GLU A CA 1
ATOM 2840 C C . GLU A 1 395 ? -10.509 8.627 31.204 1.00 83.00 395 GLU A C 1
ATOM 2842 O O . GLU A 1 395 ? -10.502 7.941 30.179 1.00 83.00 395 GLU A O 1
ATOM 2847 N N . GLY A 1 396 ? -9.430 9.296 31.612 1.00 87.62 396 GLY A N 1
ATOM 2848 C CA . GLY A 1 396 ? -8.136 9.238 30.936 1.00 87.62 396 GLY A CA 1
ATOM 2849 C C . GLY A 1 396 ? -8.068 9.994 29.605 1.00 87.62 396 GLY A C 1
ATOM 2850 O O . GLY A 1 396 ? -8.874 10.877 29.295 1.00 87.62 396 GLY A O 1
ATOM 2851 N N . SER A 1 397 ? -7.039 9.672 28.822 1.00 91.06 397 SER A N 1
ATOM 2852 C CA . SER A 1 397 ? -6.763 10.298 27.529 1.00 91.06 397 SER A CA 1
ATOM 2853 C C . SER A 1 397 ? -6.318 9.264 26.507 1.00 91.06 397 SER A C 1
ATOM 2855 O O . SER A 1 397 ? -5.494 8.410 26.826 1.00 91.06 397 SER A O 1
ATOM 2857 N N . LEU A 1 398 ? -6.804 9.396 25.277 1.00 89.44 398 LEU A N 1
ATOM 2858 C CA . LEU A 1 398 ? -6.349 8.622 24.125 1.00 89.44 398 LEU A CA 1
ATOM 2859 C C . LEU A 1 398 ? -5.697 9.556 23.109 1.00 89.44 398 LEU A C 1
ATOM 2861 O O . LEU A 1 398 ? -6.062 10.730 22.998 1.00 89.44 398 LEU A O 1
ATOM 2865 N N . VAL A 1 399 ? -4.734 9.028 22.360 1.00 92.81 399 VAL A N 1
ATOM 2866 C CA . VAL A 1 399 ? -4.046 9.760 21.296 1.00 92.81 399 VAL A CA 1
ATOM 2867 C C . VAL A 1 399 ? -4.513 9.243 19.940 1.00 92.81 399 VAL A C 1
ATOM 2869 O O . VAL A 1 399 ? -4.552 8.039 19.699 1.00 92.81 399 VAL A O 1
ATOM 2872 N N . ILE A 1 400 ? -4.863 10.166 19.046 1.00 90.50 400 ILE A N 1
ATOM 2873 C CA . ILE A 1 400 ? -5.028 9.903 17.616 1.00 90.50 400 ILE A CA 1
ATOM 2874 C C . ILE A 1 400 ? -3.762 10.391 16.922 1.00 90.50 400 ILE A C 1
ATOM 2876 O O . ILE A 1 400 ? -3.385 11.550 17.080 1.00 90.50 400 ILE A O 1
ATOM 2880 N N . GLU A 1 401 ? -3.120 9.536 16.138 1.00 91.94 401 GLU A N 1
ATOM 2881 C CA . GLU A 1 401 ? -1.910 9.862 15.390 1.00 91.94 401 GLU A CA 1
ATOM 2882 C C . GLU A 1 401 ? -2.157 9.824 13.886 1.00 91.94 401 GLU A C 1
ATOM 2884 O O . GLU A 1 401 ? -2.916 8.999 13.374 1.00 91.94 401 GLU A O 1
ATOM 2889 N N . ALA A 1 402 ? -1.494 10.731 13.177 1.00 91.31 402 ALA A N 1
ATOM 2890 C CA . ALA A 1 402 ? -1.442 10.760 11.732 1.00 91.31 402 ALA A CA 1
ATOM 2891 C C . ALA A 1 402 ? -0.152 10.116 11.224 1.00 91.31 402 ALA A C 1
ATOM 2893 O O . ALA A 1 402 ? 0.946 10.531 11.586 1.00 91.31 402 ALA A O 1
ATOM 2894 N N . ALA A 1 403 ? -0.301 9.164 10.309 1.00 88.81 403 ALA A N 1
ATOM 2895 C CA . ALA A 1 403 ? 0.789 8.625 9.514 1.00 88.81 403 ALA A CA 1
ATOM 2896 C C . ALA A 1 403 ? 0.665 9.130 8.077 1.00 88.81 403 ALA A C 1
ATOM 2898 O O . ALA A 1 403 ? -0.393 9.002 7.448 1.00 88.81 403 ALA A O 1
ATOM 2899 N N . ALA A 1 404 ? 1.748 9.710 7.563 1.00 91.69 404 ALA A N 1
ATOM 2900 C CA . ALA A 1 404 ? 1.796 10.285 6.231 1.00 91.69 404 ALA A CA 1
ATOM 2901 C C . ALA A 1 404 ? 3.075 9.869 5.502 1.00 91.69 404 ALA A C 1
ATOM 2903 O O . ALA A 1 404 ? 4.173 10.018 6.035 1.00 91.69 404 ALA A O 1
ATOM 2904 N N . TYR A 1 405 ? 2.940 9.394 4.266 1.00 87.88 405 TYR A N 1
ATOM 2905 C CA . TYR A 1 405 ? 4.056 8.889 3.471 1.00 87.88 405 TYR A CA 1
ATOM 2906 C C . TYR A 1 405 ? 4.044 9.479 2.069 1.00 87.88 405 TYR A C 1
ATOM 2908 O O . TYR A 1 405 ? 2.989 9.590 1.449 1.00 87.88 405 TYR A O 1
ATOM 2916 N N . LYS A 1 406 ? 5.225 9.832 1.564 1.00 86.00 406 LYS A N 1
ATOM 2917 C CA . LYS A 1 406 ? 5.482 10.140 0.160 1.00 86.00 406 LYS A CA 1
ATOM 2918 C C . LYS A 1 406 ? 6.227 8.953 -0.439 1.00 86.00 406 LYS A C 1
ATOM 2920 O O . LYS A 1 406 ? 7.409 8.750 -0.166 1.00 86.00 406 LYS A O 1
ATOM 2925 N N . GLY A 1 407 ? 5.521 8.138 -1.216 1.00 78.75 407 GLY A N 1
ATOM 2926 C CA . GLY A 1 407 ? 6.002 6.787 -1.488 1.00 78.75 407 GLY A CA 1
ATOM 2927 C C . GLY A 1 407 ? 6.075 5.983 -0.180 1.00 78.75 407 GLY A C 1
ATOM 2928 O O . GLY A 1 407 ? 5.178 6.113 0.643 1.00 78.75 407 GLY A O 1
ATOM 2929 N N . ALA A 1 408 ? 7.138 5.205 0.052 1.00 78.25 408 ALA A N 1
ATOM 2930 C CA . ALA A 1 408 ? 7.361 4.517 1.338 1.00 78.25 408 ALA A CA 1
ATOM 2931 C C . ALA A 1 408 ? 8.117 5.370 2.383 1.00 78.25 408 ALA A C 1
ATOM 2933 O O . ALA A 1 408 ? 8.426 4.895 3.478 1.00 78.25 408 ALA A O 1
ATOM 2934 N N . VAL A 1 409 ? 8.439 6.628 2.059 1.00 84.00 409 VAL A N 1
ATOM 2935 C CA . VAL A 1 409 ? 9.185 7.529 2.947 1.00 84.00 409 VAL A CA 1
ATOM 2936 C C . VAL A 1 409 ? 8.214 8.357 3.777 1.00 84.00 409 VAL A C 1
ATOM 2938 O O . VAL A 1 409 ? 7.306 8.985 3.238 1.00 84.00 409 VAL A O 1
ATOM 2941 N N . GLU A 1 410 ? 8.416 8.386 5.090 1.00 88.50 410 GLU A N 1
ATOM 2942 C CA . GLU A 1 410 ? 7.607 9.186 6.009 1.00 88.50 410 GLU A CA 1
ATOM 2943 C C . GLU A 1 410 ? 7.748 10.693 5.741 1.00 88.50 410 GLU A C 1
ATOM 2945 O O . GLU A 1 410 ? 8.843 11.218 5.516 1.00 88.50 410 GLU A O 1
ATOM 2950 N N . ILE A 1 411 ? 6.624 11.408 5.787 1.00 91.25 411 ILE A N 1
ATOM 2951 C CA . ILE A 1 411 ? 6.579 12.867 5.697 1.00 91.25 411 ILE A CA 1
ATOM 2952 C C . ILE A 1 411 ? 6.828 13.443 7.091 1.00 91.25 411 ILE A C 1
ATOM 2954 O O . ILE A 1 411 ? 5.906 13.771 7.831 1.00 91.25 411 ILE A O 1
ATOM 2958 N N . SER A 1 412 ? 8.103 13.600 7.437 1.00 87.94 412 SER A N 1
ATOM 2959 C CA . SER A 1 412 ? 8.528 14.123 8.743 1.00 87.94 412 SER A CA 1
ATOM 2960 C C . SER A 1 412 ? 8.597 15.655 8.821 1.00 87.94 412 SER A C 1
ATOM 2962 O O . SER A 1 412 ? 8.771 16.216 9.901 1.00 87.94 412 SER A O 1
ATOM 2964 N N . SER A 1 413 ? 8.479 16.368 7.693 1.00 90.31 413 SER A N 1
ATOM 2965 C CA . SER A 1 413 ? 8.522 17.838 7.655 1.00 90.31 413 SER A CA 1
ATOM 2966 C C . SER A 1 413 ? 7.758 18.428 6.465 1.00 90.31 413 SER A C 1
ATOM 2968 O O . SER A 1 413 ? 7.496 17.755 5.467 1.00 90.31 413 SER A O 1
ATOM 2970 N N . GLY A 1 414 ? 7.387 19.709 6.571 1.00 91.75 414 GLY A N 1
ATOM 2971 C CA . GLY A 1 414 ? 6.693 20.453 5.510 1.00 91.75 414 GLY A CA 1
ATOM 2972 C C . GLY A 1 414 ? 5.188 20.184 5.401 1.00 91.75 414 GLY A C 1
ATOM 2973 O O . GLY A 1 414 ? 4.532 20.792 4.556 1.00 91.75 414 GLY A O 1
ATOM 2974 N N . ALA A 1 415 ? 4.642 19.303 6.242 1.00 95.69 415 ALA A N 1
ATOM 2975 C CA . ALA A 1 415 ? 3.207 19.114 6.412 1.00 95.69 415 ALA A CA 1
ATOM 2976 C C . ALA A 1 415 ? 2.667 20.019 7.526 1.00 95.69 415 ALA A C 1
ATOM 2978 O O . ALA A 1 415 ? 3.342 20.256 8.530 1.00 95.69 415 ALA A O 1
ATOM 2979 N N . THR A 1 416 ? 1.439 20.502 7.360 1.00 97.06 416 THR A N 1
ATOM 2980 C CA . THR A 1 416 ? 0.671 21.155 8.427 1.00 97.06 416 THR A CA 1
ATOM 2981 C C . THR A 1 416 ? -0.623 20.395 8.668 1.00 97.06 416 THR A C 1
ATOM 2983 O O . THR A 1 416 ? -1.180 19.811 7.738 1.00 97.06 416 THR A O 1
ATOM 2986 N N . TYR A 1 417 ? -1.104 20.397 9.909 1.00 97.31 417 TYR A N 1
ATOM 2987 C CA . TYR A 1 417 ? -2.284 19.640 10.315 1.00 97.31 417 TYR A CA 1
ATOM 2988 C C . TYR A 1 417 ? -3.349 20.576 10.877 1.00 97.31 417 TYR A C 1
ATOM 2990 O O . TYR A 1 417 ? -3.041 21.609 11.473 1.00 97.31 417 TYR A O 1
ATOM 2998 N N . ALA A 1 418 ? -4.608 20.208 10.677 1.00 96.88 418 ALA A N 1
ATOM 2999 C CA . ALA A 1 418 ? -5.752 20.857 11.292 1.00 96.88 418 ALA A CA 1
ATOM 3000 C C . ALA A 1 418 ? -6.767 19.796 11.711 1.00 96.88 418 ALA A C 1
ATOM 3002 O O . ALA A 1 418 ? -7.169 18.960 10.897 1.00 96.88 418 ALA A O 1
ATOM 3003 N N . TRP A 1 419 ? -7.197 19.852 12.967 1.00 97.75 419 TRP A N 1
ATOM 3004 C CA . TRP A 1 419 ? -8.130 18.886 13.534 1.00 97.75 419 TRP A CA 1
ATOM 3005 C C . TRP A 1 419 ? -9.541 19.455 13.655 1.00 97.75 419 TRP A C 1
ATOM 3007 O O . TRP A 1 419 ? -9.740 20.647 13.896 1.00 97.75 419 TRP A O 1
ATOM 3017 N N . ALA A 1 420 ? -10.534 18.589 13.486 1.00 90.56 420 ALA A N 1
ATOM 3018 C CA . ALA A 1 420 ? -11.939 18.911 13.678 1.00 90.56 420 ALA A CA 1
ATOM 3019 C C . ALA A 1 420 ? -12.679 17.739 14.331 1.00 90.56 420 ALA A C 1
ATOM 3021 O O . ALA A 1 420 ? -12.344 16.583 14.082 1.00 90.56 420 ALA A O 1
ATOM 3022 N N . GLN A 1 421 ? -13.714 18.037 15.109 1.00 92.56 421 GLN A N 1
ATOM 3023 C CA . GLN A 1 421 ? -14.650 17.054 15.652 1.00 92.56 421 GLN A CA 1
ATOM 3024 C C . GLN A 1 421 ? -15.996 17.189 14.939 1.00 92.56 421 GLN A C 1
ATOM 3026 O O . GLN A 1 421 ? -16.440 18.299 14.642 1.00 92.56 421 GLN A O 1
ATOM 3031 N N . TYR A 1 422 ? -16.642 16.068 14.634 1.00 81.75 422 TYR A N 1
ATOM 3032 C CA . TYR A 1 422 ? -17.995 16.074 14.097 1.00 81.75 422 TYR A CA 1
ATOM 3033 C C . TYR A 1 422 ? -18.994 16.258 15.239 1.00 81.75 422 TYR A C 1
ATOM 3035 O O . TYR A 1 422 ? -19.061 15.426 16.144 1.00 81.75 422 TYR A O 1
ATOM 3043 N N . ALA A 1 423 ? -19.756 17.348 15.204 1.00 79.25 423 ALA A N 1
ATOM 3044 C CA . ALA A 1 423 ? -20.774 17.662 16.197 1.00 79.25 423 ALA A CA 1
ATOM 3045 C C . ALA A 1 423 ? -21.888 18.498 15.559 1.00 79.25 423 ALA A C 1
ATOM 3047 O O . ALA A 1 423 ? -21.639 19.347 14.703 1.00 79.25 423 ALA A O 1
ATOM 3048 N N . SER A 1 424 ? -23.134 18.260 15.975 1.00 78.19 424 SER A N 1
ATOM 3049 C CA . SER A 1 424 ? -24.307 19.009 15.494 1.00 78.19 424 SER A CA 1
ATOM 3050 C C . SER A 1 424 ? -24.471 19.026 13.964 1.00 78.19 424 SER A C 1
ATOM 3052 O O . SER A 1 424 ? -24.935 20.011 13.399 1.00 78.19 424 SER A O 1
ATOM 3054 N N . GLY A 1 425 ? -24.093 17.937 13.286 1.00 76.62 425 GLY A N 1
ATOM 3055 C CA . GLY A 1 425 ? -24.251 17.779 11.835 1.00 76.62 425 GLY A CA 1
ATOM 3056 C C . GLY A 1 425 ? -23.100 18.326 10.981 1.00 76.62 425 GLY A C 1
ATOM 3057 O O . GLY A 1 425 ? -23.093 18.094 9.772 1.00 76.62 425 GLY A O 1
ATOM 3058 N N . GLU A 1 426 ? -22.103 18.985 11.578 1.00 83.00 426 GLU A N 1
ATOM 3059 C CA . GLU A 1 426 ? -20.992 19.615 10.856 1.00 83.00 426 GLU A CA 1
ATOM 3060 C C . GLU A 1 426 ? -19.626 19.355 11.516 1.00 83.00 426 GLU A C 1
ATOM 3062 O O . GLU A 1 426 ? -19.519 18.906 12.657 1.00 83.00 426 GLU A O 1
ATOM 3067 N N . TRP A 1 427 ? -18.547 19.633 10.775 1.00 86.44 427 TRP A N 1
ATOM 3068 C CA . TRP A 1 427 ? -17.180 19.565 11.295 1.00 86.44 427 TRP A CA 1
ATOM 3069 C C . TRP A 1 427 ? -16.811 20.862 12.014 1.00 86.44 427 TRP A C 1
ATOM 3071 O O . TRP A 1 427 ? -16.643 21.899 11.373 1.00 86.44 427 TRP A O 1
ATOM 3081 N N . GLN A 1 428 ? -16.609 20.786 13.325 1.00 90.69 428 GLN A N 1
ATOM 3082 C CA . GLN A 1 428 ? -16.188 21.907 14.160 1.00 90.69 428 GLN A CA 1
ATOM 3083 C C . GLN A 1 428 ? -14.668 21.890 14.345 1.00 90.69 428 GLN A C 1
ATOM 3085 O O . GLN A 1 428 ? -14.098 20.880 14.757 1.00 90.69 428 GLN A O 1
ATOM 3090 N N . ALA A 1 429 ? -13.994 22.994 14.016 1.00 94.81 429 ALA A N 1
ATOM 3091 C CA . ALA A 1 429 ? -12.538 23.086 14.102 1.00 94.81 429 ALA A CA 1
ATOM 3092 C C . ALA A 1 429 ? -12.048 23.090 15.560 1.00 94.81 429 ALA A C 1
ATOM 3094 O O . ALA A 1 429 ? -12.523 23.870 16.385 1.00 94.81 429 ALA A O 1
ATOM 3095 N N . LEU A 1 430 ? -11.035 22.274 15.852 1.00 94.56 430 LEU A N 1
ATOM 3096 C CA . LEU A 1 430 ? -10.335 22.269 17.133 1.00 94.56 430 LEU A CA 1
ATOM 3097 C C . LEU A 1 430 ? -9.201 23.300 17.080 1.00 94.56 430 LEU A C 1
ATOM 3099 O O . LEU A 1 430 ? -8.069 23.005 16.694 1.00 94.56 430 LEU A O 1
ATOM 3103 N N . SER A 1 431 ? -9.533 24.547 17.418 1.00 91.31 431 SER A N 1
ATOM 3104 C CA . SER A 1 431 ? -8.596 25.677 17.370 1.00 91.31 431 SER A CA 1
ATOM 3105 C C . SER A 1 431 ? -7.311 25.396 18.158 1.00 91.31 431 SER A C 1
ATOM 3107 O O . SER A 1 431 ? -7.356 24.965 19.307 1.00 91.31 431 SER A O 1
ATOM 3109 N N . GLY A 1 432 ? -6.157 25.671 17.542 1.00 89.81 432 GLY A N 1
ATOM 3110 C CA . GLY A 1 432 ? -4.835 25.481 18.152 1.00 89.81 432 GLY A CA 1
ATOM 3111 C C . GLY A 1 432 ? -4.250 24.071 18.021 1.00 89.81 432 GLY A C 1
ATOM 3112 O O . GLY A 1 432 ? -3.074 23.889 18.322 1.00 89.81 432 GLY A O 1
ATOM 3113 N N . GLN A 1 433 ? -5.014 23.095 17.522 1.00 95.25 433 GLN A N 1
ATOM 3114 C CA . GLN A 1 433 ? -4.533 21.729 17.303 1.00 95.25 433 GLN A CA 1
ATOM 3115 C C . GLN A 1 433 ? -3.903 21.598 15.909 1.00 95.25 433 GLN A C 1
ATOM 3117 O O . GLN A 1 433 ? -4.607 21.419 14.913 1.00 95.25 433 GLN A O 1
ATOM 3122 N N . THR A 1 434 ? -2.574 21.719 15.837 1.00 95.19 434 THR A N 1
ATOM 3123 C CA . THR A 1 434 ? -1.805 21.731 14.573 1.00 95.19 434 THR A CA 1
ATOM 3124 C C . THR A 1 434 ? -0.733 20.644 14.462 1.00 95.19 434 THR A C 1
ATOM 3126 O O . THR A 1 434 ? 0.008 20.605 13.476 1.00 95.19 434 THR A O 1
ATOM 3129 N N . GLY A 1 435 ? -0.636 19.764 15.461 1.00 94.19 435 GLY A N 1
ATOM 3130 C CA . GLY A 1 435 ? 0.296 18.638 15.469 1.00 94.19 435 GLY A CA 1
ATOM 3131 C C . GLY A 1 435 ? -0.167 17.462 14.605 1.00 94.19 435 GLY A C 1
ATOM 3132 O O . GLY A 1 435 ? -1.344 17.350 14.259 1.00 94.19 435 GLY A O 1
ATOM 3133 N N . SER A 1 436 ? 0.764 16.552 14.305 1.00 93.94 436 SER A N 1
ATOM 3134 C CA . SER A 1 436 ? 0.477 15.248 13.684 1.00 93.94 436 SER A CA 1
ATOM 3135 C C . SER A 1 436 ? -0.240 14.278 14.629 1.00 93.94 436 SER A C 1
ATOM 3137 O O . SER A 1 436 ? -0.615 13.187 14.215 1.00 93.94 436 SER A O 1
ATOM 3139 N N . SER A 1 437 ? -0.461 14.667 15.883 1.00 95.19 437 SER A N 1
ATOM 3140 C CA . SER A 1 437 ? -1.266 13.933 16.848 1.00 95.19 437 SER A CA 1
ATOM 3141 C C . SER A 1 437 ? -2.297 14.843 17.513 1.00 95.19 437 SER A C 1
ATOM 3143 O O . SER A 1 437 ? -2.140 16.067 17.565 1.00 95.19 437 SER A O 1
ATOM 3145 N N . LEU A 1 438 ? -3.362 14.224 18.014 1.00 96.81 438 LEU A N 1
ATOM 3146 C CA . LEU A 1 438 ? -4.401 14.848 18.818 1.00 96.81 438 LEU A CA 1
ATOM 3147 C C . LEU A 1 438 ? -4.616 14.018 20.082 1.00 96.81 438 LEU A C 1
ATOM 3149 O O . LEU A 1 438 ? -5.014 12.857 20.006 1.00 96.81 438 LEU A O 1
ATOM 3153 N N . THR A 1 439 ? -4.397 14.626 21.245 1.00 96.25 439 THR A N 1
ATOM 3154 C CA . THR A 1 439 ? -4.777 14.039 22.533 1.00 96.25 439 THR A CA 1
ATOM 3155 C C . THR A 1 439 ? -6.219 14.415 22.852 1.00 96.25 439 THR A C 1
ATOM 3157 O O . THR A 1 439 ? -6.558 15.596 22.915 1.00 96.25 439 THR A O 1
ATOM 3160 N N . VAL A 1 440 ? -7.063 13.411 23.071 1.00 93.69 440 VAL A N 1
ATOM 3161 C CA . VAL A 1 440 ? -8.478 13.570 23.416 1.00 93.69 440 VAL A CA 1
ATOM 3162 C C . VAL A 1 440 ? -8.683 13.069 24.842 1.00 93.69 440 VAL A C 1
ATOM 3164 O O . VAL A 1 440 ? -8.265 11.961 25.168 1.00 93.69 440 VAL A O 1
ATOM 3167 N N . ALA A 1 441 ? -9.309 13.877 25.698 1.00 91.75 441 ALA A N 1
ATOM 3168 C CA . ALA A 1 441 ? -9.718 13.431 27.030 1.00 91.75 441 ALA A CA 1
ATOM 3169 C C . ALA A 1 441 ? -11.069 12.712 26.947 1.00 91.75 441 ALA A C 1
ATOM 3171 O O . ALA A 1 441 ? -11.946 13.154 26.199 1.00 91.75 441 ALA A O 1
ATOM 3172 N N . GLY A 1 442 ? -11.251 11.651 27.735 1.00 84.19 442 GLY A N 1
ATOM 3173 C CA . GLY A 1 442 ? -12.495 10.877 27.741 1.00 84.19 442 GLY A CA 1
ATOM 3174 C C . GLY A 1 442 ? -13.723 11.730 28.067 1.00 84.19 442 GLY A C 1
ATOM 3175 O O . GLY A 1 442 ? -14.765 11.570 27.441 1.00 84.19 442 GLY A O 1
ATOM 3176 N N . SER A 1 443 ? -13.565 12.740 28.927 1.00 83.75 443 SER A N 1
ATOM 3177 C CA . SER A 1 443 ? -14.626 13.672 29.325 1.00 83.75 443 SER A CA 1
ATOM 3178 C C . SER A 1 443 ? -15.173 14.534 28.181 1.00 83.75 443 SER A C 1
ATOM 3180 O O . SER A 1 443 ? -16.222 15.158 28.329 1.00 83.75 443 SER A O 1
ATOM 3182 N N . MET A 1 444 ? -14.494 14.572 27.027 1.00 81.12 444 MET A N 1
ATOM 3183 C CA . MET A 1 444 ? -14.975 15.249 25.816 1.00 81.12 444 MET A CA 1
ATOM 3184 C C . MET A 1 444 ? -15.898 14.369 24.958 1.00 81.12 444 MET A C 1
ATOM 3186 O O . MET A 1 444 ? -16.478 14.862 23.987 1.00 81.12 444 MET A O 1
ATOM 3190 N N . ILE A 1 445 ? -16.008 13.072 25.261 1.00 82.19 445 ILE A N 1
ATOM 3191 C CA . ILE A 1 445 ? -16.741 12.092 24.459 1.00 82.19 445 ILE A CA 1
ATOM 3192 C C . ILE A 1 445 ? -17.982 11.633 25.219 1.00 82.19 445 ILE A C 1
ATOM 3194 O O . ILE A 1 445 ? -17.881 10.940 26.219 1.00 82.19 445 ILE A O 1
ATOM 3198 N N . SER A 1 446 ? -19.169 11.965 24.707 1.00 76.12 446 SER A N 1
ATOM 3199 C CA . SER A 1 446 ? -20.426 11.389 25.196 1.00 76.12 446 SER A CA 1
ATOM 3200 C C . SER A 1 446 ? -20.886 10.309 24.223 1.00 76.12 446 SER A C 1
ATOM 3202 O O . SER A 1 446 ? -21.380 10.605 23.132 1.00 76.12 446 SER A O 1
ATOM 3204 N N . GLY A 1 447 ? -20.651 9.046 24.581 1.00 74.62 447 GLY A N 1
ATOM 3205 C CA . GLY A 1 447 ? -20.970 7.881 23.757 1.00 74.62 447 GLY A CA 1
ATOM 3206 C C . GLY A 1 447 ? -20.045 7.706 22.549 1.00 74.62 447 GLY A C 1
ATOM 3207 O O . GLY A 1 447 ? -19.316 6.724 22.476 1.00 74.62 447 GLY A O 1
ATOM 3208 N N . VAL A 1 448 ? -20.050 8.631 21.585 1.00 79.62 448 VAL A N 1
ATOM 3209 C CA . VAL A 1 448 ? -19.224 8.550 20.366 1.00 79.62 448 VAL A CA 1
ATOM 3210 C C . VAL A 1 448 ? -18.722 9.933 19.953 1.00 79.62 448 VAL A C 1
ATOM 3212 O O . VAL A 1 448 ? -19.493 10.883 19.855 1.00 79.62 448 VAL A O 1
ATOM 3215 N N . GLY A 1 449 ? -17.432 10.036 19.635 1.00 80.44 449 GLY A N 1
ATOM 3216 C CA . GLY A 1 449 ? -16.811 11.218 19.044 1.00 80.44 449 GLY A CA 1
ATOM 3217 C C . GLY A 1 449 ? -16.054 10.863 17.773 1.00 80.44 449 GLY A C 1
ATOM 3218 O O . GLY A 1 449 ? -15.168 10.015 17.787 1.00 80.44 449 GLY A O 1
ATOM 3219 N N . THR A 1 450 ? -16.387 11.516 16.660 1.00 86.88 450 THR A N 1
ATOM 3220 C CA . THR A 1 450 ? -15.659 11.344 15.394 1.00 86.88 450 THR A CA 1
ATOM 3221 C C . T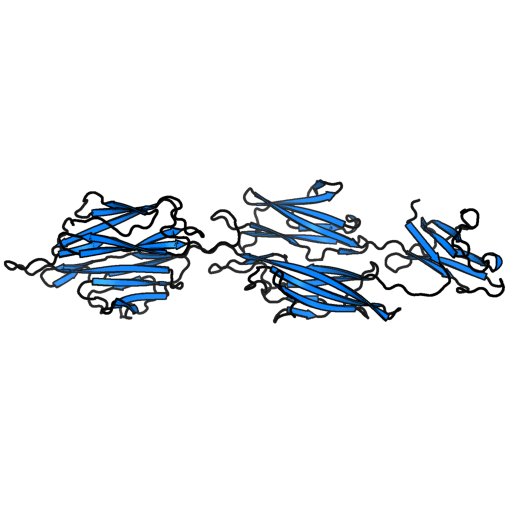HR A 1 450 ? -14.757 12.543 15.147 1.00 86.88 450 THR A C 1
ATOM 3223 O O . THR A 1 450 ? -15.214 13.685 15.175 1.00 86.88 450 THR A O 1
ATOM 3226 N N . PHE A 1 451 ? -13.487 12.283 14.863 1.00 90.88 451 PHE A N 1
ATOM 3227 C CA . PHE A 1 451 ? -12.465 13.289 14.606 1.00 90.88 451 PHE A CA 1
ATOM 3228 C C . PHE A 1 451 ? -11.972 13.185 13.169 1.00 90.88 451 PHE A C 1
ATOM 3230 O O . PHE A 1 451 ? -11.869 12.090 12.621 1.00 90.88 451 PHE A O 1
ATOM 3237 N N . ARG A 1 452 ? -11.646 14.325 12.565 1.00 93.62 452 ARG A N 1
ATOM 3238 C CA . ARG A 1 452 ? -11.001 14.433 11.256 1.00 93.62 452 ARG A CA 1
ATOM 3239 C C . ARG A 1 452 ? -9.696 15.183 11.407 1.00 93.62 452 ARG A C 1
ATOM 3241 O O . ARG A 1 452 ? -9.681 16.264 11.996 1.00 93.62 452 ARG A O 1
ATOM 3248 N N . CYS A 1 453 ? -8.650 14.665 10.783 1.00 94.94 453 CYS A N 1
ATOM 3249 C CA . CYS A 1 453 ? -7.434 15.422 10.539 1.00 94.94 453 CYS A CA 1
ATOM 3250 C C . CYS A 1 453 ? -7.365 15.802 9.062 1.00 94.94 453 CYS A C 1
ATOM 3252 O O . CYS A 1 453 ? -7.599 14.965 8.189 1.00 94.94 453 CYS A O 1
ATOM 3254 N N . SER A 1 454 ? -7.051 17.065 8.795 1.00 94.62 454 SER A N 1
ATOM 3255 C CA . SER A 1 454 ? -6.738 17.585 7.469 1.00 94.62 454 SER A CA 1
ATOM 3256 C C . SER A 1 454 ? -5.253 17.925 7.418 1.00 94.62 454 SER A C 1
ATOM 3258 O O . SER A 1 454 ? -4.829 18.920 8.006 1.00 94.62 454 SER A O 1
ATOM 3260 N N . MET A 1 455 ? -4.465 17.123 6.706 1.00 96.38 455 MET A N 1
ATOM 3261 C CA . MET A 1 455 ? -3.055 17.400 6.445 1.00 96.38 455 MET A CA 1
ATOM 3262 C C . MET A 1 455 ? -2.905 18.185 5.141 1.00 96.38 455 MET A C 1
ATOM 3264 O O . MET A 1 455 ? -3.360 17.733 4.091 1.00 96.38 455 MET A O 1
ATOM 3268 N N . ALA A 1 456 ? -2.226 19.330 5.168 1.00 95.69 456 ALA A N 1
ATOM 3269 C CA . ALA A 1 456 ? -1.799 20.036 3.965 1.00 95.69 456 ALA A CA 1
ATOM 3270 C C . ALA A 1 456 ? -0.323 19.742 3.667 1.00 95.69 456 ALA A C 1
ATOM 3272 O O . ALA A 1 456 ? 0.547 19.955 4.509 1.00 95.69 456 ALA A O 1
ATOM 3273 N N . TYR A 1 457 ? -0.035 19.263 2.457 1.00 93.81 457 TYR A N 1
ATOM 3274 C CA . TYR A 1 457 ? 1.321 18.960 1.999 1.00 93.81 457 TYR A CA 1
ATOM 3275 C C . TYR A 1 457 ? 1.422 19.117 0.478 1.00 93.81 457 TYR A C 1
ATOM 3277 O O . TYR A 1 457 ? 0.547 18.669 -0.267 1.00 93.81 457 TYR A O 1
ATOM 3285 N N . GLY A 1 458 ? 2.483 19.777 -0.002 1.00 88.81 458 GLY A N 1
ATOM 3286 C CA . GLY A 1 458 ? 2.715 19.970 -1.440 1.00 88.81 458 GLY A CA 1
ATOM 3287 C C . GLY A 1 458 ? 1.584 20.714 -2.167 1.00 88.81 458 GLY A C 1
ATOM 3288 O O . GLY A 1 458 ? 1.290 20.406 -3.320 1.00 88.81 458 GLY A O 1
ATOM 3289 N N . GLY A 1 459 ? 0.906 21.646 -1.483 1.00 88.56 459 GLY A N 1
ATOM 3290 C CA . GLY A 1 459 ? -0.222 22.411 -2.033 1.00 88.56 459 GLY A CA 1
ATOM 3291 C C . GLY A 1 459 ? -1.540 21.634 -2.152 1.00 88.56 459 GLY A C 1
ATOM 3292 O O . GLY A 1 459 ? -2.485 22.143 -2.750 1.00 88.56 459 GLY A O 1
ATOM 3293 N N . LYS A 1 460 ? -1.618 20.416 -1.601 1.00 89.38 460 LYS A N 1
ATOM 3294 C CA . LYS A 1 460 ? -2.829 19.584 -1.554 1.00 89.38 460 LYS A CA 1
ATOM 3295 C C . LYS A 1 460 ? -3.249 19.324 -0.112 1.00 89.38 460 LYS A C 1
ATOM 3297 O O . LYS A 1 460 ? -2.418 19.385 0.791 1.00 89.38 460 LYS A O 1
ATOM 3302 N N . THR A 1 461 ? -4.522 18.995 0.079 1.00 92.00 461 THR A N 1
ATOM 3303 C CA . THR A 1 461 ? -5.086 18.605 1.376 1.00 92.00 461 THR A CA 1
ATOM 3304 C C . THR A 1 461 ? -5.507 17.141 1.339 1.00 92.00 461 THR A C 1
ATOM 3306 O O . THR A 1 461 ? -6.174 16.714 0.398 1.00 92.00 461 THR A O 1
ATOM 3309 N N . TYR A 1 462 ? -5.127 16.397 2.371 1.00 90.62 462 TYR A N 1
ATOM 3310 C CA . TYR A 1 462 ? -5.455 14.994 2.599 1.00 90.62 462 TYR A CA 1
ATOM 3311 C C . TYR A 1 462 ? -6.240 14.896 3.900 1.00 90.62 462 TYR A C 1
ATOM 3313 O O . TYR A 1 462 ? -5.916 15.588 4.864 1.00 90.62 462 TYR A O 1
ATOM 3321 N N . THR A 1 463 ? -7.280 14.072 3.928 1.00 90.44 463 THR A N 1
ATOM 3322 C CA . THR A 1 463 ? -8.158 13.957 5.093 1.00 90.44 463 THR A CA 1
ATOM 3323 C C . THR A 1 463 ? -8.418 12.510 5.430 1.00 90.44 463 THR A C 1
ATOM 3325 O O . THR A 1 463 ? -8.656 11.713 4.526 1.00 90.44 463 THR A O 1
ATOM 3328 N N . ASP A 1 464 ? -8.462 12.212 6.719 1.00 83.12 464 ASP A N 1
ATOM 3329 C CA . ASP A 1 464 ? -8.912 10.930 7.240 1.00 83.12 464 ASP A CA 1
ATOM 3330 C C . ASP A 1 464 ? -9.641 11.153 8.572 1.00 83.12 464 ASP A C 1
ATOM 3332 O O . ASP A 1 464 ? -9.518 12.218 9.194 1.00 83.12 464 ASP A O 1
ATOM 3336 N N . THR A 1 465 ? -10.460 10.183 8.966 1.00 88.50 465 THR A N 1
ATOM 3337 C CA . THR A 1 465 ? -11.340 10.259 10.130 1.00 88.50 465 THR A CA 1
ATOM 3338 C C . THR A 1 465 ? -11.158 9.065 11.048 1.00 88.50 465 THR A C 1
ATOM 3340 O O . THR A 1 465 ? -11.058 7.933 10.584 1.00 88.50 465 THR A O 1
ATOM 3343 N N . LEU A 1 466 ? -11.210 9.300 12.356 1.00 84.62 466 LEU A N 1
ATOM 3344 C CA . LEU A 1 466 ? -11.166 8.251 13.366 1.00 84.62 466 LEU A CA 1
ATOM 3345 C C . LEU A 1 466 ? -12.263 8.480 14.406 1.00 84.62 466 LEU A C 1
ATOM 3347 O O . LEU A 1 466 ? -12.537 9.611 14.804 1.00 84.62 466 LEU A O 1
ATOM 3351 N N . THR A 1 467 ? -12.910 7.394 14.823 1.00 84.38 467 THR A N 1
ATOM 3352 C CA . THR A 1 467 ? -13.984 7.425 15.820 1.00 84.38 467 THR A CA 1
ATOM 3353 C C . THR A 1 467 ? -13.469 6.891 17.148 1.00 84.38 467 THR A C 1
ATOM 3355 O O . THR A 1 467 ? -12.898 5.804 17.192 1.00 84.38 467 THR A O 1
ATOM 3358 N N . LEU A 1 468 ? -13.697 7.654 18.214 1.00 83.12 468 LEU A N 1
ATOM 3359 C CA . LEU A 1 468 ? -13.535 7.235 19.599 1.00 83.12 468 LEU A CA 1
ATOM 3360 C C . LEU A 1 468 ? -14.920 6.976 20.195 1.00 83.12 468 LEU A C 1
ATOM 3362 O O . LEU A 1 468 ? -15.876 7.692 19.897 1.00 83.12 468 LEU A O 1
ATOM 3366 N N . THR A 1 469 ? -15.038 5.946 21.020 1.00 81.31 469 THR A N 1
ATOM 3367 C CA . THR A 1 469 ? -16.276 5.593 21.725 1.00 81.31 469 THR A CA 1
ATOM 3368 C C . THR A 1 469 ? -16.032 5.734 23.216 1.00 81.31 469 THR A C 1
ATOM 3370 O O . THR A 1 469 ? -15.010 5.263 23.701 1.00 81.31 469 THR A O 1
ATOM 3373 N N . ASP A 1 470 ? -16.952 6.351 23.943 1.00 82.94 470 ASP A N 1
ATOM 3374 C CA . ASP A 1 470 ? -16.986 6.242 25.396 1.00 82.94 470 ASP A CA 1
ATOM 3375 C C . ASP A 1 470 ? -18.031 5.206 25.798 1.00 82.94 470 ASP A C 1
ATOM 3377 O O . ASP A 1 470 ? -19.211 5.302 25.447 1.00 82.94 470 ASP A O 1
ATOM 3381 N N . LYS A 1 471 ? -17.573 4.185 26.518 1.00 74.81 471 LYS A N 1
ATOM 3382 C CA . LYS A 1 471 ? -18.434 3.241 27.217 1.00 74.81 471 LYS A CA 1
ATOM 3383 C C . LYS A 1 471 ? -18.572 3.745 28.647 1.00 74.81 471 LYS A C 1
ATOM 3385 O O . LYS A 1 471 ? -17.911 3.246 29.554 1.00 74.81 471 LYS A O 1
ATOM 3390 N N . SER A 1 472 ? -19.403 4.767 28.823 1.00 67.75 472 SER A N 1
ATOM 3391 C CA . SER A 1 472 ? -19.857 5.174 30.148 1.00 67.75 472 SER A CA 1
ATOM 3392 C C . SER A 1 472 ? -20.914 4.179 30.629 1.00 67.75 472 SER A C 1
ATOM 3394 O O . SER A 1 472 ? -21.887 3.895 29.924 1.00 67.75 472 SER A O 1
ATOM 3396 N N . ASP A 1 473 ? -20.709 3.623 31.817 1.00 59.12 473 ASP A N 1
ATOM 3397 C CA . ASP A 1 473 ? -21.696 2.788 32.485 1.00 59.12 473 ASP A CA 1
ATOM 3398 C C . ASP A 1 473 ? -22.896 3.656 32.895 1.00 59.12 473 ASP A C 1
ATOM 3400 O O . ASP A 1 473 ? -22.738 4.700 33.538 1.00 59.12 473 ASP A O 1
ATOM 3404 N N . ASN A 1 474 ? -24.112 3.220 32.553 1.00 60.41 474 ASN A N 1
ATOM 3405 C CA . ASN A 1 474 ? -25.318 3.808 33.134 1.00 60.41 474 ASN A CA 1
ATOM 3406 C C . ASN A 1 474 ? -25.360 3.497 34.636 1.00 60.41 474 ASN A C 1
ATOM 3408 O O . ASN A 1 474 ? -24.987 2.397 35.050 1.00 60.41 474 ASN A O 1
ATOM 3412 N N . TYR A 1 475 ? -25.880 4.431 35.435 1.00 69.00 475 TYR A N 1
ATOM 3413 C CA . TYR A 1 475 ? -26.217 4.150 36.827 1.00 69.00 475 TYR A CA 1
ATOM 3414 C C . TYR A 1 475 ? -27.157 2.939 36.900 1.00 69.00 475 TYR A C 1
ATOM 3416 O O . TYR A 1 475 ? -28.189 2.891 36.226 1.00 69.00 475 TYR A O 1
ATOM 3424 N N . GLN A 1 476 ? -26.803 1.958 37.725 1.00 70.69 476 GLN A N 1
ATOM 3425 C CA . GLN A 1 476 ? -27.647 0.810 38.032 1.00 70.69 476 GLN A CA 1
ATOM 3426 C C . GLN A 1 476 ? -28.170 0.936 39.453 1.00 70.69 476 GLN A C 1
ATOM 3428 O O . GLN A 1 476 ? -27.397 1.018 40.400 1.00 70.69 476 GLN A O 1
ATOM 3433 N N . ALA A 1 477 ? -29.486 0.922 39.614 1.00 76.75 477 ALA A N 1
ATOM 3434 C CA . ALA A 1 477 ? -30.115 0.826 40.921 1.00 76.75 477 ALA A CA 1
ATOM 3435 C C . ALA A 1 477 ? -30.455 -0.645 41.197 1.00 76.75 477 ALA A C 1
ATOM 3437 O O . ALA A 1 477 ? -31.242 -1.253 40.474 1.00 76.75 477 ALA A O 1
ATOM 3438 N N . ASN A 1 478 ? -29.853 -1.214 42.238 1.00 82.00 478 ASN A N 1
ATOM 3439 C CA . ASN A 1 478 ? -30.126 -2.560 42.724 1.00 82.00 478 ASN A CA 1
ATOM 3440 C C . ASN A 1 478 ? -30.865 -2.472 44.064 1.00 82.00 478 ASN A C 1
ATOM 3442 O O . ASN A 1 478 ? -30.430 -1.746 44.954 1.00 82.00 478 ASN A O 1
ATOM 3446 N N . ILE A 1 479 ? -31.969 -3.199 44.219 1.00 85.62 479 ILE A N 1
ATOM 3447 C CA . ILE A 1 479 ? -32.739 -3.222 45.465 1.00 85.62 479 ILE A CA 1
ATOM 3448 C C . ILE A 1 479 ? -32.454 -4.531 46.204 1.00 85.62 479 ILE A C 1
ATOM 3450 O O . ILE A 1 479 ? -32.687 -5.608 45.669 1.00 85.62 479 ILE A O 1
ATOM 3454 N N . GLU A 1 480 ? -32.007 -4.436 47.453 1.00 85.94 480 GLU A N 1
ATOM 3455 C CA . GLU A 1 480 ? -31.787 -5.568 48.360 1.00 85.94 480 GLU A CA 1
ATOM 3456 C C . GLU A 1 480 ? -32.900 -5.638 49.413 1.00 85.94 480 GLU A C 1
ATOM 3458 O O . GLU A 1 480 ? -33.307 -4.607 49.943 1.00 85.94 480 GLU A O 1
ATOM 3463 N N . SER A 1 481 ? -33.361 -6.846 49.758 1.00 87.75 481 SER A N 1
ATOM 3464 C CA . SER A 1 481 ? -34.349 -7.090 50.821 1.00 87.75 481 SER A CA 1
ATOM 3465 C C . SER A 1 481 ? -33.702 -7.802 52.013 1.00 87.75 481 SER A C 1
ATOM 3467 O O . SER A 1 481 ? -33.185 -8.912 51.877 1.00 87.75 481 SER A O 1
ATOM 3469 N N . SER A 1 482 ? -33.753 -7.209 53.210 1.00 86.31 482 SER A N 1
ATOM 3470 C CA . SER A 1 482 ? -33.149 -7.807 54.416 1.00 86.31 482 SER A CA 1
ATOM 3471 C C . SER A 1 482 ? -33.882 -9.058 54.919 1.00 86.31 482 SER A C 1
ATOM 3473 O O . SER A 1 482 ? -33.280 -9.917 55.560 1.00 86.31 482 SER A O 1
ATOM 3475 N N . GLY A 1 483 ? -35.191 -9.146 54.677 1.00 76.69 483 GLY A N 1
ATOM 3476 C CA . GLY A 1 483 ? -36.048 -10.281 55.034 1.00 76.69 483 GLY A CA 1
ATOM 3477 C C . GLY A 1 483 ? -36.109 -11.369 53.957 1.00 76.69 483 GLY A C 1
ATOM 3478 O O . GLY A 1 483 ? -36.862 -12.332 54.107 1.00 76.69 483 GLY A O 1
ATOM 3479 N N . GLY A 1 484 ? -35.336 -11.217 52.877 1.00 73.81 484 GLY A N 1
ATOM 3480 C CA . GLY A 1 484 ? -35.456 -12.024 51.672 1.00 73.81 484 GLY A CA 1
ATOM 3481 C C . GLY A 1 484 ? -36.740 -11.725 50.904 1.00 73.81 484 GLY A C 1
ATOM 3482 O O . GLY A 1 484 ? -37.391 -10.696 51.092 1.00 73.81 484 GLY A O 1
ATOM 3483 N N . ASP A 1 485 ? -37.102 -12.666 50.045 1.00 71.00 485 ASP A N 1
ATOM 3484 C CA . ASP A 1 485 ? -38.070 -12.428 48.984 1.00 71.00 485 ASP A CA 1
ATOM 3485 C C . ASP A 1 485 ? -39.405 -13.148 49.245 1.00 71.00 485 ASP A C 1
ATOM 3487 O O . ASP A 1 485 ? -40.185 -13.372 48.340 1.00 71.00 485 ASP A O 1
ATOM 3491 N N . VAL A 1 486 ? -39.710 -13.597 50.466 1.00 66.19 486 VAL A N 1
ATOM 3492 C CA . VAL A 1 486 ? -40.978 -14.306 50.736 1.00 66.19 486 VAL A CA 1
ATOM 3493 C C . VAL A 1 486 ? -41.507 -13.973 52.124 1.00 66.19 486 VAL A C 1
ATOM 3495 O O . VAL A 1 486 ? -40.911 -14.359 53.128 1.00 66.19 486 VAL A O 1
ATOM 3498 N N . PHE A 1 487 ? -42.695 -13.369 52.190 1.00 71.94 487 PHE A N 1
ATOM 3499 C CA . PHE A 1 487 ? -43.482 -13.296 53.423 1.00 71.94 487 PHE A CA 1
ATOM 3500 C C . PHE A 1 487 ? -44.443 -14.485 53.533 1.00 71.94 487 PHE A C 1
ATOM 3502 O O . PHE A 1 487 ? -45.007 -14.949 52.542 1.00 71.94 487 PHE A O 1
ATOM 3509 N N . LYS A 1 488 ? -44.639 -15.003 54.753 1.00 56.44 488 LYS A N 1
ATOM 3510 C CA . LYS A 1 488 ? -45.572 -16.108 55.031 1.00 56.44 488 LYS A CA 1
ATOM 3511 C C . LYS A 1 488 ? -46.713 -15.608 55.908 1.00 56.44 488 LYS A C 1
ATOM 3513 O O . LYS A 1 488 ? -46.470 -15.062 56.977 1.00 56.44 488 LYS A O 1
ATOM 3518 N N . ASN A 1 489 ? -47.951 -15.850 55.474 1.00 59.34 489 ASN A N 1
ATOM 3519 C CA . ASN A 1 489 ? -49.179 -15.497 56.201 1.00 59.34 489 ASN A CA 1
ATOM 3520 C C . ASN A 1 489 ? -49.276 -14.011 56.605 1.00 59.34 489 ASN A C 1
ATOM 3522 O O . ASN A 1 489 ? -49.770 -13.730 57.692 1.00 59.34 489 ASN A O 1
ATOM 3526 N N . ALA A 1 490 ? -48.785 -13.088 55.767 1.00 63.22 490 ALA A N 1
ATOM 3527 C CA . ALA A 1 490 ? -48.737 -11.647 56.063 1.00 63.22 490 ALA A CA 1
ATOM 3528 C C . ALA A 1 490 ? -47.992 -11.293 57.371 1.00 63.22 490 ALA A C 1
ATOM 3530 O O . ALA A 1 490 ? -48.226 -10.254 57.976 1.00 63.22 490 ALA A O 1
ATOM 3531 N N . VAL A 1 491 ? -47.078 -12.158 57.825 1.00 62.47 491 VAL A N 1
ATOM 3532 C CA . VAL A 1 491 ? -46.230 -11.906 58.994 1.00 62.47 491 VAL A CA 1
ATOM 3533 C C . VAL A 1 491 ? -44.779 -11.799 58.541 1.00 62.47 491 VAL A C 1
ATOM 3535 O O . VAL A 1 491 ? -44.230 -12.730 57.948 1.00 62.47 491 VAL A O 1
ATOM 3538 N N . GLY A 1 492 ? -44.153 -10.669 58.856 1.00 72.12 492 GLY A N 1
ATOM 3539 C CA . GLY A 1 492 ? -42.753 -10.386 58.557 1.00 72.12 492 GLY A CA 1
ATOM 3540 C C . GLY A 1 492 ? -42.519 -8.892 58.364 1.00 72.12 492 GLY A C 1
ATOM 3541 O O . GLY A 1 492 ? -43.456 -8.147 58.101 1.00 72.12 492 GLY A O 1
ATOM 3542 N N . THR A 1 493 ? -41.267 -8.471 58.505 1.00 84.19 493 THR A N 1
ATOM 3543 C CA . THR A 1 493 ? -40.804 -7.138 58.114 1.00 84.19 493 THR A CA 1
ATOM 3544 C C . THR A 1 493 ? -39.559 -7.288 57.249 1.00 84.19 493 THR A C 1
ATOM 3546 O O . THR A 1 493 ? -38.799 -8.251 57.399 1.00 84.19 493 THR A O 1
ATOM 3549 N N . SER A 1 494 ? -39.343 -6.353 56.331 1.00 86.50 494 SER A N 1
ATOM 3550 C CA . SER A 1 494 ? -38.113 -6.269 55.551 1.00 86.50 494 SER A CA 1
ATOM 3551 C C . SER A 1 494 ? -37.692 -4.821 55.354 1.00 86.50 494 SER A C 1
ATOM 3553 O O . SER A 1 494 ? -38.520 -3.926 55.221 1.00 86.50 494 SER A O 1
ATOM 3555 N N . THR A 1 495 ? -36.383 -4.599 55.310 1.00 92.25 495 THR A N 1
ATOM 3556 C CA . THR A 1 495 ? -35.797 -3.356 54.820 1.00 92.25 495 THR A CA 1
ATOM 3557 C C . THR A 1 495 ? -35.465 -3.540 53.350 1.00 92.25 495 THR A C 1
ATOM 3559 O O . THR A 1 495 ? -34.654 -4.408 53.024 1.00 92.25 495 THR A O 1
ATOM 3562 N N . LEU A 1 496 ? -36.057 -2.721 52.483 1.00 89.62 496 LEU A N 1
ATOM 3563 C CA . LEU A 1 496 ? -35.610 -2.591 51.102 1.00 89.62 496 LEU A CA 1
ATOM 3564 C C . LEU A 1 496 ? -34.545 -1.497 51.030 1.00 89.62 496 LEU A C 1
ATOM 3566 O O . LEU A 1 496 ? -34.798 -0.366 51.443 1.00 89.62 496 LEU A O 1
ATOM 3570 N N . LEU A 1 497 ? -33.360 -1.824 50.523 1.00 92.50 497 LEU A N 1
ATOM 3571 C CA . LEU A 1 497 ? -32.241 -0.902 50.327 1.00 92.50 497 LEU A CA 1
ATOM 3572 C C . LEU A 1 497 ? -31.961 -0.760 48.831 1.00 92.50 497 LEU A C 1
ATOM 3574 O O . LEU A 1 497 ? -31.591 -1.738 48.194 1.00 92.50 497 LEU A O 1
ATOM 3578 N N . CYS A 1 498 ? -32.085 0.445 48.278 1.00 89.31 498 CYS A N 1
ATOM 3579 C CA . CYS A 1 498 ? -31.693 0.724 46.900 1.00 89.31 498 CYS A CA 1
ATOM 3580 C C . CYS A 1 498 ? -30.219 1.152 46.852 1.00 89.31 498 CYS A C 1
ATOM 3582 O O . CYS A 1 498 ? -29.881 2.295 47.154 1.00 89.31 498 CYS A O 1
ATOM 3584 N N . ARG A 1 499 ? -29.323 0.247 46.465 1.00 87.19 499 ARG A N 1
ATOM 3585 C CA . ARG A 1 499 ? -27.923 0.567 46.179 1.00 87.19 499 ARG A CA 1
ATOM 3586 C C . ARG A 1 499 ? -27.789 1.092 44.758 1.00 87.19 499 ARG A C 1
ATOM 3588 O O . ARG A 1 499 ? -28.214 0.440 43.807 1.00 87.19 499 ARG A O 1
ATOM 3595 N N . LEU A 1 500 ? -27.180 2.260 44.620 1.00 85.56 500 LEU A N 1
ATOM 3596 C CA . LEU A 1 500 ? -26.830 2.820 43.326 1.00 85.56 500 LEU A CA 1
ATOM 3597 C C . LEU A 1 500 ? -25.404 2.389 42.992 1.00 85.56 500 LEU A C 1
ATOM 3599 O O . LEU A 1 500 ? -24.505 2.533 43.813 1.00 85.56 500 LEU A O 1
ATOM 3603 N N . PHE A 1 501 ? -25.193 1.850 41.803 1.00 76.62 501 PHE A N 1
ATOM 3604 C CA . PHE A 1 501 ? -23.897 1.411 41.319 1.00 76.62 501 PHE A CA 1
ATOM 3605 C C . PHE A 1 501 ? -23.528 2.167 40.054 1.00 76.62 501 PHE A C 1
ATOM 3607 O O . PHE A 1 501 ? -24.355 2.383 39.167 1.00 76.62 501 PHE A O 1
ATOM 3614 N N . GLN A 1 502 ? -22.251 2.506 39.958 1.00 68.69 502 GLN A N 1
ATOM 3615 C CA . GLN A 1 502 ? -21.614 2.940 38.726 1.00 68.69 502 GLN A CA 1
ATOM 3616 C C . GLN A 1 502 ? -20.247 2.257 38.672 1.00 68.69 502 GLN A C 1
ATOM 3618 O O . GLN A 1 502 ? -19.549 2.200 39.685 1.00 68.69 502 GLN A O 1
ATOM 3623 N N . ASN A 1 503 ? -19.875 1.674 37.528 1.00 67.62 503 ASN A N 1
ATOM 3624 C CA . ASN A 1 503 ? -18.615 0.932 37.384 1.00 67.62 503 ASN A CA 1
ATOM 3625 C C . ASN A 1 503 ? -18.449 -0.232 38.394 1.00 67.62 503 ASN A C 1
ATOM 3627 O O . ASN A 1 503 ? -17.366 -0.474 38.928 1.00 67.62 503 ASN A O 1
ATOM 3631 N N . GLY A 1 504 ? -19.550 -0.918 38.733 1.00 62.97 504 GLY A N 1
ATOM 3632 C CA . GLY A 1 504 ? -19.553 -2.033 39.693 1.00 62.97 504 GLY A CA 1
ATOM 3633 C C . GLY A 1 504 ? -19.169 -1.657 41.133 1.00 62.97 504 GLY A C 1
ATOM 3634 O O . GLY A 1 504 ? -18.996 -2.544 41.966 1.00 62.97 504 GLY A O 1
ATOM 3635 N N . GLN A 1 505 ? -19.023 -0.364 41.435 1.00 68.88 505 GLN A N 1
ATOM 3636 C CA . GLN A 1 505 ? -18.826 0.170 42.779 1.00 68.88 505 GLN A CA 1
ATOM 3637 C C . GLN A 1 505 ? -20.109 0.847 43.243 1.00 68.88 505 GLN A C 1
ATOM 3639 O O . GLN A 1 505 ? -20.801 1.487 42.449 1.00 68.88 505 GLN A O 1
ATOM 3644 N N . GLU A 1 506 ? -20.439 0.688 44.523 1.00 82.56 506 GLU A N 1
ATOM 3645 C CA . GLU A 1 506 ? -21.562 1.421 45.093 1.00 82.56 506 GLU A CA 1
ATOM 3646 C C . GLU A 1 506 ? -21.210 2.911 45.143 1.00 82.56 506 GLU A C 1
ATOM 3648 O O . GLU A 1 506 ? -20.199 3.309 45.724 1.00 82.56 506 GLU A O 1
ATOM 3653 N N . VAL A 1 507 ? -22.063 3.719 44.528 1.00 80.88 507 VAL A N 1
ATOM 3654 C CA . VAL A 1 507 ? -22.032 5.179 44.559 1.00 80.88 507 VAL A CA 1
ATOM 3655 C C . VAL A 1 507 ? -23.166 5.684 45.454 1.00 80.88 507 VAL A C 1
ATOM 3657 O O . VAL A 1 507 ? -24.142 4.973 45.709 1.00 80.88 507 VAL A O 1
ATOM 3660 N N . ASP A 1 508 ? -23.012 6.893 45.995 1.00 88.06 508 ASP A N 1
ATOM 3661 C CA . ASP A 1 508 ? -23.963 7.490 46.943 1.00 88.06 508 ASP A CA 1
ATOM 3662 C C . ASP A 1 508 ? -24.298 6.563 48.131 1.00 88.06 508 ASP A C 1
ATOM 3664 O O . ASP A 1 508 ? -25.453 6.380 48.512 1.00 88.06 508 ASP A O 1
ATOM 3668 N N . ALA A 1 509 ? -23.290 5.909 48.723 1.00 87.94 509 ALA A N 1
ATOM 3669 C CA . ALA A 1 509 ? -23.470 4.934 49.810 1.00 87.94 509 ALA A CA 1
ATOM 3670 C C . ALA A 1 509 ? -24.288 5.488 51.000 1.00 87.94 509 ALA A C 1
ATOM 3672 O O . ALA A 1 509 ? -25.031 4.739 51.633 1.00 87.94 509 ALA A O 1
ATOM 3673 N N . ALA A 1 510 ? -24.197 6.798 51.261 1.00 87.75 510 ALA A N 1
ATOM 3674 C CA . ALA A 1 510 ? -24.955 7.488 52.305 1.00 87.75 510 ALA A CA 1
ATOM 3675 C C . ALA A 1 510 ? -26.410 7.822 51.908 1.00 87.75 510 ALA A C 1
ATOM 3677 O O . ALA A 1 510 ? -27.247 7.983 52.794 1.00 87.75 510 ALA A O 1
ATOM 3678 N N . GLY A 1 511 ? -26.736 7.878 50.610 1.00 87.81 511 GLY A N 1
ATOM 3679 C CA . GLY A 1 511 ? -28.067 8.241 50.110 1.00 87.81 511 GLY A CA 1
ATOM 3680 C C . GLY A 1 511 ? -28.370 9.736 50.206 1.00 87.81 511 GLY A C 1
ATOM 3681 O O . GLY A 1 511 ? -29.523 10.109 50.417 1.00 87.81 511 GLY A O 1
ATOM 3682 N N . GLU A 1 512 ? -27.335 10.571 50.127 1.00 88.81 512 GLU A N 1
ATOM 3683 C CA . GLU A 1 512 ? -27.405 12.026 50.309 1.00 88.81 512 GLU A CA 1
ATOM 3684 C C . GLU A 1 512 ? -27.232 12.789 48.986 1.00 88.81 512 GLU A C 1
ATOM 3686 O O . GLU A 1 512 ? -27.633 13.950 48.895 1.00 88.81 512 GLU A O 1
ATOM 3691 N N . GLU A 1 513 ? -26.651 12.157 47.960 1.00 85.31 513 GLU A N 1
ATOM 3692 C CA . GLU A 1 513 ? -26.343 12.799 46.676 1.00 85.31 513 GLU A CA 1
ATOM 3693 C C . GLU A 1 513 ? -27.511 12.733 45.679 1.00 85.31 513 GLU A C 1
ATOM 3695 O O . GLU A 1 513 ? -27.637 13.614 44.825 1.00 85.31 513 GLU A O 1
ATOM 3700 N N . HIS A 1 514 ? -28.393 11.736 45.809 1.00 88.31 514 HIS A N 1
ATOM 3701 C CA . HIS A 1 514 ? -29.535 11.527 44.917 1.00 88.31 514 HIS A CA 1
ATOM 3702 C C . HIS A 1 514 ? -30.870 11.404 45.656 1.00 88.31 514 HIS A C 1
ATOM 3704 O O . HIS A 1 514 ? -30.940 11.083 46.843 1.00 88.31 514 HIS A O 1
ATOM 3710 N N . THR A 1 515 ? -31.969 11.638 44.934 1.00 92.38 515 THR A N 1
ATOM 3711 C CA . THR A 1 515 ? -33.320 11.429 45.471 1.00 92.38 515 THR A CA 1
ATOM 3712 C C . THR A 1 515 ? -33.825 10.040 45.104 1.00 92.38 515 THR A C 1
ATOM 3714 O O . THR A 1 515 ? -33.898 9.711 43.926 1.00 92.38 515 THR A O 1
ATOM 3717 N N . TYR A 1 516 ? -34.233 9.256 46.104 1.00 94.88 516 TYR A N 1
ATOM 3718 C CA . TYR A 1 516 ? -34.780 7.904 45.944 1.00 94.88 516 TYR A CA 1
ATOM 3719 C C . TYR A 1 516 ? -36.286 7.930 46.200 1.00 94.88 516 TYR A C 1
ATOM 3721 O O . TYR A 1 516 ? -36.717 8.237 47.316 1.00 94.88 516 TYR A O 1
ATOM 3729 N N . THR A 1 517 ? -37.081 7.610 45.182 1.00 94.56 517 THR A N 1
ATOM 3730 C CA . THR A 1 517 ? -38.549 7.630 45.243 1.00 94.56 517 THR A CA 1
ATOM 3731 C C . THR A 1 517 ? -39.099 6.237 44.981 1.00 94.56 517 THR A C 1
ATOM 3733 O O . THR A 1 517 ? -38.804 5.640 43.949 1.00 94.56 517 THR A O 1
ATOM 3736 N N . TRP A 1 518 ? -39.906 5.721 45.904 1.00 95.44 518 TRP A N 1
ATOM 3737 C CA . TRP A 1 518 ? -40.437 4.363 45.852 1.00 95.44 518 TRP A CA 1
ATOM 3738 C C . TRP A 1 518 ? -41.889 4.337 45.399 1.00 95.44 518 TRP A C 1
ATOM 3740 O O . TRP A 1 518 ? -42.703 5.139 45.853 1.00 95.44 518 TRP A O 1
ATOM 3750 N N . TYR A 1 519 ? -42.229 3.359 44.568 1.00 93.69 519 TYR A N 1
ATOM 3751 C CA . TYR A 1 519 ? -43.575 3.104 44.069 1.00 93.69 519 TYR A CA 1
ATOM 3752 C C . TYR A 1 519 ? -43.915 1.626 44.195 1.00 93.69 519 TYR A C 1
ATOM 3754 O O . TYR A 1 519 ? -43.028 0.766 44.191 1.00 93.69 519 TYR A O 1
ATOM 3762 N N . ARG A 1 520 ? -45.214 1.330 44.245 1.00 93.12 520 ARG A N 1
ATOM 3763 C CA . ARG A 1 520 ? -45.724 -0.039 44.294 1.00 93.12 520 ARG A CA 1
ATOM 3764 C C . ARG A 1 520 ? -46.604 -0.359 43.088 1.00 93.12 520 ARG A C 1
ATOM 3766 O O . ARG A 1 520 ? -47.304 0.499 42.537 1.00 93.12 520 ARG A O 1
ATOM 3773 N N . ARG A 1 521 ? -46.552 -1.620 42.669 1.00 88.25 521 ARG A N 1
ATOM 3774 C CA . ARG A 1 521 ? -47.423 -2.215 41.650 1.00 88.25 521 ARG A CA 1
ATOM 3775 C C . ARG A 1 521 ? -48.060 -3.479 42.211 1.00 88.25 521 ARG A C 1
ATOM 3777 O O . ARG A 1 521 ? -47.401 -4.214 42.948 1.00 88.25 521 ARG A O 1
ATOM 3784 N N . ASP A 1 522 ? -49.313 -3.724 41.858 1.00 86.19 522 ASP A N 1
ATOM 3785 C CA . ASP A 1 522 ? -50.028 -4.932 42.261 1.00 86.19 522 ASP A CA 1
ATOM 3786 C C . ASP A 1 522 ? -49.555 -6.173 41.472 1.00 86.19 522 ASP A C 1
ATOM 3788 O O . ASP A 1 522 ? -48.662 -6.110 40.620 1.00 86.19 522 ASP A O 1
ATOM 3792 N N . LYS A 1 523 ? -50.181 -7.327 41.725 1.00 79.44 523 LYS A N 1
ATOM 3793 C CA . LYS A 1 523 ? -49.856 -8.599 41.056 1.00 79.44 523 LYS A CA 1
ATOM 3794 C C . LYS A 1 523 ? -50.046 -8.595 39.532 1.00 79.44 523 LYS A C 1
ATOM 3796 O O . LYS A 1 523 ? -49.466 -9.455 38.867 1.00 79.44 523 LYS A O 1
ATOM 3801 N N . ASN A 1 524 ? -50.862 -7.687 38.996 1.00 80.50 524 ASN A N 1
ATOM 3802 C CA . ASN A 1 524 ? -51.126 -7.539 37.565 1.00 80.50 524 ASN A CA 1
ATOM 3803 C C . ASN A 1 524 ? -50.206 -6.491 36.917 1.00 80.50 524 ASN A C 1
ATOM 3805 O O . ASN A 1 524 ? -50.190 -6.373 35.693 1.00 80.50 524 ASN A O 1
ATOM 3809 N N . GLY A 1 525 ? -49.414 -5.773 37.720 1.00 77.88 525 GLY A N 1
ATOM 3810 C CA . GLY A 1 525 ? -48.565 -4.679 37.265 1.00 77.88 525 GLY A CA 1
ATOM 3811 C C . GLY A 1 525 ? -49.280 -3.328 37.222 1.00 77.88 525 GLY A C 1
ATOM 3812 O O . GLY A 1 525 ? -48.706 -2.372 36.699 1.00 77.88 525 GLY A O 1
ATOM 3813 N N . ASP A 1 526 ? -50.490 -3.226 37.776 1.00 85.38 526 ASP A N 1
ATOM 3814 C CA . ASP A 1 526 ? -51.218 -1.965 37.883 1.00 85.38 526 ASP A CA 1
ATOM 3815 C C . ASP A 1 526 ? -50.652 -1.114 39.028 1.00 85.38 526 ASP A C 1
ATOM 3817 O O . ASP A 1 526 ? -50.117 -1.622 40.017 1.00 85.38 526 ASP A O 1
ATOM 3821 N N . ALA A 1 527 ? -50.729 0.212 38.887 1.00 87.94 527 ALA A N 1
ATOM 3822 C CA . ALA A 1 527 ? -50.257 1.144 39.906 1.00 87.94 527 ALA A CA 1
ATOM 3823 C C . ALA A 1 527 ? -51.080 1.042 41.194 1.00 87.94 527 ALA A C 1
ATOM 3825 O O . ALA A 1 527 ? -52.293 1.244 41.178 1.00 87.94 527 ALA A O 1
ATOM 3826 N N . LEU A 1 528 ? -50.398 0.791 42.314 1.00 88.44 528 LEU A N 1
ATOM 3827 C CA . LEU A 1 528 ? -50.957 1.025 43.642 1.00 88.44 528 LEU A CA 1
ATOM 3828 C C . LEU A 1 528 ? -50.811 2.505 44.014 1.00 88.44 528 LEU A C 1
ATOM 3830 O O . LEU A 1 528 ? -50.164 3.275 43.301 1.00 88.44 528 LEU A O 1
ATOM 3834 N N . ASP A 1 529 ? -51.447 2.898 45.119 1.00 91.62 529 ASP A N 1
ATOM 3835 C CA . ASP A 1 529 ? -51.350 4.250 45.686 1.00 91.62 529 ASP A CA 1
ATOM 3836 C C . ASP A 1 529 ? -51.771 5.355 44.690 1.00 91.62 529 ASP A C 1
ATOM 3838 O O . ASP A 1 529 ? -51.251 6.466 44.712 1.00 91.62 529 ASP A O 1
ATOM 3842 N N . GLU A 1 530 ? -52.681 5.034 43.759 1.00 89.88 530 GLU A N 1
ATOM 3843 C CA . GLU A 1 530 ? -53.096 5.908 42.645 1.00 89.88 530 GLU A CA 1
ATOM 3844 C C . GLU A 1 530 ? -51.914 6.414 41.784 1.00 89.88 530 GLU A C 1
ATOM 3846 O O . GLU A 1 530 ? -52.010 7.426 41.091 1.00 89.88 530 GLU A O 1
ATOM 3851 N N . GLY A 1 531 ? -50.783 5.698 41.813 1.00 82.75 531 GLY A N 1
ATOM 3852 C CA . GLY A 1 531 ? -49.539 6.084 41.148 1.00 82.75 531 GLY A CA 1
ATOM 3853 C C . GLY A 1 531 ? -48.703 7.122 41.902 1.00 82.75 531 GLY A C 1
ATOM 3854 O O . GLY A 1 531 ? -47.683 7.558 41.369 1.00 82.75 531 GLY A O 1
ATOM 3855 N N . ALA A 1 532 ? -49.097 7.514 43.116 1.00 91.81 532 ALA A N 1
ATOM 3856 C CA . ALA A 1 532 ? -48.297 8.373 43.979 1.00 91.81 532 ALA A CA 1
ATOM 3857 C C . ALA A 1 532 ? -47.065 7.637 44.535 1.00 91.81 532 ALA A C 1
ATOM 3859 O O . ALA A 1 532 ? -47.004 6.406 44.567 1.00 91.81 532 ALA A O 1
ATOM 3860 N N . ALA A 1 533 ? -46.072 8.410 44.985 1.00 92.62 533 ALA A N 1
ATOM 3861 C CA . ALA A 1 533 ? -44.914 7.864 45.679 1.00 92.62 533 ALA A CA 1
ATOM 3862 C C . ALA A 1 533 ? -45.360 7.200 46.990 1.00 92.62 533 ALA A C 1
ATOM 3864 O O . ALA A 1 533 ? -45.980 7.839 47.840 1.00 92.62 533 ALA A O 1
ATOM 3865 N N . PHE A 1 534 ? -45.010 5.928 47.147 1.00 94.12 534 PHE A N 1
ATOM 3866 C CA . PHE A 1 534 ? -45.240 5.153 48.360 1.00 94.12 534 PHE A CA 1
ATOM 3867 C C . PHE A 1 534 ? -44.339 5.637 49.502 1.00 94.12 534 PHE A C 1
ATOM 3869 O O . PHE A 1 534 ? -44.789 5.793 50.635 1.00 94.12 534 PHE A O 1
ATOM 3876 N N . ALA A 1 535 ? -43.065 5.897 49.201 1.00 95.31 535 ALA A N 1
ATOM 3877 C CA . ALA A 1 535 ? -42.075 6.345 50.174 1.00 95.31 535 ALA A CA 1
ATOM 3878 C C . ALA A 1 535 ? -40.893 7.056 49.495 1.00 95.31 535 ALA A C 1
ATOM 3880 O O . ALA A 1 535 ? -40.737 7.022 48.274 1.00 95.31 535 ALA A O 1
ATOM 3881 N N . THR A 1 536 ? -40.031 7.680 50.297 1.00 94.06 536 THR A N 1
ATOM 3882 C CA . THR A 1 536 ? -38.788 8.321 49.843 1.00 94.06 536 THR A CA 1
ATOM 3883 C C . THR A 1 536 ? -37.618 7.947 50.745 1.00 94.06 536 THR A C 1
ATOM 3885 O O . THR A 1 536 ? -37.813 7.736 51.941 1.00 94.06 536 THR A O 1
ATOM 3888 N N . GLY A 1 537 ? -36.405 7.956 50.195 1.00 93.69 537 GLY A N 1
ATOM 3889 C CA . GLY A 1 537 ? -35.159 7.660 50.908 1.00 93.69 537 GLY A CA 1
ATOM 3890 C C . GLY A 1 537 ? -34.472 6.399 50.385 1.00 93.69 537 GLY A C 1
ATOM 3891 O O . GLY A 1 537 ? -35.113 5.529 49.799 1.00 93.69 537 GLY A O 1
ATOM 3892 N N . LYS A 1 538 ? -33.150 6.300 50.578 1.00 92.44 538 LYS A N 1
ATOM 3893 C CA . LYS A 1 538 ? -32.326 5.197 50.044 1.00 92.44 538 LYS A CA 1
ATOM 3894 C C . LYS A 1 538 ? -32.746 3.813 50.561 1.00 92.44 538 LYS A C 1
ATOM 3896 O O . LYS A 1 538 ? -32.551 2.807 49.880 1.00 92.44 538 LYS A O 1
ATOM 3901 N N . SER A 1 539 ? -33.369 3.759 51.736 1.00 94.06 539 SER A N 1
ATOM 3902 C CA . SER A 1 539 ? -33.946 2.538 52.299 1.00 94.06 539 SER A CA 1
ATOM 3903 C C . SER A 1 539 ? -35.340 2.779 52.863 1.00 94.06 539 SER A C 1
ATOM 3905 O O . SER A 1 539 ? -35.575 3.835 53.455 1.00 94.06 539 SER A O 1
ATOM 3907 N N . ILE A 1 540 ? -36.219 1.786 52.748 1.00 95.06 540 ILE A N 1
ATOM 3908 C CA . ILE A 1 540 ? -37.583 1.805 53.288 1.00 95.06 540 ILE A CA 1
ATOM 3909 C C . ILE A 1 540 ? -37.867 0.525 54.078 1.00 95.06 540 ILE A C 1
ATOM 3911 O O . ILE A 1 540 ? -37.303 -0.530 53.790 1.00 95.06 540 ILE A O 1
ATOM 3915 N N . GLN A 1 541 ? -38.730 0.617 55.088 1.00 92.31 541 GLN A N 1
ATOM 3916 C CA . GLN A 1 541 ? -39.266 -0.550 55.791 1.00 92.31 541 GLN A CA 1
ATOM 3917 C C . GLN A 1 541 ? -40.593 -0.944 55.152 1.00 92.31 541 GLN A C 1
ATOM 3919 O O . GLN A 1 541 ? -41.400 -0.067 54.851 1.00 92.31 541 GLN A O 1
ATOM 3924 N N . ILE A 1 542 ? -40.802 -2.244 54.982 1.00 92.25 542 ILE A N 1
ATOM 3925 C CA . ILE A 1 542 ? -42.067 -2.835 54.548 1.00 92.25 542 ILE A CA 1
ATOM 3926 C C . ILE A 1 542 ? -42.456 -3.963 55.499 1.00 92.25 542 ILE A C 1
ATOM 3928 O O . ILE A 1 542 ? -41.588 -4.597 56.115 1.00 92.25 542 ILE A O 1
ATOM 3932 N N . ASP A 1 543 ? -43.745 -4.249 55.594 1.00 87.44 543 ASP A N 1
ATOM 3933 C CA . ASP A 1 543 ? -44.256 -5.391 56.345 1.00 87.44 543 ASP A CA 1
ATOM 3934 C C . ASP A 1 543 ? -45.251 -6.234 55.534 1.00 87.44 543 ASP A C 1
ATOM 3936 O O . ASP A 1 543 ? -45.387 -6.095 54.315 1.00 87.44 543 ASP A O 1
ATOM 3940 N N . GLY A 1 544 ? -45.879 -7.202 56.201 1.00 79.56 544 GLY A N 1
ATOM 3941 C CA . GLY A 1 544 ? -46.838 -8.100 55.571 1.00 79.56 544 GLY A CA 1
ATOM 3942 C C . GLY A 1 544 ? -48.105 -7.414 55.055 1.00 79.56 544 GLY A C 1
ATOM 3943 O O . GLY A 1 544 ? -48.724 -7.962 54.144 1.00 79.56 544 GLY A O 1
ATOM 3944 N N . ASP A 1 545 ? -48.467 -6.238 55.573 1.00 85.75 545 ASP A N 1
ATOM 3945 C CA . ASP A 1 545 ? -49.647 -5.489 55.131 1.00 85.75 545 ASP A CA 1
ATOM 3946 C C . ASP A 1 545 ? -49.375 -4.736 53.812 1.00 85.75 545 ASP A C 1
ATOM 3948 O O . ASP A 1 545 ? -50.305 -4.430 53.064 1.00 85.75 545 ASP A O 1
ATOM 3952 N N . ASP A 1 546 ? -48.102 -4.509 53.465 1.00 86.06 546 ASP A N 1
ATOM 3953 C CA . ASP A 1 546 ? -47.684 -3.895 52.196 1.00 86.06 546 ASP A CA 1
ATOM 3954 C C . ASP A 1 546 ? -47.707 -4.860 50.995 1.00 86.06 546 ASP A C 1
ATOM 3956 O O . ASP A 1 546 ? -47.458 -4.452 49.850 1.00 86.06 546 ASP A O 1
ATOM 3960 N N . VAL A 1 547 ? -47.977 -6.150 51.235 1.00 82.44 547 VAL A N 1
ATOM 3961 C CA . VAL A 1 547 ? -47.879 -7.217 50.230 1.00 82.44 547 VAL A CA 1
ATOM 3962 C C . VAL A 1 547 ? -49.147 -8.072 50.176 1.00 82.44 547 VAL A C 1
ATOM 3964 O O . VAL A 1 547 ? -49.302 -9.034 50.926 1.00 82.44 547 VAL A O 1
ATOM 3967 N N . ASP A 1 548 ? -50.020 -7.803 49.199 1.00 77.94 548 ASP A N 1
ATOM 3968 C CA . ASP A 1 548 ? -51.198 -8.638 48.917 1.00 77.94 548 ASP A CA 1
ATOM 3969 C C . ASP A 1 548 ? -50.901 -9.670 47.815 1.00 77.94 548 ASP A C 1
ATOM 3971 O O . ASP A 1 548 ? -51.076 -9.435 46.615 1.00 77.94 548 ASP A O 1
ATOM 3975 N N . GLY A 1 549 ? -50.390 -10.833 48.225 1.00 75.62 549 GLY A N 1
ATOM 3976 C CA . GLY A 1 549 ? -50.060 -11.964 47.350 1.00 75.62 549 GLY A CA 1
ATOM 3977 C C . GLY A 1 549 ? -48.803 -11.757 46.493 1.00 75.62 549 GLY A C 1
ATOM 3978 O O . GLY A 1 549 ? -47.906 -12.597 46.526 1.00 75.62 549 GLY A O 1
ATOM 3979 N N . LYS A 1 550 ? -48.722 -10.653 45.742 1.00 79.75 550 LYS A N 1
ATOM 3980 C CA . LYS A 1 550 ? -47.526 -10.174 45.036 1.00 79.75 550 LYS A CA 1
ATOM 3981 C C . LYS A 1 550 ? -47.596 -8.654 44.900 1.00 79.75 550 LYS A C 1
ATOM 3983 O O . LYS A 1 550 ? -48.522 -8.139 44.280 1.00 79.75 550 LYS A O 1
ATOM 3988 N N . THR A 1 551 ? -46.561 -7.981 45.386 1.00 85.25 551 THR A N 1
ATOM 3989 C CA . THR A 1 551 ? -46.331 -6.549 45.175 1.00 85.25 551 THR A CA 1
ATOM 3990 C C . THR A 1 551 ? -44.946 -6.371 44.571 1.00 85.25 551 THR A C 1
ATOM 3992 O O . THR A 1 551 ? -43.985 -6.999 45.017 1.00 85.25 551 THR A O 1
ATOM 3995 N N . THR A 1 552 ? -44.834 -5.525 43.554 1.00 86.62 552 THR A N 1
ATOM 3996 C CA . THR A 1 552 ? -43.547 -5.119 42.981 1.00 86.62 552 THR A CA 1
ATOM 3997 C C . THR A 1 552 ? -43.188 -3.734 43.505 1.00 86.62 552 THR A C 1
ATOM 3999 O O . THR A 1 552 ? -43.998 -2.811 43.408 1.00 86.62 552 THR A O 1
ATOM 4002 N N . PHE A 1 553 ? -41.967 -3.589 44.022 1.00 89.56 553 PHE A N 1
ATOM 4003 C CA . PHE A 1 553 ? -41.423 -2.314 44.485 1.00 89.56 553 PHE A CA 1
ATOM 4004 C C . PHE A 1 553 ? -40.448 -1.761 43.447 1.00 89.56 553 PHE A C 1
ATOM 4006 O O . PHE A 1 553 ? -39.567 -2.476 42.958 1.00 89.56 553 PHE A O 1
ATOM 4013 N N . ILE A 1 554 ? -40.621 -0.487 43.111 1.00 89.19 554 ILE A N 1
ATOM 4014 C CA . ILE A 1 554 ? -39.808 0.243 42.138 1.00 89.19 554 ILE A CA 1
ATOM 4015 C C . ILE A 1 554 ? -39.192 1.432 42.861 1.00 89.19 554 ILE A C 1
ATOM 4017 O O . ILE A 1 554 ? -39.922 2.189 43.491 1.00 89.19 554 ILE A O 1
ATOM 4021 N N . CYS A 1 555 ? -37.880 1.606 42.759 1.00 90.81 555 CYS A N 1
ATOM 4022 C CA . CYS A 1 555 ? -37.180 2.793 43.226 1.00 90.81 555 CYS A CA 1
ATOM 4023 C C . CYS A 1 555 ? -36.656 3.576 42.020 1.00 90.81 555 CYS A C 1
ATOM 4025 O O . CYS A 1 555 ? -35.817 3.083 41.269 1.00 90.81 555 CYS A O 1
ATOM 4027 N N . GLU A 1 556 ? -37.124 4.804 41.841 1.00 89.62 556 GLU A N 1
ATOM 4028 C CA . GLU A 1 556 ? -36.564 5.758 40.886 1.00 89.62 556 GLU A CA 1
ATOM 4029 C C . GLU A 1 556 ? -35.542 6.643 41.597 1.00 89.62 556 GLU A C 1
ATOM 4031 O O . GLU A 1 556 ? -35.827 7.210 42.654 1.00 89.62 556 GLU A O 1
ATOM 4036 N N . VAL A 1 557 ? -34.355 6.752 41.011 1.00 85.19 557 VAL A N 1
ATOM 4037 C CA . VAL A 1 557 ? -33.253 7.581 41.494 1.00 85.19 557 VAL A CA 1
ATOM 4038 C C . VAL A 1 557 ? -33.093 8.763 40.541 1.00 85.19 557 VAL A C 1
ATOM 4040 O O . VAL A 1 557 ? -32.993 8.560 39.327 1.00 85.19 557 VAL A O 1
ATOM 4043 N N . SER A 1 558 ? -33.107 9.992 41.061 1.00 85.94 558 SER A N 1
ATOM 4044 C CA . SER A 1 558 ? -33.058 11.237 40.269 1.00 85.94 558 SER A CA 1
ATOM 4045 C C . SER A 1 558 ? -32.157 12.307 40.853 1.00 85.94 558 SER A C 1
ATOM 4047 O O . SER A 1 558 ? -32.091 12.371 42.106 1.00 85.94 558 SER A O 1
#

Organism: NCBI:txid2840668

Sequence (558 aa):
MAIIATGQISIVDLSDGKSLSCYITSNLPKVQVSDPNPGGGLNPDWTASPSLVLTPVVFANQTALPLGSAGLSVTWKRKEGAGTEAVLASGETASGGVLTIVQNKLVGVPSGLLTYLCYVTYTDPETNIPVNIVSDITFSLIQTALHAQSVWISGEQLFKYNAEGAVSPAQIALTAHAANVSIARWQYRNASGEWTDYPTTSDNTAINGATLNVKPTHSVFVGDGATLRVLTSNADVTDVFSIYKVRDGQDGTLGASAPMAFLSNENLSFAANANGQVAATTRVCNVVAYQGTSKVTPAVGEITGAPAGMSISKGAAADNEIPITLSISANATLGGAGPQQGELLVPITSPVNTTLKIAWSKINTGATGQTGAAGADAIVFSLFAPDGTVFVNGEGSLVIEAAAYKGAVEISSGATYAWAQYASGEWQALSGQTGSSLTVAGSMISGVGTFRCSMAYGGKTYTDTLTLTDKSDNYQANIESSGGDVFKNAVGTSTLLCRLFQNGQEVDAAGEEHTYTWYRRDKNGDALDEGAAFATGKSIQIDGDDVDGKTTFICEVS